Protein AF-0000000078806113 (afdb_homodimer)

Radius of gyration: 28.48 Å; Cα contacts (8 Å, |Δi|>4): 1549; chains: 2; bounding box: 63×88×66 Å

Foldseek 3Di:
DVQLCVQLVHDPVLLLCLLVVPPVHDPVSNVSSVVSCVVVVPDCDCVSNCVVVVASLEEEEEEEDVPDPLVVLLVVLLQVVSVVVVGHYDYDYDHQVPDALVNLQVSVVVVVVSSHQEYEYEHQFPRSLLSVLQHPDPHQYEYEYAQAAPAHLVNSVVNHDPNRSLRYAYAYAPLLVLLLVVLVVCVVLPFQEEEEEAAARRGGSSVNNVVSNVVNSVVSNRHYDYHYDNHLAQQRLLVSLLVVVVVCVVVVPQDGLEYEYAAVRSQVSNVVNCVVVVHDFNQRHFYEHEQPDPCLCVPVNRHWYKHTPSSVRSNLRNQSSCVSSVHHDPRPQVDDDSRYRHDYIDTDDGRRDHRGHDD/DVQLCVQLVHDPVLLLCLLVVPPVHDPVSNVSSVVSCVVVVPDCDCVSNCVVVVASLEEEEEAEDVPDPLVVLLVVLLQVVSVVVVGHYDYDYDHQVPDALVNLQVSVVVVVVSSHQEYEYEHQFPRSLLSVLQHPDLHQYEYEYAQAAPAHLVNSVVNHDPNRSLRYAYAYAPLLVLLLVVLVVCVVLPFQEEEEEAAARRGGSSVNNVVSNVVNSVVSNRHYDYHYDNHLAQQRLLVSLLVVVVVCVVVVPQDGLEYEYAAVRSQVSNVVNCVVVVHDFNQRHFYEHEQPDPCCCVPVNRHWYKHTPSSVRSNQRNQSSCVSSVRHDDRDQVDDDSRYRHDYIDTDDGRRDHRGHDD

Secondary structure (DSSP, 8-state):
-HHHHHHHTS-HHHHHHHHTT-TTS-HHHHHHHHHHHHHHT----HHHHHHHHS---EEEEEEE-TT-HHHHHHHHHHHHHHHHTT-EEEEEEE-TTT--HHHHHHHHHHHHHTT-SEEEEE--BHHHHHHHHH----S-EEEE--S-SSS-HHHHHHTS-HHHHTTEEEEEE-HHHHHHHHHHHHHHTT--EEEEEE--TTBHHHHHHHHHHHHHHHHTT-EEEEEE-SSS-HHHHHHHHHHHHHHHHHH-PPPPSEEEESSHHHHHHHHHHHHHTT--TTTT-EEE-SS--TTGGGSSSPPBEEEE-HHHHHHHHHHHHHHHTT-SPPP--SEEETTEEEE-EEEE--SS--PPP--/-HHHHHHHTS-HHHHHHHHTT-TTS-HHHHHHHHHHHHHHT----HHHHHHHHS---EEEEEEE-TT-HHHHHHHHHHHHHHHHTT-EEEEEEE-TTT--HHHHHHHHHHHHHTT-SEEEEE--BHHHHHHHHH----S-EEEE--S-SSS-HHHHHHTS-HHHHTTEEEEEE-HHHHHHHHHHHHHHTT--EEEEEE--TTBHHHHHHHHHHHHHHHHTT-EEEEEE-SSS-HHHHHHHHHHHHHHHHHH-PPPPSEEEESSHHHHHHHHHHHHHTT--TTTT-EEE-SS--TTGGGSSSPPBEEEE-HHHHHHHHHHHHHHHTT-SPPP--SEEETTEEEE-EEEE--SS--PPP--

Organism: NCBI:txid518634

pLDDT: mean 89.87, std 12.22, range [41.59, 98.94]

So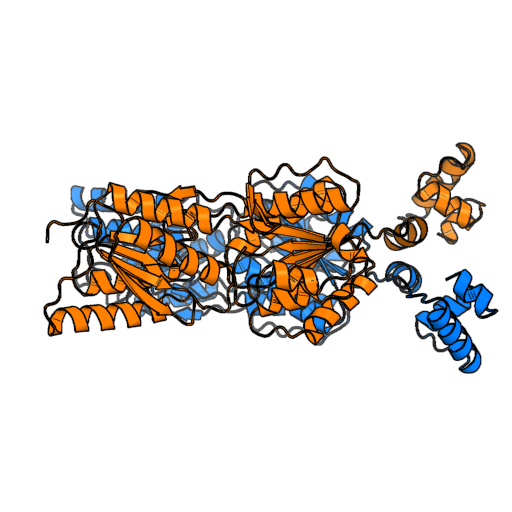lvent-accessible surface area (backbone atoms only — not comparable to full-atom values): 35427 Å² total; per-residue (Å²): 99,63,64,33,8,60,68,38,70,44,52,54,66,53,41,50,34,48,77,63,64,41,81,89,53,56,69,69,57,38,51,39,37,50,50,26,21,61,72,67,62,53,62,76,39,38,25,56,48,18,61,72,68,72,48,53,46,24,36,33,34,41,37,40,49,75,84,42,74,58,47,50,38,19,50,45,32,27,41,52,54,36,46,76,71,72,30,43,36,32,54,46,75,45,60,48,89,72,56,44,57,68,57,50,44,50,52,52,50,53,40,50,40,57,36,42,56,29,39,37,37,41,23,56,22,45,57,40,40,46,34,59,33,56,46,94,63,89,50,32,34,28,40,36,37,47,71,30,40,90,59,43,46,66,60,38,54,68,54,33,52,76,82,47,48,80,35,48,48,38,32,28,63,29,46,47,61,38,40,50,51,53,49,50,51,39,49,74,33,57,40,46,31,29,36,35,38,35,33,27,62,61,28,11,57,33,29,24,36,45,55,33,43,57,54,52,30,53,75,68,62,30,50,69,48,80,42,82,34,83,51,68,47,12,64,61,34,21,53,52,44,44,53,48,53,51,49,34,65,75,70,66,51,81,76,52,32,29,37,40,23,63,28,38,31,25,32,34,6,36,50,28,37,36,51,77,70,72,46,47,61,15,67,57,29,15,40,32,27,23,57,58,53,90,33,33,78,24,32,81,53,22,43,13,22,29,36,63,45,34,45,58,43,13,42,51,47,42,41,46,45,28,36,65,70,70,52,62,64,80,67,81,60,87,40,73,51,83,76,26,33,30,37,68,43,44,80,42,87,45,52,12,50,50,56,40,55,92,125,98,63,63,33,8,60,67,40,71,44,53,54,66,53,42,50,34,46,77,64,64,40,81,89,52,56,69,69,56,38,50,39,38,49,51,26,22,59,72,67,62,54,63,78,39,38,24,56,49,17,62,72,67,72,46,52,46,24,35,35,34,41,37,39,48,75,84,41,75,58,49,50,38,19,51,46,31,26,41,53,54,35,46,75,70,69,30,43,38,33,55,45,76,45,59,48,88,71,55,45,57,68,55,50,45,49,52,52,50,52,39,51,40,56,37,42,54,29,39,41,37,43,22,55,23,45,56,41,40,49,34,61,33,56,46,94,64,89,50,31,32,26,39,36,36,47,73,31,40,90,58,42,47,68,61,38,55,68,54,33,53,76,82,47,48,80,36,46,51,36,31,27,60,30,46,47,62,39,41,50,51,53,47,50,50,40,49,75,33,59,42,47,32,29,37,34,38,36,33,27,62,60,28,11,57,34,30,23,35,46,54,34,42,58,55,52,29,54,75,68,62,29,49,69,49,79,42,84,34,83,50,68,46,12,65,60,34,20,52,53,44,45,52,49,54,52,48,34,63,73,69,63,51,81,74,52,34,29,38,40,22,63,29,39,30,26,32,35,7,35,51,27,39,37,50,76,69,71,45,46,59,15,68,57,31,16,41,32,27,23,58,58,53,90,34,33,80,25,33,81,52,22,43,12,22,29,36,62,45,33,46,58,44,12,42,51,47,42,39,45,44,31,35,65,71,69,67,51,66,78,66,82,58,88,40,72,51,83,76,26,32,28,36,68,42,43,79,41,88,45,53,12,51,51,56,38,52,92,124

InterPro domains:
  IPR000843 LacI-type HTH domain [PF00356] (3-45)
  IPR000843 LacI-type HTH domain [PS50932] (1-53)
  IPR000843 LacI-type HTH domain [SM00354] (1-68)
  IPR000843 LacI-type HTH domain [cd01392] (3-53)
  IPR010982 Lambda repressor-like, DNA-binding domain superfamily [G3DSA:1.10.260.40] (1-57)
  IPR010982 Lambda repressor-like, DNA-binding domain superfamily [SSF47413] (2-56)
  IPR028082 Periplasmic binding protein-like I [SSF53822] (54-331)
  IPR046335 Transcriptional regulator LacI/GalR-like, sensor domain [PF13377] (187-330)

Nearest PDB structures (foldseek):
  3kke-assembly1_A  TM=7.850E-01  e=5.660E-17  Mycolicibacterium smegmatis MC2 155
  4kmr-assembly1_A  TM=7.925E-01  e=2.721E-16  Sanguibacter keddieii DSM 10542
  4rk5-assembly1_A-2  TM=7.946E-01  e=3.394E-15  Lacticaseibacillus paracasei ATCC 334
  4kmr-assembly1_B  TM=7.552E-01  e=3.198E-14  Sanguibacter keddieii DSM 10542
  3tb6-assembly1_B  TM=7.829E-01  e=1.374E-13  Bacillus subtilis

Structure (mmCIF, N/CA/C/O backbone):
data_AF-0000000078806113-model_v1
#
loop_
_entity.id
_entity.type
_entity.pdbx_description
1 polymer 'Transcriptional regulator, LacI family'
#
loop_
_atom_site.group_PDB
_atom_site.id
_atom_site.type_symbol
_atom_site.label_atom_id
_atom_site.label_alt_id
_atom_site.label_comp_id
_atom_site.label_asym_id
_atom_site.label_entity_id
_atom_site.label_seq_id
_atom_site.pdbx_PDB_ins_code
_atom_site.Cartn_x
_atom_site.Cartn_y
_atom_site.Cartn_z
_atom_site.occupancy
_atom_site.B_iso_or_equiv
_atom_site.auth_seq_id
_atom_site.auth_comp_id
_atom_site.auth_asym_id
_atom_site.auth_atom_id
_atom_site.pdbx_PDB_model_num
ATOM 1 N N . MET A 1 1 ? -2.012 -36.938 -21.125 1 66.56 1 MET A N 1
ATOM 2 C CA . MET A 1 1 ? -1.16 -37.125 -22.297 1 66.56 1 MET A CA 1
ATOM 3 C C . MET A 1 1 ? -1.233 -38.562 -22.812 1 66.56 1 MET A C 1
ATOM 5 O O . MET A 1 1 ? -1.365 -38.781 -24.016 1 66.56 1 MET A O 1
ATOM 9 N N . PHE A 1 2 ? -1.218 -39.531 -21.875 1 67.62 2 PHE A N 1
ATOM 10 C CA . PHE A 1 2 ? -1.252 -40.906 -22.312 1 67.62 2 PHE A CA 1
ATOM 11 C C . PHE A 1 2 ? -2.602 -41.25 -22.922 1 67.62 2 PHE A C 1
ATOM 13 O O . PHE A 1 2 ? -2.662 -41.938 -23.953 1 67.62 2 PHE A O 1
ATOM 20 N N . GLU A 1 3 ? -3.562 -40.719 -22.297 1 74.06 3 GLU A N 1
ATOM 21 C CA . GLU A 1 3 ? -4.891 -40.969 -22.844 1 74.06 3 GLU A CA 1
ATOM 22 C C . GLU A 1 3 ? -5.074 -40.312 -24.203 1 74.06 3 GLU A C 1
ATOM 24 O O . GLU A 1 3 ? -5.695 -40.906 -25.109 1 74.06 3 GLU A O 1
ATOM 29 N N . VAL A 1 4 ? -4.523 -39.156 -24.234 1 79.44 4 VAL A N 1
ATOM 30 C CA . VAL A 1 4 ? -4.574 -38.469 -25.516 1 79.44 4 VAL A CA 1
ATOM 31 C C . VAL A 1 4 ? -3.826 -39.281 -26.578 1 79.44 4 VAL A C 1
ATOM 33 O O . VAL A 1 4 ? -4.312 -39.438 -27.688 1 79.44 4 VAL A O 1
ATOM 36 N N . ALA A 1 5 ? -2.713 -39.75 -26.172 1 80.38 5 ALA A N 1
ATOM 37 C CA . ALA A 1 5 ? -1.885 -40.531 -27.078 1 80.38 5 ALA A CA 1
ATOM 38 C C . ALA A 1 5 ? -2.615 -41.812 -27.531 1 80.38 5 ALA A C 1
ATOM 40 O O . ALA A 1 5 ? -2.613 -42.156 -28.719 1 80.38 5 ALA A O 1
ATOM 41 N N . LYS A 1 6 ? -3.189 -42.406 -26.625 1 80.94 6 LYS A N 1
ATOM 42 C CA . LYS A 1 6 ? -3.941 -43.625 -26.906 1 80.94 6 LYS A CA 1
ATOM 43 C C . LYS A 1 6 ? -5.105 -43.375 -27.844 1 80.94 6 LYS A C 1
ATOM 45 O O . LYS A 1 6 ? -5.309 -44.094 -28.812 1 80.94 6 LYS A O 1
ATOM 50 N N . LEU A 1 7 ? -5.77 -42.312 -27.484 1 82 7 LEU A N 1
ATOM 51 C CA . LEU A 1 7 ? -6.941 -41.969 -28.297 1 82 7 LEU A CA 1
ATOM 52 C C . LEU A 1 7 ? -6.535 -41.531 -29.688 1 82 7 LEU A C 1
ATOM 54 O O . LEU A 1 7 ? -7.207 -41.875 -30.672 1 82 7 LEU A O 1
ATOM 58 N N . ALA A 1 8 ? -5.516 -40.844 -29.766 1 84.12 8 ALA A N 1
ATOM 59 C CA . ALA A 1 8 ? -5.035 -40.312 -31.047 1 84.12 8 ALA A CA 1
ATOM 60 C C . ALA A 1 8 ? -4.227 -41.375 -31.797 1 84.12 8 ALA A C 1
ATOM 62 O O . ALA A 1 8 ? -3.926 -41.188 -32.969 1 84.12 8 ALA A O 1
ATOM 63 N N . GLY A 1 9 ? -3.873 -42.469 -31.156 1 85.19 9 GLY A N 1
ATOM 64 C CA . GLY A 1 9 ? -3.105 -43.531 -31.766 1 85.19 9 GLY A CA 1
ATOM 65 C C . GLY A 1 9 ? -1.665 -43.156 -32.062 1 85.19 9 GLY A C 1
ATOM 66 O O . GLY A 1 9 ? -1.103 -43.531 -33.062 1 85.19 9 GLY A O 1
ATOM 67 N N . VAL A 1 10 ? -1.186 -42.281 -31.297 1 84.62 10 VAL A N 1
ATOM 68 C CA . VAL A 1 10 ? 0.195 -41.844 -31.453 1 84.62 10 VAL A CA 1
ATOM 69 C C . VAL A 1 10 ? 0.967 -42.062 -30.156 1 84.62 10 VAL A C 1
ATOM 71 O O . VAL A 1 10 ? 0.384 -42.438 -29.141 1 84.62 10 VAL A O 1
ATOM 74 N N . SER A 1 11 ? 2.26 -42.031 -30.281 1 78.56 11 SER A N 1
ATOM 75 C CA . SER A 1 11 ? 3.08 -42.125 -29.078 1 78.56 11 SER A CA 1
ATOM 76 C C . SER A 1 11 ? 2.891 -40.906 -28.188 1 78.56 11 SER A C 1
ATOM 78 O O . SER A 1 11 ? 2.439 -39.844 -28.656 1 78.56 11 SER A O 1
ATOM 80 N N . HIS A 1 12 ? 3.189 -41.031 -26.906 1 76.69 12 HIS A N 1
ATOM 81 C CA . HIS A 1 12 ? 3.117 -39.875 -26 1 76.69 12 HIS A CA 1
ATOM 82 C C . HIS A 1 12 ? 4.07 -38.781 -26.406 1 76.69 12 HIS A C 1
ATOM 84 O O . HIS A 1 12 ? 3.791 -37.594 -26.188 1 76.69 12 HIS A O 1
ATOM 90 N N . GLN A 1 13 ? 5.141 -39.188 -27.141 1 74.31 13 GLN A N 1
ATOM 91 C CA . GLN A 1 13 ? 6.098 -38.219 -27.656 1 74.31 13 GLN A CA 1
ATOM 92 C C . GLN A 1 13 ? 5.473 -37.344 -28.75 1 74.31 13 GLN A C 1
ATOM 94 O O . GLN A 1 13 ? 5.707 -36.156 -28.812 1 74.31 13 GLN A O 1
ATOM 99 N N . THR A 1 14 ? 4.762 -38 -29.5 1 79.25 14 THR A N 1
ATOM 100 C CA . THR A 1 14 ? 4.102 -37.312 -30.594 1 79.25 14 THR A CA 1
ATOM 101 C C . THR A 1 14 ? 3.064 -36.344 -30.047 1 79.25 14 THR A C 1
ATOM 103 O O . THR A 1 14 ? 2.938 -35.219 -30.562 1 79.25 14 THR A O 1
ATOM 106 N N . VAL A 1 15 ? 2.346 -36.719 -28.969 1 77.12 15 VAL A N 1
ATOM 107 C CA . VAL A 1 15 ? 1.379 -35.812 -28.344 1 77.12 15 VAL A CA 1
ATOM 108 C C . VAL A 1 15 ? 2.094 -34.594 -27.797 1 77.12 15 VAL A C 1
ATOM 110 O O . VAL A 1 15 ? 1.636 -33.469 -28 1 77.12 15 VAL A O 1
ATOM 113 N N . SER A 1 16 ? 3.158 -34.844 -27.266 1 71.06 16 SER A N 1
ATOM 114 C CA . SER A 1 16 ? 3.973 -33.75 -26.734 1 71.06 16 SER A CA 1
ATOM 115 C C . SER A 1 16 ? 4.414 -32.812 -27.844 1 71.06 16 SER A C 1
ATOM 117 O O . SER A 1 16 ? 4.359 -31.578 -27.688 1 71.06 16 SER A O 1
ATOM 119 N N . ARG A 1 17 ? 4.809 -33.406 -28.906 1 74.06 17 ARG A N 1
ATOM 120 C CA . ARG A 1 17 ? 5.258 -32.625 -30.047 1 74.06 17 ARG A CA 1
ATOM 121 C C . ARG A 1 17 ? 4.117 -31.781 -30.625 1 74.06 17 ARG A C 1
ATOM 123 O O . ARG A 1 17 ? 4.324 -30.625 -31.031 1 74.06 17 ARG A O 1
ATOM 130 N N . VAL A 1 18 ? 3 -32.312 -30.594 1 75.44 18 VAL A N 1
ATOM 131 C CA . VAL A 1 18 ? 1.836 -31.609 -31.125 1 75.44 18 VAL A CA 1
ATOM 132 C C . VAL A 1 18 ? 1.453 -30.469 -30.172 1 75.44 18 VAL A C 1
ATOM 134 O O . VAL A 1 18 ? 1.203 -29.344 -30.609 1 75.44 18 VAL A O 1
ATOM 137 N N . ILE A 1 19 ? 1.482 -30.75 -28.891 1 70.12 19 ILE A N 1
ATOM 138 C CA . ILE A 1 19 ? 1.094 -29.797 -27.859 1 70.12 19 ILE A CA 1
ATOM 139 C C . ILE A 1 19 ? 2.08 -28.625 -27.859 1 70.12 19 ILE A C 1
ATOM 141 O O . ILE A 1 19 ? 1.689 -27.469 -27.625 1 70.12 19 ILE A O 1
ATOM 145 N N . ASN A 1 20 ? 3.281 -28.906 -28.312 1 64.5 20 ASN A N 1
ATOM 146 C CA . ASN A 1 20 ? 4.336 -27.891 -28.328 1 64.5 20 ASN A CA 1
ATOM 147 C C . ASN A 1 20 ? 4.543 -27.312 -29.719 1 64.5 20 ASN A C 1
ATOM 149 O O . ASN A 1 20 ? 5.586 -26.719 -30 1 64.5 20 ASN A O 1
ATOM 153 N N . ASP A 1 21 ? 3.701 -27.562 -30.469 1 71.12 21 ASP A N 1
ATOM 154 C CA . ASP A 1 21 ? 3.674 -27.078 -31.828 1 71.12 21 ASP A CA 1
ATOM 155 C C . ASP A 1 21 ? 4.973 -27.406 -32.562 1 71.12 21 ASP A C 1
ATOM 157 O O . ASP A 1 21 ? 5.527 -26.562 -33.281 1 71.12 21 ASP A O 1
ATOM 161 N N . SER A 1 22 ? 5.469 -28.5 -32.375 1 70.62 22 SER A N 1
ATOM 162 C CA . SER A 1 22 ? 6.664 -28.953 -33.062 1 70.62 22 SER A CA 1
ATOM 163 C C . SER A 1 22 ? 6.422 -29.062 -34.562 1 70.62 22 SER A C 1
ATOM 165 O O . SER A 1 22 ? 5.391 -29.594 -35 1 70.62 22 SER A O 1
ATOM 167 N N . PRO A 1 23 ? 7.301 -28.531 -35.25 1 75.31 23 PRO A N 1
ATOM 168 C CA . PRO A 1 23 ? 7.148 -28.625 -36.688 1 75.31 23 PRO A CA 1
ATOM 169 C C . PRO A 1 23 ? 7.312 -30.062 -37.219 1 75.31 23 PRO A C 1
ATOM 171 O O . PRO A 1 23 ? 6.926 -30.359 -38.344 1 75.31 23 PRO A O 1
ATOM 174 N N . ASP A 1 24 ? 7.738 -30.938 -36.531 1 76.88 24 ASP A N 1
ATOM 175 C CA . ASP A 1 24 ? 8.102 -32.281 -37 1 76.88 24 ASP A CA 1
ATOM 176 C C . ASP A 1 24 ? 6.898 -33.219 -36.969 1 76.88 24 ASP A C 1
ATOM 178 O O . ASP A 1 24 ? 7.051 -34.438 -37.031 1 76.88 24 ASP A O 1
ATOM 182 N N . VAL A 1 25 ? 5.742 -32.625 -36.812 1 80.94 25 VAL A N 1
ATOM 183 C CA . VAL A 1 25 ? 4.535 -33.469 -36.781 1 80.94 25 VAL A CA 1
ATOM 184 C C . VAL A 1 25 ? 3.65 -33.125 -37.969 1 80.94 25 VAL A C 1
ATOM 186 O O . VAL A 1 25 ? 3.455 -31.953 -38.312 1 80.94 25 VAL A O 1
ATOM 189 N N . SER A 1 26 ? 3.287 -34.188 -38.75 1 83.38 26 SER A N 1
ATOM 190 C CA . SER A 1 26 ? 2.451 -34 -39.906 1 83.38 26 SER A CA 1
ATOM 191 C C . SER A 1 26 ? 1.113 -33.375 -39.531 1 83.38 26 SER A C 1
ATOM 193 O O . SER A 1 26 ? 0.645 -33.5 -38.406 1 83.38 26 SER A O 1
ATOM 195 N N . ASP A 1 27 ? 0.542 -32.625 -40.438 1 81.62 27 ASP A N 1
ATOM 196 C CA . ASP A 1 27 ? -0.738 -31.953 -40.219 1 81.62 27 ASP A CA 1
ATOM 197 C C . ASP A 1 27 ? -1.826 -32.969 -39.844 1 81.62 27 ASP A C 1
ATOM 199 O O . ASP A 1 27 ? -2.684 -32.656 -39 1 81.62 27 ASP A O 1
ATOM 203 N N . ALA A 1 28 ? -1.764 -34.062 -40.469 1 83.5 28 ALA A N 1
ATOM 204 C CA . ALA A 1 28 ? -2.766 -35.094 -40.188 1 83.5 28 ALA A CA 1
ATOM 205 C C . ALA A 1 28 ? -2.66 -35.594 -38.75 1 83.5 28 ALA A C 1
ATOM 207 O O . ALA A 1 28 ? -3.672 -35.75 -38.062 1 83.5 28 ALA A O 1
ATOM 208 N N . THR A 1 29 ? -1.473 -35.812 -38.312 1 85.06 29 THR A N 1
ATOM 209 C CA . THR A 1 29 ? -1.235 -36.281 -36.969 1 85.06 29 THR A CA 1
ATOM 210 C C . THR A 1 29 ? -1.604 -35.188 -35.938 1 85.06 29 THR A C 1
ATOM 212 O O . THR A 1 29 ? -2.205 -35.5 -34.906 1 85.06 29 THR A O 1
ATOM 215 N N . ARG A 1 30 ? -1.296 -34 -36.219 1 83.88 30 ARG A N 1
ATOM 216 C CA . ARG A 1 30 ? -1.629 -32.875 -35.375 1 83.88 30 ARG A CA 1
ATOM 217 C C . ARG A 1 30 ? -3.137 -32.75 -35.156 1 83.88 30 ARG A C 1
ATOM 219 O O . ARG A 1 30 ? -3.607 -32.531 -34.031 1 83.88 30 ARG A O 1
ATOM 226 N N . ALA A 1 31 ? -3.756 -32.875 -36.281 1 83.75 31 ALA A N 1
ATOM 227 C CA . ALA A 1 31 ? -5.211 -32.781 -36.219 1 83.75 31 ALA A CA 1
ATOM 228 C C . ALA A 1 31 ? -5.805 -33.906 -35.375 1 83.75 31 ALA A C 1
ATOM 230 O O . ALA A 1 31 ? -6.734 -33.656 -34.594 1 83.75 31 ALA A O 1
ATOM 231 N N . ARG A 1 32 ? -5.309 -35.094 -35.469 1 84.62 32 ARG A N 1
ATOM 232 C CA . ARG A 1 32 ? -5.793 -36.219 -34.688 1 84.62 32 ARG A CA 1
ATOM 233 C C . ARG A 1 32 ? -5.535 -36.031 -33.188 1 84.62 32 ARG A C 1
ATOM 235 O O . ARG A 1 32 ? -6.402 -36.312 -32.375 1 84.62 32 ARG A O 1
ATOM 242 N N . VAL A 1 33 ? -4.387 -35.562 -32.906 1 83.44 33 VAL A N 1
ATOM 243 C CA . VAL A 1 33 ? -4.012 -35.312 -31.531 1 83.44 33 VAL A CA 1
ATOM 244 C C . VAL A 1 33 ? -4.863 -34.219 -30.938 1 83.44 33 VAL A C 1
ATOM 246 O O . VAL A 1 33 ? -5.359 -34.312 -29.812 1 83.44 33 VAL A O 1
ATOM 249 N N . GLN A 1 34 ? -5.043 -33.188 -31.75 1 80.44 34 GLN A N 1
ATOM 250 C CA . GLN A 1 34 ? -5.863 -32.062 -31.297 1 80.44 34 GLN A CA 1
ATOM 251 C C . GLN A 1 34 ? -7.305 -32.531 -31.047 1 80.44 34 GLN A C 1
ATOM 253 O O . GLN A 1 34 ? -7.93 -32.094 -30.078 1 80.44 34 GLN A O 1
ATOM 258 N N . ALA A 1 35 ? -7.812 -33.312 -31.922 1 80.56 35 ALA A N 1
ATOM 259 C CA . ALA A 1 35 ? -9.156 -33.844 -31.766 1 80.56 35 ALA A CA 1
ATOM 260 C C . ALA A 1 35 ? -9.273 -34.656 -30.484 1 80.56 35 ALA A C 1
ATOM 262 O O . ALA A 1 35 ? -10.273 -34.594 -29.781 1 80.56 35 ALA A O 1
ATOM 263 N N . ALA A 1 36 ? -8.312 -35.469 -30.203 1 80.62 36 ALA A N 1
ATOM 264 C CA . ALA A 1 36 ? -8.281 -36.281 -28.984 1 80.62 36 ALA A CA 1
ATOM 265 C C . ALA A 1 36 ? -8.195 -35.406 -27.734 1 80.62 36 ALA A C 1
ATOM 267 O O . ALA A 1 36 ? -8.844 -35.688 -26.734 1 80.62 36 ALA A O 1
ATOM 268 N N . ILE A 1 37 ? -7.379 -34.375 -27.844 1 73.81 37 ILE A N 1
ATOM 269 C CA . ILE A 1 37 ? -7.246 -33.406 -26.75 1 73.81 37 ILE A CA 1
ATOM 270 C C . ILE A 1 37 ? -8.602 -32.781 -26.453 1 73.81 37 ILE A C 1
ATOM 272 O O . ILE A 1 37 ? -9.008 -32.688 -25.281 1 73.81 37 ILE A O 1
ATOM 276 N N . ASP A 1 38 ? -9.266 -32.406 -27.469 1 71.06 38 ASP A N 1
ATOM 277 C CA . ASP A 1 38 ? -10.578 -31.781 -27.344 1 71.06 38 ASP A CA 1
ATOM 278 C C . ASP A 1 38 ? -11.609 -32.75 -26.781 1 71.06 38 ASP A C 1
ATOM 280 O O . ASP A 1 38 ? -12.422 -32.375 -25.938 1 71.06 38 ASP A O 1
ATOM 284 N N . GLU A 1 39 ? -11.562 -33.906 -27.297 1 71.56 39 GLU A N 1
ATOM 285 C CA . GLU A 1 39 ? -12.523 -34.906 -26.875 1 71.56 39 GLU A CA 1
ATOM 286 C C . GLU A 1 39 ? -12.32 -35.281 -25.422 1 71.56 39 GLU A C 1
ATOM 288 O O . GLU A 1 39 ? -13.289 -35.469 -24.672 1 71.56 39 GLU A O 1
ATOM 293 N N . LEU A 1 40 ? -11.102 -35.375 -25.094 1 67.81 40 LEU A N 1
ATOM 294 C CA . LEU A 1 40 ? -10.797 -35.812 -23.734 1 67.81 40 LEU A CA 1
ATOM 295 C C . LEU A 1 40 ? -10.75 -34.625 -22.781 1 67.81 40 LEU A C 1
ATOM 297 O O . LEU A 1 40 ? -10.703 -34.781 -21.562 1 67.81 40 LEU A O 1
ATOM 301 N N . GLY A 1 41 ? -10.875 -33.469 -23.438 1 60.62 41 GLY A N 1
ATOM 302 C CA . GLY A 1 41 ? -10.766 -32.25 -22.641 1 60.62 41 GLY A CA 1
ATOM 303 C C . GLY A 1 41 ? -9.398 -32.094 -22 1 60.62 41 GLY A C 1
ATOM 304 O O . GLY A 1 41 ? -9.289 -31.578 -20.891 1 60.62 41 GLY A O 1
ATOM 305 N N . TYR A 1 42 ? -8.523 -32.75 -22.75 1 53.97 42 TYR A N 1
ATOM 306 C CA . TYR A 1 42 ? -7.152 -32.719 -22.25 1 53.97 42 TYR A CA 1
ATOM 307 C C . TYR A 1 42 ? -6.566 -31.297 -22.375 1 53.97 42 TYR A C 1
ATOM 309 O O . TYR A 1 42 ? -6.598 -30.703 -23.453 1 53.97 42 TYR A O 1
ATOM 317 N N . ARG A 1 43 ? -6.395 -30.656 -21.391 1 52.09 43 ARG A N 1
ATOM 318 C CA . ARG A 1 43 ? -5.672 -29.391 -21.391 1 52.09 43 ARG A CA 1
ATOM 319 C C . ARG A 1 43 ? -4.215 -29.594 -20.969 1 52.09 43 ARG A C 1
ATOM 321 O O . ARG A 1 43 ? -3.936 -30.109 -19.891 1 52.09 43 ARG A O 1
ATOM 328 N N . PRO A 1 44 ? -3.377 -29.625 -21.969 1 46.41 44 PRO A N 1
ATOM 329 C CA . PRO A 1 44 ? -1.975 -29.781 -21.578 1 46.41 44 PRO A CA 1
ATOM 330 C C . PRO A 1 44 ? -1.603 -28.953 -20.344 1 46.41 44 PRO A C 1
ATOM 332 O O . PRO A 1 44 ? -1.981 -27.797 -20.25 1 46.41 44 PRO A O 1
ATOM 335 N N . SER A 1 45 ? -1.527 -29.625 -19.312 1 44.5 45 SER A N 1
ATOM 336 C CA . SER A 1 45 ? -1.204 -28.922 -18.078 1 44.5 45 SER A CA 1
ATOM 337 C C . SER A 1 45 ? 0.13 -28.188 -18.188 1 44.5 45 SER A C 1
ATOM 339 O O . SER A 1 45 ? 0.969 -28.547 -19.016 1 44.5 45 SER A O 1
ATOM 341 N N . ASN A 1 46 ? 0.25 -26.969 -17.812 1 46.88 46 ASN A N 1
ATOM 342 C CA . ASN A 1 46 ? 1.53 -26.266 -17.734 1 46.88 46 ASN A CA 1
ATOM 343 C C . ASN A 1 46 ? 2.656 -27.203 -17.312 1 46.88 46 ASN A C 1
ATOM 345 O O . ASN A 1 46 ? 3.791 -27.062 -17.766 1 46.88 46 ASN A O 1
ATOM 349 N N . SER A 1 47 ? 2.332 -28.172 -16.5 1 43.19 47 SER A N 1
ATOM 350 C CA . SER A 1 47 ? 3.33 -29.141 -16.047 1 43.19 47 SER A CA 1
ATOM 351 C C . SER A 1 47 ? 3.848 -29.984 -17.203 1 43.19 47 SER A C 1
ATOM 353 O O . SER A 1 47 ? 5.047 -30.266 -17.281 1 43.19 47 SER A O 1
ATOM 355 N N . ALA A 1 48 ? 2.992 -30.438 -18.031 1 44.66 48 ALA A N 1
ATOM 356 C CA . ALA A 1 48 ? 3.422 -31.25 -19.156 1 44.66 48 ALA A CA 1
ATOM 357 C C . ALA A 1 48 ? 4.23 -30.422 -20.156 1 44.66 48 ALA A C 1
ATOM 359 O O . ALA A 1 48 ? 5.242 -30.891 -20.688 1 44.66 48 ALA A O 1
ATOM 360 N N . ARG A 1 49 ? 3.727 -29.266 -20.422 1 45.09 49 ARG A N 1
ATOM 361 C CA . ARG A 1 49 ? 4.48 -28.375 -21.312 1 45.09 49 ARG A CA 1
ATOM 362 C C . ARG A 1 49 ? 5.82 -28 -20.688 1 45.09 49 ARG A C 1
ATOM 364 O O . ARG A 1 49 ? 6.824 -27.875 -21.406 1 45.09 49 ARG A O 1
ATOM 371 N N . ALA A 1 50 ? 5.723 -27.688 -19.359 1 46.91 50 ALA A N 1
ATOM 372 C CA . ALA A 1 50 ? 6.953 -27.391 -18.625 1 46.91 50 ALA A CA 1
ATOM 373 C C . ALA A 1 50 ? 7.926 -28.562 -18.703 1 46.91 50 ALA A C 1
ATOM 375 O O . ALA A 1 50 ? 9.141 -28.375 -18.812 1 46.91 50 ALA A O 1
ATOM 376 N N . LEU A 1 51 ? 7.492 -29.75 -18.75 1 41.59 51 LEU A N 1
ATOM 377 C CA . LEU A 1 51 ? 8.336 -30.922 -18.922 1 41.59 51 LEU A CA 1
ATOM 378 C C . LEU A 1 51 ? 8.984 -30.922 -20.297 1 41.59 51 LEU A C 1
ATOM 380 O O . LEU A 1 51 ? 10.148 -31.312 -20.453 1 41.59 51 LEU A O 1
ATOM 384 N N . ALA A 1 52 ? 8.141 -30.656 -21.297 1 43.12 52 ALA A N 1
ATOM 385 C CA . ALA A 1 52 ? 8.727 -30.703 -22.625 1 43.12 52 ALA A CA 1
ATOM 386 C C . ALA A 1 52 ? 9.633 -29.5 -22.859 1 43.12 52 ALA A C 1
ATOM 388 O O . ALA A 1 52 ? 10.711 -29.625 -23.453 1 43.12 52 ALA A O 1
ATOM 389 N N . SER A 1 53 ? 9.242 -28.25 -22.578 1 47.41 53 SER A N 1
ATOM 390 C CA . SER A 1 53 ? 9.992 -27.047 -22.922 1 47.41 53 SER A CA 1
ATOM 391 C C . SER A 1 53 ? 10.891 -26.625 -21.766 1 47.41 53 SER A C 1
ATOM 393 O O . SER A 1 53 ? 11.773 -25.766 -21.938 1 47.41 53 SER A O 1
ATOM 395 N N . ARG A 1 54 ? 11.125 -27.375 -20.75 1 55.5 54 ARG A N 1
ATOM 396 C CA . ARG A 1 54 ? 11.953 -27.078 -19.594 1 55.5 54 ARG A CA 1
ATOM 397 C C . ARG A 1 54 ? 11.594 -25.734 -18.984 1 55.5 54 ARG A C 1
ATOM 399 O O . ARG A 1 54 ? 12.32 -25.219 -18.125 1 55.5 54 ARG A O 1
ATOM 406 N N . ARG A 1 55 ? 10.43 -24.953 -19.531 1 68.56 55 ARG A N 1
ATOM 407 C CA . ARG A 1 55 ? 10.172 -23.609 -19.016 1 68.56 55 ARG A CA 1
ATOM 408 C C . ARG A 1 55 ? 8.82 -23.547 -18.297 1 68.56 55 ARG A C 1
ATOM 410 O O . ARG A 1 55 ? 7.816 -24.047 -18.828 1 68.56 55 ARG A O 1
ATOM 417 N N . SER A 1 56 ? 8.734 -23.172 -17.031 1 80.12 56 SER A N 1
ATOM 418 C CA . SER A 1 56 ? 7.527 -23.016 -16.219 1 80.12 56 SER A CA 1
ATOM 419 C C . SER A 1 56 ? 6.762 -21.75 -16.609 1 80.12 56 SER A C 1
ATOM 421 O O . SER A 1 56 ? 5.602 -21.594 -16.219 1 80.12 56 SER A O 1
ATOM 423 N N . ARG A 1 57 ? 7.391 -20.766 -17.344 1 89.06 57 ARG A N 1
ATOM 424 C CA . ARG A 1 57 ? 6.859 -19.453 -17.688 1 89.06 57 ARG A CA 1
ATOM 425 C C . ARG A 1 57 ? 6.508 -18.672 -16.422 1 89.06 57 ARG A C 1
ATOM 427 O O . ARG A 1 57 ? 5.527 -17.922 -16.406 1 89.06 57 ARG A O 1
ATOM 434 N N . THR A 1 58 ? 7.234 -18.938 -15.367 1 93.56 58 THR A N 1
ATOM 435 C CA . THR A 1 58 ? 6.93 -18.297 -14.094 1 93.56 58 THR A CA 1
ATOM 436 C C . THR A 1 58 ? 8.109 -17.453 -13.617 1 93.56 58 THR A C 1
ATOM 438 O O . THR A 1 58 ? 9.258 -17.891 -13.648 1 93.56 58 THR A O 1
ATOM 441 N N . ILE A 1 59 ? 7.809 -16.203 -13.312 1 96.75 59 ILE A N 1
ATOM 442 C CA . ILE A 1 59 ? 8.766 -15.312 -12.656 1 96.75 59 ILE A CA 1
ATOM 443 C C . ILE A 1 59 ? 8.602 -15.406 -11.141 1 96.75 59 ILE A C 1
ATOM 445 O O . ILE A 1 59 ? 7.488 -15.297 -10.625 1 96.75 59 ILE A O 1
ATOM 449 N N . GLY A 1 60 ? 9.703 -15.695 -10.422 1 97 60 GLY A N 1
ATOM 450 C CA . GLY A 1 60 ? 9.68 -15.688 -8.969 1 97 60 GLY A CA 1
ATOM 451 C C . GLY A 1 60 ? 10.047 -14.344 -8.375 1 97 60 GLY A C 1
ATOM 452 O O . GLY A 1 60 ? 11.172 -13.867 -8.555 1 97 60 GLY A O 1
ATOM 453 N N . LEU A 1 61 ? 9.109 -13.773 -7.688 1 96.94 61 LEU A N 1
ATOM 454 C CA . LEU A 1 61 ? 9.328 -12.492 -7.023 1 96.94 61 LEU A CA 1
ATOM 455 C C . LEU A 1 61 ? 9.492 -12.68 -5.52 1 96.94 61 LEU A C 1
ATOM 457 O O . LEU A 1 61 ? 8.617 -13.258 -4.863 1 96.94 61 LEU A O 1
ATOM 461 N N . ILE A 1 62 ? 10.602 -12.258 -4.965 1 95.44 62 ILE A N 1
ATOM 462 C CA . ILE A 1 62 ? 10.805 -12.18 -3.52 1 95.44 62 ILE A CA 1
ATOM 463 C C . ILE A 1 62 ? 10.852 -10.711 -3.088 1 95.44 62 ILE A C 1
ATOM 465 O O . ILE A 1 62 ? 11.734 -9.961 -3.516 1 95.44 62 ILE A O 1
ATOM 469 N N . ALA A 1 63 ? 9.898 -10.359 -2.285 1 92 63 ALA A N 1
ATOM 470 C CA . ALA A 1 63 ? 9.781 -8.938 -1.969 1 92 63 ALA A CA 1
ATOM 471 C C . ALA A 1 63 ? 9.836 -8.703 -0.462 1 92 63 ALA A C 1
ATOM 473 O O . ALA A 1 63 ? 9.234 -9.461 0.309 1 92 63 ALA A O 1
ATOM 474 N N . GLY A 1 64 ? 10.586 -7.668 -0.081 1 85.38 64 GLY A N 1
ATOM 475 C CA . GLY A 1 64 ? 10.562 -7.125 1.268 1 85.38 64 GLY A CA 1
ATOM 476 C C . GLY A 1 64 ? 9.945 -5.742 1.344 1 85.38 64 GLY A C 1
ATOM 477 O O . GLY A 1 64 ? 9.648 -5.129 0.314 1 85.38 64 GLY A O 1
ATOM 478 N N . GLY A 1 65 ? 9.648 -5.309 2.537 1 73.19 65 GLY A N 1
ATOM 479 C CA . GLY A 1 65 ? 9.07 -3.984 2.715 1 73.19 65 GLY A CA 1
ATOM 480 C C . GLY A 1 65 ? 7.559 -3.977 2.662 1 73.19 65 GLY A C 1
ATOM 481 O O . GLY A 1 65 ? 6.961 -3.178 1.936 1 73.19 65 GLY A O 1
ATOM 482 N N . LEU A 1 66 ? 6.887 -4.734 3.404 1 67.44 66 LEU A N 1
ATOM 483 C CA . LEU A 1 66 ? 5.484 -5.125 3.311 1 67.44 66 LEU A CA 1
ATOM 484 C C . LEU A 1 66 ? 4.57 -3.963 3.695 1 67.44 66 LEU A C 1
ATOM 486 O O . LEU A 1 66 ? 3.377 -3.977 3.383 1 67.44 66 LEU A O 1
ATOM 490 N N . LYS A 1 67 ? 5.195 -2.922 4.172 1 65.19 67 LYS A N 1
ATOM 491 C CA . LYS A 1 67 ? 4.328 -1.855 4.668 1 65.19 67 LYS A CA 1
ATOM 492 C C . LYS A 1 67 ? 4.48 -0.591 3.826 1 65.19 67 LYS A C 1
ATOM 494 O O . LYS A 1 67 ? 3.953 0.464 4.184 1 65.19 67 LYS A O 1
ATOM 499 N N . PHE A 1 68 ? 5.023 -0.859 2.666 1 69.31 68 PHE A N 1
ATOM 500 C CA . PHE A 1 68 ? 5.293 0.387 1.958 1 69.31 68 PHE A CA 1
ATOM 501 C C . PHE A 1 68 ? 4.535 0.432 0.636 1 69.31 68 PHE A C 1
ATOM 503 O O . PHE A 1 68 ? 4.402 -0.587 -0.044 1 69.31 68 PHE A O 1
ATOM 510 N N . PHE A 1 69 ? 3.992 1.589 0.433 1 65 69 PHE A N 1
ATOM 511 C CA . PHE A 1 69 ? 3.133 1.866 -0.711 1 65 69 PHE A CA 1
ATOM 512 C C . PHE A 1 69 ? 3.859 1.577 -2.018 1 65 69 PHE A C 1
ATOM 514 O O . PHE A 1 69 ? 3.268 1.048 -2.961 1 65 69 PHE A O 1
ATOM 521 N N . GLY A 1 70 ? 5.043 1.811 -2.135 1 75.5 70 GLY A N 1
ATOM 522 C CA . GLY A 1 70 ? 5.77 1.656 -3.387 1 75.5 70 GLY A CA 1
ATOM 523 C C . GLY A 1 70 ? 5.84 0.217 -3.859 1 75.5 70 GLY A C 1
ATOM 524 O O . GLY A 1 70 ? 5.938 -0.042 -5.062 1 75.5 70 GLY A O 1
ATOM 525 N N . LEU A 1 71 ? 5.629 -0.65 -2.977 1 78.81 71 LEU A N 1
ATOM 526 C CA . LEU A 1 71 ? 5.793 -2.066 -3.281 1 78.81 71 LEU A CA 1
ATOM 527 C C . LEU A 1 71 ? 4.668 -2.559 -4.188 1 78.81 71 LEU A C 1
ATOM 529 O O . LEU A 1 71 ? 4.926 -3.201 -5.211 1 78.81 71 LEU A O 1
ATOM 533 N N . ILE A 1 72 ? 3.469 -2.156 -3.887 1 83.31 72 ILE A N 1
ATOM 534 C CA . ILE A 1 72 ? 2.328 -2.668 -4.641 1 83.31 72 ILE A CA 1
ATOM 535 C C . ILE A 1 72 ? 2.365 -2.123 -6.066 1 83.31 72 ILE A C 1
ATOM 537 O O . ILE A 1 72 ? 2.016 -2.828 -7.016 1 83.31 72 ILE A O 1
ATOM 541 N N . SER A 1 73 ? 2.752 -0.897 -6.207 1 87.12 73 SER A N 1
ATOM 542 C CA . SER A 1 73 ? 2.855 -0.303 -7.535 1 87.12 73 SER A CA 1
ATOM 543 C C . SER A 1 73 ? 3.885 -1.035 -8.391 1 87.12 73 SER A C 1
ATOM 545 O O . SER A 1 73 ? 3.633 -1.324 -9.562 1 87.12 73 SER A O 1
ATOM 547 N N . ALA A 1 74 ? 5.008 -1.325 -7.789 1 90.38 74 ALA A N 1
ATOM 548 C CA . ALA A 1 74 ? 6.051 -2.053 -8.508 1 90.38 74 ALA A CA 1
ATOM 549 C C . ALA A 1 74 ? 5.578 -3.453 -8.891 1 90.38 74 ALA A C 1
ATOM 551 O O . ALA A 1 74 ? 5.758 -3.891 -10.031 1 90.38 74 ALA A O 1
ATOM 552 N N . ILE A 1 75 ? 4.938 -4.129 -7.988 1 91 75 ILE A N 1
ATOM 553 C CA . ILE A 1 75 ? 4.461 -5.488 -8.211 1 91 75 ILE A CA 1
ATOM 554 C C . ILE A 1 75 ? 3.436 -5.496 -9.344 1 91 75 ILE A C 1
ATOM 556 O O . ILE A 1 75 ? 3.479 -6.359 -10.227 1 91 75 ILE A O 1
ATOM 560 N N . THR A 1 76 ? 2.586 -4.527 -9.32 1 90.19 76 THR A N 1
ATOM 561 C CA . THR A 1 76 ? 1.54 -4.434 -10.328 1 90.19 76 THR A CA 1
ATOM 562 C C . THR A 1 76 ? 2.146 -4.27 -11.719 1 90.19 76 THR A C 1
ATOM 564 O O . THR A 1 76 ? 1.723 -4.93 -12.672 1 90.19 76 THR A O 1
ATOM 567 N N . SER A 1 77 ? 3.074 -3.387 -11.836 1 92.62 77 SER A N 1
ATOM 568 C CA . SER A 1 77 ? 3.695 -3.143 -13.133 1 92.62 77 SER A CA 1
ATOM 569 C C . SER A 1 77 ? 4.492 -4.355 -13.602 1 92.62 77 SER A C 1
ATOM 571 O O . SER A 1 77 ? 4.477 -4.695 -14.789 1 92.62 77 SER A O 1
ATOM 573 N N . ILE A 1 78 ? 5.227 -4.988 -12.664 1 95 78 ILE A N 1
ATOM 574 C CA . ILE A 1 78 ? 5.953 -6.207 -13.008 1 95 78 ILE A CA 1
ATOM 575 C C . ILE A 1 78 ? 4.98 -7.254 -13.547 1 95 78 ILE A C 1
ATOM 577 O O . ILE A 1 78 ? 5.203 -7.82 -14.617 1 95 78 ILE A O 1
ATOM 581 N N . GLU A 1 79 ? 3.926 -7.441 -12.805 1 94.44 79 GLU A N 1
ATOM 582 C CA . GLU A 1 79 ? 2.947 -8.461 -13.164 1 94.44 79 GLU A CA 1
ATOM 583 C C . GLU A 1 79 ? 2.305 -8.156 -14.516 1 94.44 79 GLU A C 1
ATOM 585 O O . GLU A 1 79 ? 2.141 -9.055 -15.352 1 94.44 79 GLU A O 1
ATOM 590 N N . SER A 1 80 ? 1.957 -6.926 -14.727 1 92.62 80 SER A N 1
ATOM 591 C CA . SER A 1 80 ? 1.295 -6.531 -15.961 1 92.62 80 SER A CA 1
ATOM 592 C C . SER A 1 80 ? 2.168 -6.832 -17.172 1 92.62 80 SER A C 1
ATOM 594 O O . SER A 1 80 ? 1.696 -7.414 -18.156 1 92.62 80 SER A O 1
ATOM 596 N N . ILE A 1 81 ? 3.395 -6.531 -17.094 1 93.31 81 ILE A N 1
ATOM 597 C CA . ILE A 1 81 ? 4.312 -6.773 -18.203 1 93.31 81 ILE A CA 1
ATOM 598 C C . ILE A 1 81 ? 4.547 -8.273 -18.359 1 93.31 81 ILE A C 1
ATOM 600 O O . ILE A 1 81 ? 4.594 -8.781 -19.484 1 93.31 81 ILE A O 1
ATOM 604 N N . ALA A 1 82 ? 4.762 -8.953 -17.234 1 94 82 ALA A N 1
ATOM 605 C CA . ALA A 1 82 ? 4.918 -10.406 -17.297 1 94 82 ALA A CA 1
ATOM 606 C C . ALA A 1 82 ? 3.738 -11.055 -18.016 1 94 82 ALA A C 1
ATOM 608 O O . ALA A 1 82 ? 3.928 -11.852 -18.938 1 94 82 ALA A O 1
ATOM 609 N N . ARG A 1 83 ? 2.572 -10.641 -17.656 1 91.75 83 ARG A N 1
ATOM 610 C CA . ARG A 1 83 ? 1.356 -11.203 -18.234 1 91.75 83 ARG A CA 1
ATOM 611 C C . ARG A 1 83 ? 1.26 -10.891 -19.734 1 91.75 83 ARG A C 1
ATOM 613 O O . ARG A 1 83 ? 0.865 -11.742 -20.531 1 91.75 83 ARG A O 1
ATOM 620 N N . GLU A 1 84 ? 1.617 -9.734 -20.109 1 90.81 84 GLU A N 1
ATOM 621 C CA . GLU A 1 84 ? 1.612 -9.328 -21.5 1 90.81 84 GLU A CA 1
ATOM 622 C C . GLU A 1 84 ? 2.527 -10.227 -22.344 1 90.81 84 GLU A C 1
ATOM 624 O O . GLU A 1 84 ? 2.338 -10.359 -23.547 1 90.81 84 GLU A O 1
ATOM 629 N N . HIS A 1 85 ? 3.49 -10.852 -21.688 1 91.69 85 HIS A N 1
ATOM 630 C CA . HIS A 1 85 ? 4.445 -11.703 -22.391 1 91.69 85 HIS A CA 1
ATOM 631 C C . HIS A 1 85 ? 4.176 -13.18 -22.125 1 91.69 85 HIS A C 1
ATOM 633 O O . HIS A 1 85 ? 5.055 -14.023 -22.328 1 91.69 85 HIS A O 1
ATOM 639 N N . GLY A 1 86 ? 2.992 -13.398 -21.547 1 88.69 86 GLY A N 1
ATOM 640 C CA . GLY A 1 86 ? 2.561 -14.773 -21.359 1 88.69 86 GLY A CA 1
ATOM 641 C C . GLY A 1 86 ? 3.248 -15.453 -20.188 1 88.69 86 GLY A C 1
ATOM 642 O O . GLY A 1 86 ? 3.338 -16.688 -20.141 1 88.69 86 GLY A O 1
ATOM 643 N N . LEU A 1 87 ? 3.781 -14.672 -19.25 1 92.12 87 LEU A N 1
ATOM 644 C CA . LEU A 1 87 ? 4.465 -15.211 -18.078 1 92.12 87 LEU A CA 1
ATOM 645 C C . LEU A 1 87 ? 3.605 -15.07 -16.828 1 92.12 87 LEU A C 1
ATOM 647 O O . LEU A 1 87 ? 2.771 -14.164 -16.75 1 92.12 87 LEU A O 1
ATOM 651 N N . PHE A 1 88 ? 3.859 -15.977 -15.914 1 92.06 88 PHE A N 1
ATOM 652 C CA . PHE A 1 88 ? 3.213 -15.906 -14.609 1 92.06 88 PHE A CA 1
ATOM 653 C C . PHE A 1 88 ? 4.152 -15.305 -13.57 1 92.06 88 PHE A C 1
ATOM 655 O O . PHE A 1 88 ? 5.363 -15.234 -13.789 1 92.06 88 PHE A O 1
ATOM 662 N N . MET A 1 89 ? 3.521 -14.828 -12.523 1 95 89 MET A N 1
ATOM 663 C CA . MET A 1 89 ? 4.332 -14.305 -11.43 1 95 89 MET A CA 1
ATOM 664 C C . MET A 1 89 ? 3.947 -14.961 -10.109 1 95 89 MET A C 1
ATOM 666 O O . MET A 1 89 ? 2.791 -14.891 -9.688 1 95 89 MET A O 1
ATOM 670 N N . SER A 1 90 ? 4.914 -15.633 -9.547 1 95.12 90 SER A N 1
ATOM 671 C CA . SER A 1 90 ? 4.781 -16.172 -8.203 1 95.12 90 SER A CA 1
ATOM 672 C C . SER A 1 90 ? 5.477 -15.289 -7.176 1 95.12 90 SER A C 1
ATOM 674 O O . SER A 1 90 ? 6.562 -14.766 -7.434 1 95.12 90 SER A O 1
ATOM 676 N N . VAL A 1 91 ? 4.797 -15.109 -6.027 1 94.56 91 VAL A N 1
ATOM 677 C CA . VAL A 1 91 ? 5.305 -14.102 -5.098 1 94.56 91 VAL A CA 1
ATOM 678 C C . VAL A 1 91 ? 5.57 -14.75 -3.738 1 94.56 91 VAL A C 1
ATOM 680 O O . VAL A 1 91 ? 4.785 -15.578 -3.271 1 94.56 91 VAL A O 1
ATOM 683 N N . MET A 1 92 ? 6.66 -14.375 -3.16 1 92.88 92 MET A N 1
ATOM 684 C CA . MET A 1 92 ? 6.961 -14.656 -1.761 1 92.88 92 MET A CA 1
ATOM 685 C C . MET A 1 92 ? 7.387 -13.391 -1.026 1 92.88 92 MET A C 1
ATOM 687 O O . MET A 1 92 ? 8.172 -12.602 -1.549 1 92.88 92 MET A O 1
ATOM 691 N N . MET A 1 93 ? 6.789 -13.258 0.128 1 88.06 93 MET A N 1
ATOM 692 C CA . MET A 1 93 ? 7.012 -12.047 0.918 1 88.06 93 MET A CA 1
ATOM 693 C C . MET A 1 93 ? 7.887 -12.344 2.131 1 88.06 93 MET A C 1
ATOM 695 O O . MET A 1 93 ? 7.742 -13.391 2.766 1 88.06 93 MET A O 1
ATOM 699 N N . VAL A 1 94 ? 8.828 -11.383 2.436 1 85.5 94 VAL A N 1
ATOM 700 C CA . VAL A 1 94 ? 9.703 -11.57 3.588 1 85.5 94 VAL A CA 1
ATOM 701 C C . VAL A 1 94 ? 9.789 -10.273 4.387 1 85.5 94 VAL A C 1
ATOM 703 O O . VAL A 1 94 ? 9.695 -9.18 3.826 1 85.5 94 VAL A O 1
ATOM 706 N N . HIS A 1 95 ? 9.844 -10.484 5.68 1 80.25 95 HIS A N 1
ATOM 707 C CA . HIS A 1 95 ? 10.086 -9.32 6.527 1 80.25 95 HIS A CA 1
ATOM 708 C C . HIS A 1 95 ? 11.477 -8.742 6.285 1 80.25 95 HIS A C 1
ATOM 710 O O . HIS A 1 95 ? 12.484 -9.422 6.508 1 80.25 95 HIS A O 1
ATOM 716 N N . GLU A 1 96 ? 11.578 -7.578 5.953 1 76.25 96 GLU A N 1
ATOM 717 C CA . GLU A 1 96 ? 12.797 -6.961 5.441 1 76.25 96 GLU A CA 1
ATOM 718 C C . GLU A 1 96 ? 13.875 -6.895 6.516 1 76.25 96 GLU A C 1
ATOM 720 O O . GLU A 1 96 ? 15.07 -6.938 6.211 1 76.25 96 GLU A O 1
ATOM 725 N N . ALA A 1 97 ? 13.484 -6.773 7.723 1 74.44 97 ALA A N 1
ATOM 726 C CA . ALA A 1 97 ? 14.453 -6.578 8.797 1 74.44 97 ALA A CA 1
ATOM 727 C C . ALA A 1 97 ? 14.891 -7.91 9.391 1 74.44 97 ALA A C 1
ATOM 729 O O . ALA A 1 97 ? 15.938 -8 10.039 1 74.44 97 ALA A O 1
ATOM 730 N N . LEU A 1 98 ? 14.172 -8.945 9.102 1 76 98 LEU A N 1
ATOM 731 C CA . LEU A 1 98 ? 14.422 -10.188 9.836 1 76 98 LEU A CA 1
ATOM 732 C C . LEU A 1 98 ? 14.93 -11.281 8.898 1 76 98 LEU A C 1
ATOM 734 O O . LEU A 1 98 ? 15.305 -12.367 9.352 1 76 98 LEU A O 1
ATOM 738 N N . CYS A 1 99 ? 15.109 -10.867 7.754 1 84.31 99 CYS A N 1
ATOM 739 C CA . CYS A 1 99 ? 15.477 -11.875 6.762 1 84.31 99 CYS A CA 1
ATOM 740 C C . CYS A 1 99 ? 16.906 -12.336 6.965 1 84.31 99 CYS A C 1
ATOM 742 O O . CYS A 1 99 ? 17.828 -11.516 7.07 1 84.31 99 CYS A O 1
ATOM 744 N N . THR A 1 100 ? 17.141 -13.641 7.102 1 88.88 100 THR A N 1
ATOM 745 C CA . THR A 1 100 ? 18.469 -14.234 7.141 1 88.88 100 THR A CA 1
ATOM 746 C C . THR A 1 100 ? 18.828 -14.836 5.785 1 88.88 100 THR A C 1
ATOM 748 O O . THR A 1 100 ? 17.969 -14.992 4.918 1 88.88 100 THR A O 1
ATOM 751 N N . GLN A 1 101 ? 20.125 -15.117 5.672 1 92.56 101 GLN A N 1
ATOM 752 C CA . GLN A 1 101 ? 20.562 -15.773 4.445 1 92.56 101 GLN A CA 1
ATOM 753 C C . GLN A 1 101 ? 19.859 -17.109 4.258 1 92.56 101 GLN A C 1
ATOM 755 O O . GLN A 1 101 ? 19.422 -17.438 3.152 1 92.56 101 GLN A O 1
ATOM 760 N N . SER A 1 102 ? 19.766 -17.812 5.34 1 91.44 102 SER A N 1
ATOM 761 C CA . SER A 1 102 ? 19.109 -19.125 5.277 1 91.44 102 SER A CA 1
ATOM 762 C C . SER A 1 102 ? 17.656 -19 4.848 1 91.44 102 SER A C 1
ATOM 764 O O . SER A 1 102 ? 17.172 -19.797 4.035 1 91.44 102 SER A O 1
ATOM 766 N N . ASP A 1 103 ? 16.984 -18.016 5.355 1 88.5 103 ASP A N 1
ATOM 767 C CA . ASP A 1 103 ? 15.594 -17.766 4.961 1 88.5 103 ASP A CA 1
ATOM 768 C C . ASP A 1 103 ? 15.492 -17.469 3.469 1 88.5 103 ASP A C 1
ATOM 770 O O . ASP A 1 103 ? 14.641 -18.016 2.775 1 88.5 103 ASP A O 1
ATOM 774 N N . PHE A 1 104 ? 16.328 -16.656 3.051 1 92.25 104 PHE A N 1
ATOM 775 C CA . PHE A 1 104 ? 16.344 -16.234 1.657 1 92.25 104 PHE A CA 1
ATOM 776 C C . PHE A 1 104 ? 16.656 -17.406 0.733 1 92.25 104 PHE A C 1
ATOM 778 O O . PHE A 1 104 ? 16 -17.578 -0.301 1 92.25 104 PHE A O 1
ATOM 785 N N . ASP A 1 105 ? 17.609 -18.203 1.125 1 92.38 105 ASP A N 1
ATOM 786 C CA . ASP A 1 105 ? 17.953 -19.391 0.347 1 92.38 105 ASP A CA 1
ATOM 787 C C . ASP A 1 105 ? 16.781 -20.375 0.281 1 92.38 105 ASP A C 1
ATOM 789 O O . ASP A 1 105 ? 16.547 -20.984 -0.759 1 92.38 105 ASP A O 1
ATOM 793 N N . ASN A 1 106 ? 16.156 -20.469 1.36 1 89.94 106 ASN A N 1
ATOM 794 C CA . ASN A 1 106 ? 15 -21.359 1.391 1 89.94 106 ASN A CA 1
ATOM 795 C C . ASN A 1 106 ? 13.922 -20.891 0.425 1 89.94 106 ASN A C 1
ATOM 797 O O . ASN A 1 106 ? 13.258 -21.719 -0.22 1 89.94 106 ASN A O 1
ATOM 801 N N . LEU A 1 107 ? 13.703 -19.625 0.365 1 91.88 107 LEU A N 1
ATOM 802 C CA . LEU A 1 107 ? 12.742 -19.078 -0.581 1 91.88 107 LEU A CA 1
ATOM 803 C C . LEU A 1 107 ? 13.156 -19.375 -2.018 1 91.88 107 LEU A C 1
ATOM 805 O O . LEU A 1 107 ? 12.328 -19.797 -2.832 1 91.88 107 LEU A O 1
ATOM 809 N N . CYS A 1 108 ? 14.406 -19.188 -2.312 1 93.38 108 CYS A N 1
ATOM 810 C CA . CYS A 1 108 ? 14.922 -19.484 -3.645 1 93.38 108 CYS A CA 1
ATOM 811 C C . CYS A 1 108 ? 14.758 -20.953 -3.986 1 93.38 108 CYS A C 1
ATOM 813 O O . CYS A 1 108 ? 14.359 -21.297 -5.102 1 93.38 108 CYS A O 1
ATOM 815 N N . ASP A 1 109 ? 15.039 -21.781 -2.984 1 90.38 109 ASP A N 1
ATOM 816 C CA . ASP A 1 109 ? 14.898 -23.219 -3.186 1 90.38 109 ASP A CA 1
ATOM 817 C C . ASP A 1 109 ? 13.445 -23.578 -3.486 1 90.38 109 ASP A C 1
ATOM 819 O O . ASP A 1 109 ? 13.18 -24.438 -4.34 1 90.38 109 ASP A O 1
ATOM 823 N N . THR A 1 110 ? 12.625 -22.969 -2.773 1 86.94 110 THR A N 1
ATOM 824 C CA . THR A 1 110 ? 11.203 -23.219 -2.986 1 86.94 110 THR A CA 1
ATOM 825 C C . THR A 1 110 ? 10.797 -22.828 -4.406 1 86.94 110 THR A C 1
ATOM 827 O O . THR A 1 110 ? 10.07 -23.562 -5.07 1 86.94 110 THR A O 1
ATOM 830 N N . PHE A 1 111 ? 11.227 -21.719 -4.902 1 90.62 111 PHE A N 1
ATOM 831 C CA . PHE A 1 111 ? 10.93 -21.281 -6.262 1 90.62 111 PHE A CA 1
ATOM 832 C C . PHE A 1 111 ? 11.586 -22.203 -7.281 1 90.62 111 PHE A C 1
ATOM 834 O O . PHE A 1 111 ? 11.031 -22.422 -8.367 1 90.62 111 PHE A O 1
ATOM 841 N N . ASN A 1 112 ? 12.719 -22.703 -6.918 1 87.44 112 ASN A N 1
ATOM 842 C CA . ASN A 1 112 ? 13.367 -23.672 -7.793 1 87.44 112 ASN A CA 1
ATOM 843 C C . ASN A 1 112 ? 12.516 -24.938 -7.953 1 87.44 112 ASN A C 1
ATOM 845 O O . ASN A 1 112 ? 12.492 -25.547 -9.023 1 87.44 112 ASN A O 1
ATOM 849 N N . GLU A 1 113 ? 11.852 -25.281 -6.859 1 80.88 113 GLU A N 1
ATOM 850 C CA . GLU A 1 113 ? 10.938 -26.422 -6.938 1 80.88 113 GLU A CA 1
ATOM 851 C C . GLU A 1 113 ? 9.812 -26.156 -7.938 1 80.88 113 GLU A C 1
ATOM 853 O O . GLU A 1 113 ? 9.281 -27.094 -8.539 1 80.88 113 GLU A O 1
ATOM 858 N N . GLN A 1 114 ? 9.523 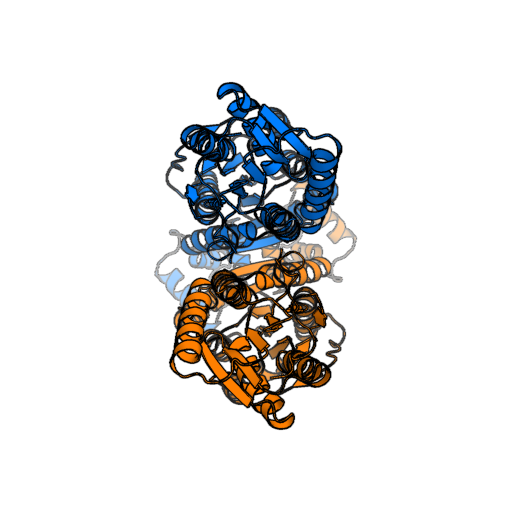-24.938 -8.125 1 82.69 114 GLN A N 1
ATOM 859 C CA . GLN A 1 114 ? 8.492 -24.547 -9.078 1 82.69 114 GLN A CA 1
ATOM 860 C C . GLN A 1 114 ? 9.078 -24.359 -10.477 1 82.69 114 GLN A C 1
ATOM 862 O O . GLN A 1 114 ? 8.352 -24.094 -11.43 1 82.69 114 GLN A O 1
ATOM 867 N N . ASN A 1 115 ? 10.391 -24.438 -10.578 1 86 115 ASN A N 1
ATOM 868 C CA . ASN A 1 115 ? 11.125 -24.266 -11.828 1 86 115 ASN A CA 1
ATOM 869 C C . ASN A 1 115 ? 10.906 -22.891 -12.43 1 86 115 ASN A C 1
ATOM 871 O O . ASN A 1 115 ? 10.602 -22.766 -13.617 1 86 115 ASN A O 1
ATOM 875 N N . VAL A 1 116 ? 11.055 -21.859 -11.633 1 92.56 116 VAL A N 1
ATOM 876 C CA . VAL A 1 116 ? 10.859 -20.5 -12.141 1 92.56 116 VAL A CA 1
ATOM 877 C C . VAL A 1 116 ? 11.922 -20.188 -13.195 1 92.56 116 VAL A C 1
ATOM 879 O O . VAL A 1 116 ? 13.047 -20.703 -13.125 1 92.56 116 VAL A O 1
ATOM 882 N N . ASP A 1 117 ? 11.539 -19.344 -14.109 1 93.88 117 ASP A N 1
ATOM 883 C CA . ASP A 1 117 ? 12.422 -19.016 -15.227 1 93.88 117 ASP A CA 1
ATOM 884 C C . ASP A 1 117 ? 13.391 -17.891 -14.852 1 93.88 117 ASP A C 1
ATOM 886 O O . ASP A 1 117 ? 14.477 -17.781 -15.43 1 93.88 117 ASP A O 1
ATOM 890 N N . ALA A 1 118 ? 13.016 -17.078 -13.992 1 96.88 118 ALA A N 1
ATOM 891 C CA . ALA A 1 118 ? 13.82 -15.93 -13.555 1 96.88 118 ALA A CA 1
ATOM 892 C C . ALA A 1 118 ? 13.359 -15.422 -12.195 1 96.88 118 ALA A C 1
ATOM 894 O O . ALA A 1 118 ? 12.273 -15.773 -11.727 1 96.88 118 ALA A O 1
ATOM 895 N N . PHE A 1 119 ? 14.266 -14.656 -11.578 1 97.75 119 PHE A N 1
ATOM 896 C CA . PHE A 1 119 ? 13.969 -14.07 -10.273 1 97.75 119 PHE A CA 1
ATOM 897 C C . PHE A 1 119 ? 13.961 -12.547 -10.352 1 97.75 119 PHE A C 1
ATOM 899 O O . PHE A 1 119 ? 14.75 -11.953 -11.086 1 97.75 119 PHE A O 1
ATOM 906 N N . ILE A 1 120 ? 13.078 -11.945 -9.625 1 97.81 120 ILE A N 1
ATOM 907 C CA . ILE A 1 120 ? 13.148 -10.539 -9.273 1 97.81 120 ILE A CA 1
ATOM 908 C C . ILE A 1 120 ? 13.18 -10.391 -7.75 1 97.81 120 ILE A C 1
ATOM 910 O O . ILE A 1 120 ? 12.289 -10.883 -7.055 1 97.81 120 ILE A O 1
ATOM 914 N N . PHE A 1 121 ? 14.219 -9.773 -7.25 1 96.94 121 PHE A N 1
ATOM 915 C CA . PHE A 1 121 ? 14.383 -9.547 -5.82 1 96.94 121 PHE A CA 1
ATOM 916 C C . PHE A 1 121 ? 14.195 -8.07 -5.48 1 96.94 121 PHE A C 1
ATOM 918 O O . PHE A 1 121 ? 14.961 -7.223 -5.934 1 96.94 121 PHE A O 1
ATOM 925 N N . LEU A 1 122 ? 13.172 -7.723 -4.77 1 95.44 122 LEU A N 1
ATOM 926 C CA . LEU A 1 122 ? 13.039 -6.387 -4.199 1 95.44 122 LEU A CA 1
ATOM 927 C C . LEU A 1 122 ? 13.75 -6.293 -2.854 1 95.44 122 LEU A C 1
ATOM 929 O O . LEU A 1 122 ? 13.258 -6.812 -1.849 1 95.44 122 LEU A O 1
ATOM 933 N N . THR A 1 123 ? 14.859 -5.578 -2.787 1 95 123 THR A N 1
ATOM 934 C CA . THR A 1 123 ? 15.758 -5.621 -1.635 1 95 123 THR A CA 1
ATOM 935 C C . THR A 1 123 ? 15.961 -4.223 -1.058 1 95 123 THR A C 1
ATOM 937 O O . THR A 1 123 ? 17.016 -3.609 -1.264 1 95 123 THR A O 1
ATOM 940 N N . PRO A 1 124 ? 15.047 -3.766 -0.232 1 93.44 124 PRO A N 1
ATOM 941 C CA . PRO A 1 124 ? 15.148 -2.398 0.285 1 93.44 124 PRO A CA 1
ATOM 942 C C . PRO A 1 124 ? 16.219 -2.252 1.361 1 93.44 124 PRO A C 1
ATOM 944 O O . PRO A 1 124 ? 16.688 -1.142 1.626 1 93.44 124 PRO A O 1
ATOM 947 N N . THR A 1 125 ? 16.625 -3.367 1.978 1 94.56 125 THR A N 1
ATOM 948 C CA . THR A 1 125 ? 17.594 -3.287 3.074 1 94.56 125 THR A CA 1
ATOM 949 C C . THR A 1 125 ? 18.906 -3.959 2.689 1 94.56 125 THR A C 1
ATOM 951 O O . THR A 1 125 ? 18.953 -4.75 1.746 1 94.56 125 THR A O 1
ATOM 954 N N . ASP A 1 126 ? 19.938 -3.648 3.428 1 94.94 126 ASP A N 1
ATOM 955 C CA . ASP A 1 126 ? 21.25 -4.227 3.184 1 94.94 126 ASP A CA 1
ATOM 956 C C . ASP A 1 126 ? 21.234 -5.738 3.393 1 94.94 126 ASP A C 1
ATOM 958 O O . ASP A 1 126 ? 21.891 -6.48 2.658 1 94.94 126 ASP A O 1
ATOM 962 N N . VAL A 1 127 ? 20.484 -6.148 4.352 1 93.81 127 VAL A N 1
ATOM 963 C CA . VAL A 1 127 ? 20.438 -7.574 4.652 1 93.81 127 VAL A CA 1
ATOM 964 C C . VAL A 1 127 ? 19.828 -8.336 3.477 1 93.81 127 VAL A C 1
ATOM 966 O O . VAL A 1 127 ? 20.344 -9.375 3.062 1 93.81 127 VAL A O 1
ATOM 969 N N . MET A 1 128 ? 18.812 -7.84 2.918 1 94.44 128 MET A N 1
ATOM 970 C CA . MET A 1 128 ? 18.172 -8.5 1.782 1 94.44 128 MET A CA 1
ATOM 971 C C . MET A 1 128 ? 19.047 -8.406 0.535 1 94.44 128 MET A C 1
ATOM 973 O O . MET A 1 128 ? 19.125 -9.352 -0.248 1 94.44 128 MET A O 1
ATOM 977 N N . PHE A 1 129 ? 19.672 -7.23 0.381 1 96.38 129 PHE A N 1
ATOM 978 C CA . PHE A 1 129 ? 20.562 -7.039 -0.755 1 96.38 129 PHE A CA 1
ATOM 979 C C . PHE A 1 129 ? 21.703 -8.055 -0.726 1 96.38 129 PHE A C 1
ATOM 981 O O . PHE A 1 129 ? 21.984 -8.711 -1.731 1 96.38 129 PHE A O 1
ATOM 988 N N . ALA A 1 130 ? 22.312 -8.172 0.397 1 95.88 130 ALA A N 1
ATOM 989 C CA . ALA A 1 130 ? 23.391 -9.133 0.57 1 95.88 130 ALA A CA 1
ATOM 990 C C . ALA A 1 130 ? 22.922 -10.562 0.307 1 95.88 130 ALA A C 1
ATOM 992 O O . ALA A 1 130 ? 23.609 -11.336 -0.359 1 95.88 130 ALA A O 1
ATOM 993 N N . ALA A 1 131 ? 21.766 -10.875 0.84 1 95.19 131 ALA A N 1
ATOM 994 C CA . ALA A 1 131 ? 21.203 -12.211 0.652 1 95.19 131 ALA A CA 1
ATOM 995 C C . ALA A 1 131 ? 20.938 -12.492 -0.824 1 95.19 131 ALA A C 1
ATOM 997 O O . ALA A 1 131 ? 21.188 -13.594 -1.309 1 95.19 131 ALA A O 1
ATOM 998 N N . ALA A 1 132 ? 20.422 -11.516 -1.513 1 96.19 132 ALA A N 1
ATOM 999 C CA . ALA A 1 132 ? 20.125 -11.656 -2.938 1 96.19 132 ALA A CA 1
ATOM 1000 C C . ALA A 1 132 ? 21.406 -11.867 -3.74 1 96.19 132 ALA A C 1
ATOM 1002 O O . ALA A 1 132 ? 21.422 -12.664 -4.684 1 96.19 132 ALA A O 1
ATOM 1003 N N . CYS A 1 133 ? 22.453 -11.141 -3.391 1 96.19 133 CYS A N 1
ATOM 1004 C CA . CYS A 1 133 ? 23.734 -11.266 -4.07 1 96.19 133 CYS A CA 1
ATOM 1005 C C . CYS A 1 133 ? 24.344 -12.641 -3.824 1 96.19 133 CYS A C 1
ATOM 1007 O O . CYS A 1 133 ? 24.922 -13.25 -4.734 1 96.19 133 CYS A O 1
ATOM 1009 N N . ARG A 1 134 ? 24.141 -13.141 -2.641 1 94.81 134 ARG A N 1
ATOM 1010 C CA . ARG A 1 134 ? 24.766 -14.406 -2.244 1 94.81 134 ARG A CA 1
ATOM 1011 C C . ARG A 1 134 ? 23.922 -15.594 -2.721 1 94.81 134 ARG A C 1
ATOM 1013 O O . ARG A 1 134 ? 24.375 -16.734 -2.668 1 94.81 134 ARG A O 1
ATOM 1020 N N . ALA A 1 135 ? 22.688 -15.32 -3.107 1 93.69 135 ALA A N 1
ATOM 1021 C CA . ALA A 1 135 ? 21.781 -16.406 -3.457 1 93.69 135 ALA A CA 1
ATOM 1022 C C . ALA A 1 135 ? 22.391 -17.297 -4.535 1 93.69 135 ALA A C 1
ATOM 1024 O O . ALA A 1 135 ? 22.922 -16.812 -5.527 1 93.69 135 ALA A O 1
ATOM 1025 N N . ARG A 1 136 ? 22.266 -18.625 -4.367 1 89.44 136 ARG A N 1
ATOM 1026 C CA . ARG A 1 136 ? 22.797 -19.594 -5.316 1 89.44 136 ARG A CA 1
ATOM 1027 C C . ARG A 1 136 ? 21.734 -20.031 -6.312 1 89.44 136 ARG A C 1
ATOM 1029 O O . ARG A 1 136 ? 21.203 -21.141 -6.211 1 89.44 136 ARG A O 1
ATOM 1036 N N . VAL A 1 137 ? 21.406 -19.141 -7.199 1 91.62 137 VAL A N 1
ATOM 1037 C CA . VAL A 1 137 ? 20.438 -19.453 -8.242 1 91.62 137 VAL A CA 1
ATOM 1038 C C . VAL A 1 137 ? 21.109 -19.359 -9.609 1 91.62 137 VAL A C 1
ATOM 1040 O O . VAL A 1 137 ? 22 -18.531 -9.828 1 91.62 137 VAL A O 1
ATOM 1043 N N . ASN A 1 138 ? 20.703 -20.203 -10.5 1 90.5 138 ASN A N 1
ATOM 1044 C CA . ASN A 1 138 ? 21.281 -20.25 -11.836 1 90.5 138 ASN A CA 1
ATOM 1045 C C . ASN A 1 138 ? 20.438 -19.469 -12.844 1 90.5 138 ASN A C 1
ATOM 1047 O O . ASN A 1 138 ? 20.891 -19.172 -13.953 1 90.5 138 ASN A O 1
ATOM 1051 N N . GLN A 1 139 ? 19.203 -19.172 -12.508 1 94.19 139 GLN A N 1
ATOM 1052 C CA . GLN A 1 139 ? 18.312 -18.391 -13.367 1 94.19 139 GLN A CA 1
ATOM 1053 C C . GLN A 1 139 ? 18.734 -16.938 -13.43 1 94.19 139 GLN A C 1
ATOM 1055 O O . GLN A 1 139 ? 19.406 -16.438 -12.516 1 94.19 139 GLN A O 1
ATOM 1060 N N . PRO A 1 140 ? 18.375 -16.25 -14.492 1 95.88 140 PRO A N 1
ATOM 1061 C CA . PRO A 1 140 ? 18.516 -14.789 -14.5 1 95.88 140 PRO A CA 1
ATOM 1062 C C . PRO A 1 140 ? 17.859 -14.125 -13.289 1 95.88 140 PRO A C 1
ATOM 1064 O O . PRO A 1 140 ? 16.797 -14.57 -12.844 1 95.88 140 PRO A O 1
ATOM 1067 N N . ARG A 1 141 ? 18.5 -13.117 -12.75 1 97.12 141 ARG A N 1
ATOM 1068 C CA . ARG A 1 141 ? 17.906 -12.406 -11.617 1 97.12 141 ARG A CA 1
ATOM 1069 C C . ARG A 1 141 ? 18.062 -10.898 -11.781 1 97.12 141 ARG A C 1
ATOM 1071 O O . ARG A 1 141 ? 19.062 -10.414 -12.305 1 97.12 141 ARG A O 1
ATOM 1078 N N . VAL A 1 142 ? 17.078 -10.18 -11.461 1 97.25 142 VAL A N 1
ATOM 1079 C CA . VAL A 1 142 ? 17.078 -8.727 -11.359 1 97.25 142 VAL A CA 1
ATOM 1080 C C . VAL A 1 142 ? 16.922 -8.312 -9.898 1 97.25 142 VAL A C 1
ATOM 1082 O O . VAL A 1 142 ? 16 -8.758 -9.211 1 97.25 142 VAL A O 1
ATOM 1085 N N . ILE A 1 143 ? 17.875 -7.535 -9.398 1 97.31 143 ILE A N 1
ATOM 1086 C CA . ILE A 1 143 ? 17.844 -7.047 -8.023 1 97.31 143 ILE A CA 1
ATOM 1087 C C . ILE A 1 143 ? 17.438 -5.578 -8.008 1 97.31 143 ILE A C 1
ATOM 1089 O O . ILE A 1 143 ? 18.141 -4.727 -8.57 1 97.31 143 ILE A O 1
ATOM 1093 N N . VAL A 1 144 ? 16.312 -5.316 -7.438 1 96.19 144 VAL A N 1
ATOM 1094 C CA . VAL A 1 144 ? 15.867 -3.941 -7.23 1 96.19 144 VAL A CA 1
ATOM 1095 C C . VAL A 1 144 ? 16.453 -3.402 -5.926 1 96.19 144 VAL A C 1
ATOM 1097 O O . VAL A 1 144 ? 16.188 -3.951 -4.848 1 96.19 144 VAL A O 1
ATOM 1100 N N . THR A 1 145 ? 17.203 -2.324 -5.992 1 95.81 145 THR A N 1
ATOM 1101 C CA . THR A 1 145 ? 17.922 -1.809 -4.836 1 95.81 145 THR A CA 1
ATOM 1102 C C . THR A 1 145 ? 18.281 -0.339 -5.035 1 95.81 145 THR A C 1
ATOM 1104 O O . THR A 1 145 ? 17.906 0.269 -6.035 1 95.81 145 THR A O 1
ATOM 1107 N N . SER A 1 146 ? 18.859 0.255 -4.016 1 95.75 146 SER A N 1
ATOM 1108 C CA . SER A 1 146 ? 19.422 1.601 -4.113 1 95.75 146 SER A CA 1
ATOM 1109 C C . SER A 1 146 ? 20.938 1.562 -4.215 1 95.75 146 SER A C 1
ATOM 1111 O O . SER A 1 146 ? 21.562 0.544 -3.902 1 95.75 146 SER A O 1
ATOM 1113 N N . THR A 1 147 ? 21.562 2.66 -4.598 1 95.56 147 THR A N 1
ATOM 1114 C CA . THR A 1 147 ? 22.953 2.689 -5.035 1 95.56 147 THR A CA 1
ATOM 1115 C C . THR A 1 147 ? 23.891 2.668 -3.832 1 95.56 147 THR A C 1
ATOM 1117 O O . THR A 1 147 ? 25.062 2.309 -3.963 1 95.56 147 THR A O 1
ATOM 1120 N N . HIS A 1 148 ? 23.406 3.148 -2.686 1 96.56 148 HIS A N 1
ATOM 1121 C CA . HIS A 1 148 ? 24.266 3.207 -1.509 1 96.56 148 HIS A CA 1
ATOM 1122 C C . HIS A 1 148 ? 23.672 2.428 -0.345 1 96.56 148 HIS A C 1
ATOM 1124 O O . HIS A 1 148 ? 22.469 2.145 -0.338 1 96.56 148 HIS A O 1
ATOM 1130 N N . GLY A 1 149 ? 24.531 2.012 0.596 1 95.56 149 GLY A N 1
ATOM 1131 C CA . GLY A 1 149 ? 24.203 1.268 1.805 1 95.56 149 GLY A CA 1
ATOM 1132 C C . GLY A 1 149 ? 25.438 0.901 2.619 1 95.56 149 GLY A C 1
ATOM 1133 O O . GLY A 1 149 ? 26.531 1.389 2.35 1 95.56 149 GLY A O 1
ATOM 1134 N N . GLN A 1 150 ? 25.156 0.17 3.643 1 94 150 GLN A N 1
ATOM 1135 C CA . GLN A 1 150 ? 26.297 -0.317 4.406 1 94 150 GLN A CA 1
ATOM 1136 C C . GLN A 1 150 ? 27.203 -1.191 3.545 1 94 150 GLN A C 1
ATOM 1138 O O . GLN A 1 150 ? 28.422 -1.172 3.703 1 94 150 GLN A O 1
ATOM 1143 N N . MET A 1 151 ? 26.594 -1.899 2.688 1 94.5 151 MET A N 1
ATOM 1144 C CA . MET A 1 151 ? 27.312 -2.637 1.643 1 94.5 151 MET A CA 1
ATOM 1145 C C . MET A 1 151 ? 27.203 -1.912 0.304 1 94.5 151 MET A C 1
ATOM 1147 O O . MET A 1 151 ? 26.109 -1.591 -0.152 1 94.5 151 MET A O 1
ATOM 1151 N N . THR A 1 152 ? 28.359 -1.688 -0.289 1 95.62 152 THR A N 1
ATOM 1152 C CA . THR A 1 152 ? 28.344 -1.03 -1.591 1 95.62 152 THR A CA 1
ATOM 1153 C C . THR A 1 152 ? 27.859 -1.992 -2.678 1 95.62 152 THR A C 1
ATOM 1155 O O . THR A 1 152 ? 27.906 -3.211 -2.494 1 95.62 152 THR A O 1
ATOM 1158 N N . VAL A 1 153 ? 27.438 -1.438 -3.771 1 95.81 153 VAL A N 1
ATOM 1159 C CA . VAL A 1 153 ? 27.031 -2.27 -4.895 1 95.81 153 VAL A CA 1
ATOM 1160 C C . VAL A 1 153 ? 28.203 -3.102 -5.391 1 95.81 153 VAL A C 1
ATOM 1162 O O . VAL A 1 153 ? 28.047 -4.277 -5.723 1 95.81 153 VAL A O 1
ATOM 1165 N N . ARG A 1 154 ? 29.375 -2.52 -5.398 1 94.81 154 ARG A N 1
ATOM 1166 C CA . ARG A 1 154 ? 30.594 -3.229 -5.812 1 94.81 154 ARG A CA 1
ATOM 1167 C C . ARG A 1 154 ? 30.844 -4.445 -4.926 1 94.81 154 ARG A C 1
ATOM 1169 O O . ARG A 1 154 ? 31.156 -5.527 -5.422 1 94.81 154 ARG A O 1
ATOM 1176 N N . GLU A 1 155 ? 30.703 -4.227 -3.652 1 95.94 155 GLU A N 1
ATOM 1177 C CA . GLU A 1 155 ? 30.875 -5.328 -2.709 1 95.94 155 GLU A CA 1
ATOM 1178 C C . GLU A 1 155 ? 29.828 -6.418 -2.945 1 95.94 155 GLU A C 1
ATOM 1180 O O . GLU A 1 155 ? 30.141 -7.605 -2.908 1 95.94 155 GLU A O 1
ATOM 1185 N N . GLY A 1 156 ? 28.625 -5.996 -3.168 1 95.5 156 GLY A N 1
ATOM 1186 C CA . GLY A 1 156 ? 27.578 -6.957 -3.471 1 95.5 156 GLY A CA 1
ATOM 1187 C C . GLY A 1 156 ? 27.859 -7.77 -4.723 1 95.5 156 GLY A C 1
ATOM 1188 O O . GLY A 1 156 ? 27.719 -8.992 -4.715 1 95.5 156 GLY A O 1
ATOM 1189 N N . MET A 1 157 ? 28.281 -7.094 -5.762 1 93.25 157 MET A N 1
ATOM 1190 C CA . MET A 1 157 ? 28.578 -7.75 -7.031 1 93.25 157 MET A CA 1
ATOM 1191 C C . MET A 1 157 ? 29.719 -8.758 -6.871 1 93.25 157 MET A C 1
ATOM 1193 O O . MET A 1 157 ? 29.734 -9.781 -7.555 1 93.25 157 MET A O 1
ATOM 1197 N N . SER A 1 158 ? 30.609 -8.477 -5.965 1 95.06 158 SER A N 1
ATOM 1198 C CA . SER A 1 158 ? 31.734 -9.367 -5.738 1 95.06 158 SER A CA 1
ATOM 1199 C C . SER A 1 158 ? 31.281 -10.695 -5.129 1 95.06 158 SER A C 1
ATOM 1201 O O . SER A 1 158 ? 32 -11.688 -5.184 1 95.06 158 SER A O 1
ATOM 1203 N N . LEU A 1 159 ? 30.125 -10.688 -4.508 1 94.12 159 LEU A N 1
ATOM 1204 C CA . LEU A 1 159 ? 29.594 -11.891 -3.889 1 94.12 159 LEU A CA 1
ATOM 1205 C C . LEU A 1 159 ? 28.938 -12.789 -4.93 1 94.12 159 LEU A C 1
ATOM 1207 O O . LEU A 1 159 ? 28.641 -13.953 -4.645 1 94.12 159 LEU A O 1
ATOM 1211 N N . ILE A 1 160 ? 28.672 -12.312 -6.105 1 94.25 160 ILE A N 1
ATOM 1212 C CA . ILE A 1 160 ? 28.031 -13.055 -7.184 1 94.25 160 ILE A CA 1
ATOM 1213 C C . ILE A 1 160 ? 29.094 -13.742 -8.031 1 94.25 160 ILE A C 1
ATOM 1215 O O . ILE A 1 160 ? 30.094 -13.125 -8.414 1 94.25 160 ILE A O 1
ATOM 1219 N N . SER A 1 161 ? 28.938 -15 -8.312 1 90.69 161 SER A N 1
ATOM 1220 C CA . SER A 1 161 ? 29.891 -15.727 -9.141 1 90.69 161 SER A CA 1
ATOM 1221 C C . SER A 1 161 ? 30 -15.102 -10.531 1 90.69 161 SER A C 1
ATOM 1223 O O . SER A 1 161 ? 29.047 -14.484 -11.016 1 90.69 161 SER A O 1
ATOM 1225 N N . THR A 1 162 ? 31.125 -15.273 -11.148 1 88.94 162 THR A N 1
ATOM 1226 C CA . THR A 1 162 ? 31.391 -14.695 -12.469 1 88.94 162 THR A CA 1
ATOM 1227 C C . THR A 1 162 ? 30.344 -15.164 -13.477 1 88.94 162 THR A C 1
ATOM 1229 O O . THR A 1 162 ? 29.844 -14.375 -14.273 1 88.94 162 THR A O 1
ATOM 1232 N N . ALA A 1 163 ? 30.047 -16.391 -13.406 1 87.31 163 ALA A N 1
ATOM 1233 C CA . ALA A 1 163 ? 29.062 -16.969 -14.328 1 87.31 163 ALA A CA 1
ATOM 1234 C C . ALA A 1 163 ? 27.688 -16.328 -14.141 1 87.31 163 ALA A C 1
ATOM 1236 O O . ALA A 1 163 ? 26.969 -16.109 -15.109 1 87.31 163 ALA A O 1
ATOM 1237 N N . ASN A 1 164 ? 27.344 -15.93 -12.922 1 91.56 164 ASN A N 1
ATOM 1238 C CA . ASN A 1 164 ? 26.031 -15.398 -12.602 1 91.56 164 ASN A CA 1
ATOM 1239 C C . ASN A 1 164 ? 25.969 -13.891 -12.812 1 91.56 164 ASN A C 1
ATOM 1241 O O . ASN A 1 164 ? 24.891 -13.312 -12.93 1 91.56 164 ASN A O 1
ATOM 1245 N N . LYS A 1 165 ? 27.109 -13.234 -12.859 1 91.62 165 LYS A N 1
ATOM 1246 C CA . LYS A 1 165 ? 27.141 -11.781 -13.031 1 91.62 165 LYS A CA 1
ATOM 1247 C C . LYS A 1 165 ? 26.531 -11.375 -14.367 1 91.62 165 LYS A C 1
ATOM 1249 O O . LYS A 1 165 ? 25.812 -10.383 -14.445 1 91.62 165 LYS A O 1
ATOM 1254 N N . ARG A 1 166 ? 26.75 -12.203 -15.359 1 89.44 166 ARG A N 1
ATOM 1255 C CA . ARG A 1 166 ? 26.219 -11.914 -16.688 1 89.44 166 ARG A CA 1
ATOM 1256 C C . ARG A 1 166 ? 24.703 -12.062 -16.734 1 89.44 166 ARG A C 1
ATOM 1258 O O . ARG A 1 166 ? 24.047 -11.508 -17.609 1 89.44 166 ARG A O 1
ATOM 1265 N N . ARG A 1 167 ? 24.172 -12.758 -15.781 1 93.94 167 ARG A N 1
ATOM 1266 C CA . ARG A 1 167 ? 22.734 -13.016 -15.727 1 93.94 167 ARG A CA 1
ATOM 1267 C C . ARG A 1 167 ? 22.078 -12.211 -14.609 1 93.94 167 ARG A C 1
ATOM 1269 O O . ARG A 1 167 ? 20.969 -12.547 -14.172 1 93.94 167 ARG A O 1
ATOM 1276 N N . THR A 1 168 ? 22.781 -11.227 -14.117 1 95.56 168 THR A N 1
ATOM 1277 C CA . THR A 1 168 ? 22.266 -10.398 -13.039 1 95.56 168 THR A CA 1
ATOM 1278 C C . THR A 1 168 ? 22.188 -8.93 -13.469 1 95.56 168 THR A C 1
ATOM 1280 O O . THR A 1 168 ? 23.109 -8.414 -14.094 1 95.56 168 THR A O 1
ATOM 1283 N N . ALA A 1 169 ? 21.109 -8.289 -13.281 1 94.88 169 ALA A N 1
ATOM 1284 C CA . ALA A 1 169 ? 20.938 -6.855 -13.469 1 94.88 169 ALA A CA 1
ATOM 1285 C C . ALA A 1 169 ? 20.438 -6.191 -12.188 1 94.88 169 ALA A C 1
ATOM 1287 O O . ALA A 1 169 ? 19.828 -6.848 -11.344 1 94.88 169 ALA A O 1
ATOM 1288 N N . MET A 1 170 ? 20.766 -4.938 -12.031 1 96.31 170 MET A N 1
ATOM 1289 C CA . MET A 1 170 ? 20.297 -4.16 -10.891 1 96.31 170 MET A CA 1
ATOM 1290 C C . MET A 1 170 ? 19.594 -2.891 -11.352 1 96.31 170 MET A C 1
ATOM 1292 O O . MET A 1 170 ? 20.031 -2.242 -12.305 1 96.31 170 MET A O 1
ATOM 1296 N N . VAL A 1 171 ? 18.422 -2.588 -10.781 1 96.5 171 VAL A N 1
ATOM 1297 C CA . VAL A 1 171 ? 17.656 -1.389 -11.086 1 96.5 171 VAL A CA 1
ATOM 1298 C C . VAL A 1 171 ? 17.188 -0.731 -9.789 1 96.5 171 VAL A C 1
ATOM 1300 O O . VAL A 1 171 ? 17.078 -1.394 -8.758 1 96.5 171 VAL A O 1
ATOM 1303 N N . GLY A 1 172 ? 16.969 0.545 -9.789 1 96.19 172 GLY A N 1
ATOM 1304 C CA . GLY A 1 172 ? 16.484 1.274 -8.625 1 96.19 172 GLY A CA 1
ATOM 1305 C C . GLY A 1 172 ? 16 2.672 -8.953 1 96.19 172 GLY A C 1
ATOM 1306 O O . GLY A 1 172 ? 16.094 3.117 -10.102 1 96.19 172 GLY A O 1
ATOM 1307 N N . ILE A 1 173 ? 15.438 3.324 -8 1 96.12 173 ILE A N 1
ATOM 1308 C CA . ILE A 1 173 ? 15.055 4.73 -8.117 1 96.12 173 ILE A CA 1
ATOM 1309 C C . ILE A 1 173 ? 16.297 5.613 -7.961 1 96.12 173 ILE A C 1
ATOM 1311 O O . ILE A 1 173 ? 17.141 5.359 -7.109 1 96.12 173 ILE A O 1
ATOM 1315 N N . ASP A 1 174 ? 16.391 6.668 -8.727 1 96.88 174 ASP A N 1
ATOM 1316 C CA . ASP A 1 174 ? 17.484 7.629 -8.602 1 96.88 174 ASP A CA 1
ATOM 1317 C C . ASP A 1 174 ? 17.297 8.523 -7.375 1 96.88 174 ASP A C 1
ATOM 1319 O O . ASP A 1 174 ? 16.953 9.695 -7.508 1 96.88 174 ASP A O 1
ATOM 1323 N N . GLN A 1 175 ? 17.656 7.949 -6.246 1 96.88 175 GLN A N 1
ATOM 1324 C CA . GLN A 1 175 ? 17.531 8.648 -4.973 1 96.88 175 GLN A CA 1
ATOM 1325 C C . GLN A 1 175 ? 18.422 9.875 -4.922 1 96.88 175 GLN A C 1
ATOM 1327 O O . GLN A 1 175 ? 18.031 10.93 -4.426 1 96.88 175 GLN A O 1
ATOM 1332 N N . TRP A 1 176 ? 19.594 9.695 -5.391 1 97.31 176 TRP A N 1
ATOM 1333 C CA . TRP A 1 176 ? 20.562 10.781 -5.363 1 97.31 176 TRP A CA 1
ATOM 1334 C C . TRP A 1 176 ? 20.109 11.953 -6.223 1 97.31 176 TRP A C 1
ATOM 1336 O O . TRP A 1 176 ? 20.172 13.102 -5.793 1 97.31 176 TRP A O 1
ATOM 1346 N N . GLY A 1 177 ? 19.656 11.633 -7.438 1 97.38 177 GLY A N 1
ATOM 1347 C CA . GLY A 1 177 ? 19.125 12.672 -8.305 1 97.38 177 GLY A CA 1
ATOM 1348 C C . GLY A 1 177 ? 17.938 13.391 -7.711 1 97.38 177 GLY A C 1
ATOM 1349 O O . GLY A 1 177 ? 17.781 14.602 -7.879 1 97.38 177 GLY A O 1
ATOM 1350 N N . ALA A 1 178 ? 17.109 12.656 -7.031 1 98.19 178 ALA A N 1
ATOM 1351 C CA . ALA A 1 178 ? 15.953 13.258 -6.363 1 98.19 178 ALA A CA 1
ATOM 1352 C C . ALA A 1 178 ? 16.391 14.227 -5.273 1 98.19 178 ALA A C 1
ATOM 1354 O O . ALA A 1 178 ? 15.859 15.336 -5.168 1 98.19 178 ALA A O 1
ATOM 1355 N N . MET A 1 179 ? 17.375 13.836 -4.508 1 98.56 179 MET A N 1
ATOM 1356 C CA . MET A 1 179 ? 17.875 14.695 -3.438 1 98.56 179 MET A CA 1
ATOM 1357 C C . MET A 1 179 ? 18.562 15.93 -4.012 1 98.56 179 MET A C 1
ATOM 1359 O O . MET A 1 179 ? 18.5 17.016 -3.42 1 98.56 179 MET A O 1
ATOM 1363 N N . ALA A 1 180 ? 19.203 15.742 -5.156 1 98.5 180 ALA A N 1
ATOM 1364 C CA . ALA A 1 180 ? 19.797 16.891 -5.828 1 98.5 180 ALA A CA 1
ATOM 1365 C C . ALA A 1 180 ? 18.734 17.938 -6.164 1 98.5 180 ALA A C 1
ATOM 1367 O O . ALA A 1 180 ? 18.969 19.141 -6.008 1 98.5 180 ALA A O 1
ATOM 1368 N N . LYS A 1 181 ? 17.609 17.5 -6.605 1 98.38 181 LYS A N 1
ATOM 1369 C CA . LYS A 1 181 ? 16.5 18.406 -6.914 1 98.38 181 LYS A CA 1
ATOM 1370 C C . LYS A 1 181 ? 15.992 19.094 -5.652 1 98.38 181 LYS A C 1
ATOM 1372 O O . LYS A 1 181 ? 15.688 20.281 -5.672 1 98.38 181 LYS A O 1
ATOM 1377 N N . VAL A 1 182 ? 15.875 18.328 -4.551 1 98.75 182 VAL A N 1
ATOM 1378 C CA . VAL A 1 182 ? 15.422 18.875 -3.277 1 98.75 182 VAL A CA 1
ATOM 1379 C C . VAL A 1 182 ? 16.359 20 -2.838 1 98.75 182 VAL A C 1
ATOM 1381 O O . VAL A 1 182 ? 15.914 21.109 -2.525 1 98.75 182 VAL A O 1
ATOM 1384 N N . VAL A 1 183 ? 17.641 19.781 -2.873 1 98.62 183 VAL A N 1
ATOM 1385 C CA . VAL A 1 183 ? 18.641 20.734 -2.412 1 98.62 183 VAL A CA 1
ATOM 1386 C C . VAL A 1 183 ? 18.656 21.953 -3.332 1 98.62 183 VAL A C 1
ATOM 1388 O O . VAL A 1 183 ? 18.75 23.094 -2.865 1 98.62 183 VAL A O 1
ATOM 1391 N N . SER A 1 184 ? 18.562 21.672 -4.602 1 97.94 184 SER A N 1
ATOM 1392 C CA . SER A 1 184 ? 18.516 22.766 -5.57 1 97.94 184 SER A CA 1
ATOM 1393 C C . SER A 1 184 ? 17.344 23.703 -5.293 1 97.94 184 SER A C 1
ATOM 1395 O O . SER A 1 184 ? 17.5 24.922 -5.297 1 97.94 184 SER A O 1
ATOM 1397 N N . LEU A 1 185 ? 16.203 23.156 -5.035 1 97.75 185 LEU A N 1
ATOM 1398 C CA . LEU A 1 185 ? 15 23.938 -4.77 1 97.75 185 LEU A CA 1
ATOM 1399 C C . LEU A 1 185 ? 15.141 24.734 -3.479 1 97.75 185 LEU A C 1
ATOM 1401 O O . LEU A 1 185 ? 14.711 25.891 -3.408 1 97.75 185 LEU A O 1
ATOM 1405 N N . LEU A 1 186 ? 15.68 24.125 -2.465 1 98.19 186 LEU A N 1
ATOM 1406 C CA . LEU A 1 186 ? 15.945 24.844 -1.224 1 98.19 186 LEU A CA 1
ATOM 1407 C C . LEU A 1 186 ? 16.844 26.047 -1.478 1 98.19 186 LEU A C 1
ATOM 1409 O O . LEU A 1 186 ? 16.578 27.141 -0.969 1 98.19 186 LEU A O 1
ATOM 1413 N N . GLY A 1 187 ? 17.875 25.828 -2.258 1 96.75 187 GLY A N 1
ATOM 1414 C CA . GLY A 1 187 ? 18.766 26.922 -2.607 1 96.75 187 GLY A CA 1
ATOM 1415 C C . GLY A 1 187 ? 18.078 28.047 -3.35 1 96.75 187 GLY A C 1
ATOM 1416 O O . GLY A 1 187 ? 18.312 29.234 -3.061 1 96.75 187 GLY A O 1
ATOM 1417 N N . GLU A 1 188 ? 17.266 27.672 -4.281 1 96.88 188 GLU A N 1
ATOM 1418 C CA . GLU A 1 188 ? 16.516 28.641 -5.066 1 96.88 188 GLU A CA 1
ATOM 1419 C C . GLU A 1 188 ? 15.609 29.5 -4.18 1 96.88 188 GLU A C 1
ATOM 1421 O O . GLU A 1 188 ? 15.398 30.672 -4.453 1 96.88 188 GLU A O 1
ATOM 1426 N N . TYR A 1 189 ? 15.094 28.906 -3.121 1 97.62 189 TYR A N 1
ATOM 1427 C CA . TYR A 1 189 ? 14.195 29.609 -2.209 1 97.62 189 TYR A CA 1
ATOM 1428 C C . TYR A 1 189 ? 14.969 30.344 -1.126 1 97.62 189 TYR A C 1
ATOM 1430 O O . TYR A 1 189 ? 14.383 30.984 -0.255 1 97.62 189 TYR A O 1
ATOM 1438 N N . GLY A 1 190 ? 16.312 30.172 -1.087 1 97.75 190 GLY A N 1
ATOM 1439 C CA . GLY A 1 190 ? 17.172 30.969 -0.229 1 97.75 190 GLY A CA 1
ATOM 1440 C C . GLY A 1 190 ? 17.422 30.328 1.124 1 97.75 190 GLY A C 1
ATOM 1441 O O . GLY A 1 190 ? 17.875 31 2.057 1 97.75 190 GLY A O 1
ATOM 1442 N N . HIS A 1 191 ? 17.141 29.062 1.311 1 98.38 191 HIS A N 1
ATOM 1443 C CA . HIS A 1 191 ? 17.375 28.391 2.582 1 98.38 191 HIS A CA 1
ATOM 1444 C C . HIS A 1 191 ? 18.859 28.125 2.793 1 98.38 191 HIS A C 1
ATOM 1446 O O . HIS A 1 191 ? 19.531 27.578 1.912 1 98.38 191 HIS A O 1
ATOM 1452 N N . LYS A 1 192 ? 19.359 28.484 3.947 1 97.31 192 LYS A N 1
ATOM 1453 C CA . LYS A 1 192 ? 20.766 28.281 4.27 1 97.31 192 LYS A CA 1
ATOM 1454 C C . LYS A 1 192 ? 20.938 27.391 5.5 1 97.31 192 LYS A C 1
ATOM 1456 O O . LYS A 1 192 ? 22.047 27.016 5.848 1 97.31 192 LYS A O 1
ATOM 1461 N N . SER A 1 193 ? 19.859 27.062 6.145 1 97.69 193 SER A N 1
ATOM 1462 C CA . SER A 1 193 ? 19.844 26.188 7.305 1 97.69 193 SER A CA 1
ATOM 1463 C C . SER A 1 193 ? 18.656 25.234 7.254 1 97.69 193 SER A C 1
ATOM 1465 O O . SER A 1 193 ? 17.531 25.641 6.973 1 97.69 193 SER A O 1
ATOM 1467 N N . ALA A 1 194 ? 18.984 23.953 7.535 1 98.56 194 ALA A N 1
ATOM 1468 C CA . ALA A 1 194 ? 17.922 22.969 7.43 1 98.56 194 ALA A CA 1
ATOM 1469 C C . ALA A 1 194 ? 18.156 21.797 8.391 1 98.56 194 ALA A C 1
ATOM 1471 O O . ALA A 1 194 ? 19.281 21.531 8.789 1 98.56 194 ALA A O 1
ATOM 1472 N N . LEU A 1 195 ? 17.031 21.234 8.828 1 98.81 195 LEU A N 1
ATOM 1473 C CA . LEU A 1 195 ? 17.047 19.938 9.477 1 98.81 195 LEU A CA 1
ATOM 1474 C C . LEU A 1 195 ? 16.828 18.812 8.461 1 98.81 195 LEU A C 1
ATOM 1476 O O . LEU A 1 195 ? 16.016 18.969 7.543 1 98.81 195 LEU A O 1
ATOM 1480 N N . TYR A 1 196 ? 17.578 17.766 8.586 1 98.88 196 TYR A N 1
ATOM 1481 C CA . TYR A 1 196 ? 17.312 16.594 7.773 1 98.88 196 TYR A CA 1
ATOM 1482 C C . TYR A 1 196 ? 16.953 15.398 8.656 1 98.88 196 TYR A C 1
ATOM 1484 O O . TYR A 1 196 ? 17.781 14.922 9.43 1 98.88 196 TYR A O 1
ATOM 1492 N N . PHE A 1 197 ? 15.727 14.961 8.523 1 98.94 197 PHE A N 1
ATOM 1493 C CA . PHE A 1 197 ? 15.273 13.758 9.219 1 98.94 197 PHE A CA 1
ATOM 1494 C C . PHE A 1 197 ? 15.602 12.508 8.414 1 98.94 197 PHE A C 1
ATOM 1496 O O . PHE A 1 197 ? 14.898 12.18 7.453 1 98.94 197 PHE A O 1
ATOM 1503 N N . ALA A 1 198 ? 16.609 11.812 8.844 1 98.75 198 ALA A N 1
ATOM 1504 C CA . ALA A 1 198 ? 17.078 10.625 8.141 1 98.75 198 ALA A CA 1
ATOM 1505 C C . ALA A 1 198 ? 16.266 9.398 8.523 1 98.75 198 ALA A C 1
ATOM 1507 O O . ALA A 1 198 ? 15.859 9.25 9.672 1 98.75 198 ALA A O 1
ATOM 1508 N N . GLY A 1 199 ? 16 8.539 7.562 1 97.12 199 GLY A N 1
ATOM 1509 C CA . GLY A 1 199 ? 15.336 7.273 7.848 1 97.12 199 GLY A CA 1
ATOM 1510 C C . GLY A 1 199 ? 16.266 6.227 8.414 1 97.12 199 GLY A C 1
ATOM 1511 O O . GLY A 1 199 ? 17.453 6.504 8.664 1 97.12 199 GLY A O 1
ATOM 1512 N N . PRO A 1 200 ? 15.734 5.047 8.695 1 95.44 200 PRO A N 1
ATOM 1513 C CA . PRO A 1 200 ? 16.562 3.98 9.266 1 95.44 200 PRO A CA 1
ATOM 1514 C C . PRO A 1 200 ? 17.734 3.59 8.352 1 95.44 200 PRO A C 1
ATOM 1516 O O . PRO A 1 200 ? 17.516 3.246 7.184 1 95.44 200 PRO A O 1
ATOM 1519 N N . ASN A 1 201 ? 18.844 3.514 8.898 1 93.19 201 ASN A N 1
ATOM 1520 C CA . ASN A 1 201 ? 20.094 3.404 8.141 1 93.19 201 ASN A CA 1
ATOM 1521 C C . ASN A 1 201 ? 20.203 2.057 7.438 1 93.19 201 ASN A C 1
ATOM 1523 O O . ASN A 1 201 ? 20.969 1.917 6.477 1 93.19 201 ASN A O 1
ATOM 1527 N N . GLU A 1 202 ? 19.516 1.044 7.898 1 93.62 202 GLU A N 1
ATOM 1528 C CA . GLU A 1 202 ? 19.594 -0.278 7.281 1 93.62 202 GLU A CA 1
ATOM 1529 C C . GLU A 1 202 ? 18.875 -0.301 5.938 1 93.62 202 GLU A C 1
ATOM 1531 O O . GLU A 1 202 ? 19.031 -1.237 5.152 1 93.62 202 GLU A O 1
ATOM 1536 N N . TRP A 1 203 ? 18.031 0.662 5.723 1 94.69 203 TRP A N 1
ATOM 1537 C CA . TRP A 1 203 ? 17.375 0.797 4.43 1 94.69 203 TRP A CA 1
ATOM 1538 C C . TRP A 1 203 ? 18.281 1.497 3.424 1 94.69 203 TRP A C 1
ATOM 1540 O O . TRP A 1 203 ? 18.797 2.592 3.691 1 94.69 203 TRP A O 1
ATOM 1550 N N . ARG A 1 204 ? 18.422 0.941 2.303 1 95.88 204 ARG A N 1
ATOM 1551 C CA . ARG A 1 204 ? 19.406 1.433 1.349 1 95.88 204 ARG A CA 1
ATOM 1552 C C . ARG A 1 204 ? 18.953 2.746 0.719 1 95.88 204 ARG A C 1
ATOM 1554 O O . ARG A 1 204 ? 19.781 3.607 0.409 1 95.88 204 ARG A O 1
ATOM 1561 N N . ASP A 1 205 ? 17.641 2.939 0.535 1 95.25 205 ASP A N 1
ATOM 1562 C CA . ASP A 1 205 ? 17.141 4.223 0.048 1 95.25 205 ASP A CA 1
ATOM 1563 C C . ASP A 1 205 ? 17.422 5.336 1.055 1 95.25 205 ASP A C 1
ATOM 1565 O O . ASP A 1 205 ? 17.828 6.434 0.677 1 95.25 205 ASP A O 1
ATOM 1569 N N . ALA A 1 206 ? 17.219 5.035 2.33 1 96.75 206 ALA A N 1
ATOM 1570 C CA . ALA A 1 206 ? 17.516 6.012 3.375 1 96.75 206 ALA A CA 1
ATOM 1571 C C . ALA A 1 206 ? 19 6.367 3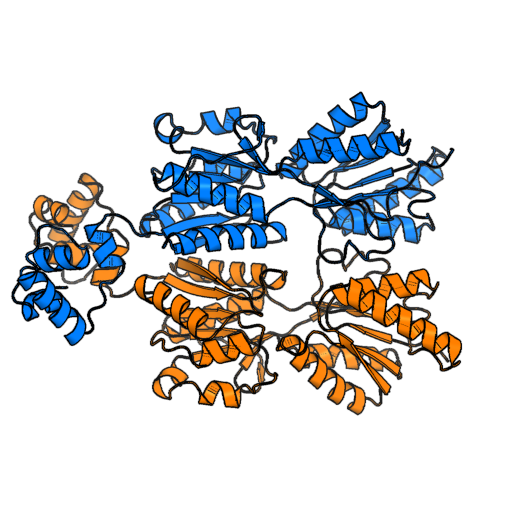.4 1 96.75 206 ALA A C 1
ATOM 1573 O O . ALA A 1 206 ? 19.359 7.539 3.545 1 96.75 206 ALA A O 1
ATOM 1574 N N . HIS A 1 207 ? 19.812 5.371 3.277 1 97.88 207 HIS A N 1
ATOM 1575 C CA . HIS A 1 207 ? 21.25 5.574 3.256 1 97.88 207 HIS A CA 1
ATOM 1576 C C . HIS A 1 207 ? 21.672 6.441 2.07 1 97.88 207 HIS A C 1
ATOM 1578 O O . HIS A 1 207 ? 22.469 7.367 2.225 1 97.88 207 HIS A O 1
ATOM 1584 N N . THR A 1 208 ? 21.156 6.145 0.935 1 98.19 208 THR A N 1
ATOM 1585 C CA . THR A 1 208 ? 21.469 6.891 -0.277 1 98.19 208 THR A CA 1
ATOM 1586 C C . THR A 1 208 ? 21.031 8.344 -0.148 1 98.19 208 THR A C 1
ATOM 1588 O O . THR A 1 208 ? 21.781 9.258 -0.502 1 98.19 208 THR A O 1
ATOM 1591 N N . ARG A 1 209 ? 19.844 8.57 0.357 1 98.56 209 ARG A N 1
ATOM 1592 C CA . ARG A 1 209 ? 19.328 9.922 0.54 1 98.56 209 ARG A CA 1
ATOM 1593 C C . ARG A 1 209 ? 20.188 10.711 1.522 1 98.56 209 ARG A C 1
ATOM 1595 O O . ARG A 1 209 ? 20.469 11.891 1.295 1 98.56 209 ARG A O 1
ATOM 1602 N N . LEU A 1 210 ? 20.562 10.016 2.598 1 98.69 210 LEU A N 1
ATOM 1603 C CA . LEU A 1 210 ? 21.375 10.68 3.605 1 98.69 210 LEU A CA 1
ATOM 1604 C C . LEU A 1 210 ? 22.719 11.078 3.029 1 98.69 210 LEU A C 1
ATOM 1606 O O . LEU A 1 210 ? 23.172 12.211 3.227 1 98.69 210 LEU A O 1
ATOM 1610 N N . ASP A 1 211 ? 23.391 10.133 2.35 1 98.31 211 ASP A N 1
ATOM 1611 C CA . ASP A 1 211 ? 24.672 10.43 1.727 1 98.31 211 ASP A CA 1
ATOM 1612 C C . ASP A 1 211 ? 24.547 11.57 0.724 1 98.31 211 ASP A C 1
ATOM 1614 O O . ASP A 1 211 ? 25.391 12.477 0.691 1 98.31 211 ASP A O 1
ATOM 1618 N N . ALA A 1 212 ? 23.531 11.523 -0.057 1 98.56 212 ALA A N 1
ATOM 1619 C CA . ALA A 1 212 ? 23.266 12.578 -1.032 1 98.56 212 ALA A CA 1
ATOM 1620 C C . ALA A 1 212 ? 23.062 13.93 -0.342 1 98.56 212 ALA A C 1
ATOM 1622 O O . ALA A 1 212 ? 23.656 14.93 -0.736 1 98.56 212 ALA A O 1
ATOM 1623 N N . TRP A 1 213 ? 22.234 13.93 0.682 1 98.69 213 TRP A N 1
ATOM 1624 C CA . TRP A 1 213 ? 21.938 15.164 1.412 1 98.69 213 TRP A CA 1
ATOM 1625 C C . TRP A 1 213 ? 23.219 15.789 1.964 1 98.69 213 TRP A C 1
ATOM 1627 O O . TRP A 1 213 ? 23.453 16.984 1.77 1 98.69 213 TRP A O 1
ATOM 1637 N N . ARG A 1 214 ? 23.984 14.984 2.633 1 98.31 214 ARG A N 1
ATOM 1638 C CA . ARG A 1 214 ? 25.219 15.477 3.242 1 98.31 214 ARG A CA 1
ATOM 1639 C C . ARG A 1 214 ? 26.109 16.156 2.205 1 98.31 214 ARG A C 1
ATOM 1641 O O . ARG A 1 214 ? 26.562 17.281 2.412 1 98.31 214 ARG A O 1
ATOM 1648 N N . LYS A 1 215 ? 26.312 15.523 1.12 1 98.38 215 LYS A N 1
ATOM 1649 C CA . LYS A 1 215 ? 27.219 16.016 0.091 1 98.38 215 LYS A CA 1
ATOM 1650 C C . LYS A 1 215 ? 26.625 17.234 -0.624 1 98.38 215 LYS A C 1
ATOM 1652 O O . LYS A 1 215 ? 27.312 18.234 -0.827 1 98.38 215 LYS A O 1
ATOM 1657 N N . LEU A 1 216 ? 25.391 17.172 -1.013 1 98.62 216 LEU A N 1
ATOM 1658 C CA . LEU A 1 216 ? 24.766 18.188 -1.842 1 98.62 216 LEU A CA 1
ATOM 1659 C C . LEU A 1 216 ? 24.484 19.453 -1.033 1 98.62 216 LEU A C 1
ATOM 1661 O O . LEU A 1 216 ? 24.656 20.562 -1.536 1 98.62 216 LEU A O 1
ATOM 1665 N N . ALA A 1 217 ? 24.016 19.266 0.228 1 98.44 217 ALA A N 1
ATOM 1666 C CA . ALA A 1 217 ? 23.781 20.422 1.087 1 98.44 217 ALA A CA 1
ATOM 1667 C C . ALA A 1 217 ? 25.078 21.188 1.353 1 98.44 217 ALA A C 1
ATOM 1669 O O . ALA A 1 217 ? 25.094 22.422 1.321 1 98.44 217 ALA A O 1
ATOM 1670 N N . ALA A 1 218 ? 26.109 20.453 1.633 1 97.88 218 ALA A N 1
ATOM 1671 C CA . ALA A 1 218 ? 27.406 21.062 1.847 1 97.88 218 ALA A CA 1
ATOM 1672 C C . ALA A 1 218 ? 27.859 21.844 0.613 1 97.88 218 ALA A C 1
ATOM 1674 O O . ALA A 1 218 ? 28.375 22.969 0.729 1 97.88 218 ALA A O 1
ATOM 1675 N N . ALA A 1 219 ? 27.656 21.297 -0.534 1 97.5 219 ALA A N 1
ATOM 1676 C CA . ALA A 1 219 ? 28.062 21.922 -1.79 1 97.5 219 ALA A CA 1
ATOM 1677 C C . ALA A 1 219 ? 27.328 23.234 -2.02 1 97.5 219 ALA A C 1
ATOM 1679 O O . ALA A 1 219 ? 27.844 24.125 -2.691 1 97.5 219 ALA A O 1
ATOM 1680 N N . ARG A 1 220 ? 26.156 23.391 -1.426 1 96.62 220 ARG A N 1
ATOM 1681 C CA . ARG A 1 220 ? 25.359 24.594 -1.596 1 96.62 220 ARG A CA 1
ATOM 1682 C C . ARG A 1 220 ? 25.438 25.484 -0.358 1 96.62 220 ARG A C 1
ATOM 1684 O O . ARG A 1 220 ? 24.672 26.438 -0.231 1 96.62 220 ARG A O 1
ATOM 1691 N N . SER A 1 221 ? 26.266 25.125 0.604 1 97.06 221 SER A N 1
ATOM 1692 C CA . SER A 1 221 ? 26.516 25.859 1.837 1 97.06 221 SER A CA 1
ATOM 1693 C C . SER A 1 221 ? 25.234 25.969 2.67 1 97.06 221 SER A C 1
ATOM 1695 O O . SER A 1 221 ? 24.922 27.031 3.193 1 97.06 221 SER A O 1
ATOM 1697 N N . ILE A 1 222 ? 24.484 24.922 2.682 1 97.75 222 ILE A N 1
ATOM 1698 C CA . ILE A 1 222 ? 23.344 24.812 3.582 1 97.75 222 ILE A CA 1
ATOM 1699 C C . ILE A 1 222 ? 23.766 24.125 4.883 1 97.75 222 ILE A C 1
ATOM 1701 O O . ILE A 1 222 ? 24.172 22.969 4.879 1 97.75 222 ILE A O 1
ATOM 1705 N N . ASP A 1 223 ? 23.75 24.891 5.945 1 97.06 223 ASP A N 1
ATOM 1706 C CA . ASP A 1 223 ? 24.047 24.328 7.258 1 97.06 223 ASP A CA 1
ATOM 1707 C C . ASP A 1 223 ? 22.953 23.328 7.676 1 97.06 223 ASP A C 1
ATOM 1709 O O . ASP A 1 223 ? 21.781 23.688 7.723 1 97.06 223 ASP A O 1
ATOM 1713 N N . SER A 1 224 ? 23.375 22.109 7.953 1 96.44 224 SER A N 1
ATOM 1714 C CA . SER A 1 224 ? 22.391 21.062 8.164 1 96.44 224 SER A CA 1
ATOM 1715 C C . SER A 1 224 ? 22.641 20.312 9.477 1 96.44 224 SER A C 1
ATOM 1717 O O . SER A 1 224 ? 23.766 19.969 9.789 1 96.44 224 SER A O 1
ATOM 1719 N N . GLN A 1 225 ? 21.594 20.188 10.234 1 97.69 225 GLN A N 1
ATOM 1720 C CA . GLN A 1 225 ? 21.594 19.281 11.367 1 97.69 225 GLN A CA 1
ATOM 1721 C C . GLN A 1 225 ? 20.844 17.984 11.023 1 97.69 225 GLN A C 1
ATOM 1723 O O . GLN A 1 225 ? 19.688 18.016 10.586 1 97.69 225 GLN A O 1
ATOM 1728 N N . ILE A 1 226 ? 21.5 16.844 11.242 1 98.56 226 ILE A N 1
ATOM 1729 C CA . ILE A 1 226 ? 20.906 15.555 10.906 1 98.56 226 ILE A CA 1
ATOM 1730 C C . ILE A 1 226 ? 20.172 14.992 12.117 1 98.56 226 ILE A C 1
ATOM 1732 O O . ILE A 1 226 ? 20.734 14.891 13.203 1 98.56 226 ILE A O 1
ATOM 1736 N N . VAL A 1 227 ? 18.938 14.68 11.938 1 98.69 227 VAL A N 1
ATOM 1737 C CA . VAL A 1 227 ? 18.125 13.984 12.938 1 98.69 227 VAL A CA 1
ATOM 1738 C C . VAL A 1 227 ? 17.984 12.516 12.547 1 98.69 227 VAL A C 1
ATOM 1740 O O . VAL A 1 227 ? 17.281 12.195 11.578 1 98.69 227 VAL A O 1
ATOM 1743 N N . ARG A 1 228 ? 18.547 11.633 13.273 1 98 228 ARG A N 1
ATOM 1744 C CA . ARG A 1 228 ? 18.547 10.211 12.938 1 98 228 ARG A CA 1
ATOM 1745 C C . ARG A 1 228 ? 17.312 9.516 13.516 1 98 228 ARG A C 1
ATOM 1747 O O . ARG A 1 228 ? 17.141 9.484 14.734 1 98 228 ARG A O 1
ATOM 1754 N N . CYS A 1 229 ? 16.531 9.008 12.664 1 97.94 229 CYS A N 1
ATOM 1755 C CA . CYS A 1 229 ? 15.391 8.203 13.078 1 97.94 229 CYS A CA 1
ATOM 1756 C C . CYS A 1 229 ? 15.672 6.715 12.883 1 97.94 229 CYS A C 1
ATOM 1758 O O . CYS A 1 229 ? 16.375 6.332 11.953 1 97.94 229 CYS A O 1
ATOM 1760 N N . HIS A 1 230 ? 15.023 5.887 13.695 1 96.44 230 HIS A N 1
ATOM 1761 C CA . HIS A 1 230 ? 15.227 4.445 13.641 1 96.44 230 HIS A CA 1
ATOM 1762 C C . HIS A 1 230 ? 14.062 3.756 12.93 1 96.44 230 HIS A C 1
ATOM 1764 O O . HIS A 1 230 ? 14.133 2.561 12.633 1 96.44 230 HIS A O 1
ATOM 1770 N N . THR A 1 231 ? 13.031 4.508 12.695 1 94.75 231 THR A N 1
ATOM 1771 C CA . THR A 1 231 ? 11.867 4.008 11.969 1 94.75 231 THR A CA 1
ATOM 1772 C C . THR A 1 231 ? 11.406 5.016 10.922 1 94.75 231 THR A C 1
ATOM 1774 O O . THR A 1 231 ? 11.891 6.148 10.891 1 94.75 231 THR A O 1
ATOM 1777 N N . TRP A 1 232 ? 10.539 4.57 10.062 1 94.19 232 TRP A N 1
ATOM 1778 C CA . TRP A 1 232 ? 9.93 5.441 9.062 1 94.19 232 TRP A CA 1
ATOM 1779 C C . TRP A 1 232 ? 8.688 6.121 9.617 1 94.19 232 TRP A C 1
ATOM 1781 O O . TRP A 1 232 ? 8.031 6.895 8.922 1 94.19 232 TRP A O 1
ATOM 1791 N N . ASP A 1 233 ? 8.383 5.926 10.844 1 95.19 233 ASP A N 1
ATOM 1792 C CA . ASP A 1 233 ? 7.078 6.258 11.406 1 95.19 233 ASP A CA 1
ATOM 1793 C C . ASP A 1 233 ? 7.008 7.73 11.797 1 95.19 233 ASP A C 1
ATOM 1795 O O . ASP A 1 233 ? 8.008 8.312 12.219 1 95.19 233 ASP A O 1
ATOM 1799 N N . ALA A 1 234 ? 5.852 8.227 11.758 1 97.88 234 ALA A N 1
ATOM 1800 C CA . ALA A 1 234 ? 5.605 9.633 12.047 1 97.88 234 ALA A CA 1
ATOM 1801 C C . ALA A 1 234 ? 5.844 9.945 13.516 1 97.88 234 ALA A C 1
ATOM 1803 O O . ALA A 1 234 ? 6.328 11.031 13.859 1 97.88 234 ALA A O 1
ATOM 1804 N N . ASP A 1 235 ? 5.52 9.016 14.383 1 98 235 ASP A N 1
ATOM 1805 C CA . ASP A 1 235 ? 5.539 9.273 15.82 1 98 235 ASP A CA 1
ATOM 1806 C C . ASP A 1 235 ? 6.957 9.562 16.312 1 98 235 ASP A C 1
ATOM 1808 O O . ASP A 1 235 ? 7.16 10.445 17.141 1 98 235 ASP A O 1
ATOM 1812 N N . GLU A 1 236 ? 7.898 8.859 15.75 1 98.5 236 GLU A N 1
ATOM 1813 C CA . GLU A 1 236 ? 9.281 9.109 16.125 1 98.5 236 GLU A CA 1
ATOM 1814 C C . GLU A 1 236 ? 9.742 10.492 15.656 1 98.5 236 GLU A C 1
ATOM 1816 O O . GLU A 1 236 ? 10.391 11.227 16.406 1 98.5 236 GLU A O 1
ATOM 1821 N N . ALA A 1 237 ? 9.406 10.805 14.43 1 98.81 237 ALA A N 1
ATOM 1822 C CA . ALA A 1 237 ? 9.758 12.117 13.891 1 98.81 237 ALA A CA 1
ATOM 1823 C C . ALA A 1 237 ? 9.094 13.234 14.688 1 98.81 237 ALA A C 1
ATOM 1825 O O . ALA A 1 237 ? 9.703 14.273 14.938 1 98.81 237 ALA A O 1
ATOM 1826 N N . TYR A 1 238 ? 7.867 13.008 15.07 1 98.88 238 TYR A N 1
ATOM 1827 C CA . TYR A 1 238 ? 7.137 13.945 15.914 1 98.88 238 TYR A CA 1
ATOM 1828 C C . TYR A 1 238 ? 7.883 14.195 17.219 1 98.88 238 TYR A C 1
ATOM 1830 O O . TYR A 1 238 ? 8.078 15.344 17.625 1 98.88 238 TYR A O 1
ATOM 1838 N N . ALA A 1 239 ? 8.281 13.141 17.844 1 98.81 239 ALA A N 1
ATOM 1839 C CA . ALA A 1 239 ? 8.984 13.234 19.125 1 98.81 239 ALA A CA 1
ATOM 1840 C C . ALA A 1 239 ? 10.305 13.984 18.969 1 98.81 239 ALA A C 1
ATOM 1842 O O . ALA A 1 239 ? 10.625 14.852 19.797 1 98.81 239 ALA A O 1
ATOM 1843 N N . HIS A 1 240 ? 11.047 13.695 17.953 1 98.81 240 HIS A N 1
ATOM 1844 C CA . HIS A 1 240 ? 12.32 14.367 17.703 1 98.81 240 HIS A CA 1
ATOM 1845 C C . HIS A 1 240 ? 12.109 15.852 17.438 1 98.81 240 HIS A C 1
ATOM 1847 O O . HIS A 1 240 ? 12.844 16.688 17.969 1 98.81 240 HIS A O 1
ATOM 1853 N N . MET A 1 241 ? 11.133 16.188 16.609 1 98.81 241 MET A N 1
ATOM 1854 C CA . MET A 1 241 ? 10.891 17.578 16.266 1 98.81 241 MET A CA 1
ATOM 1855 C C . MET A 1 241 ? 10.477 18.375 17.5 1 98.81 241 MET A C 1
ATOM 1857 O O . MET A 1 241 ? 10.914 19.516 17.688 1 98.81 241 MET A O 1
ATOM 1861 N N . ASN A 1 242 ? 9.617 17.797 18.375 1 98.31 242 ASN A N 1
ATOM 1862 C CA . ASN A 1 242 ? 9.227 18.438 19.625 1 98.31 242 ASN A CA 1
ATOM 1863 C C . ASN A 1 242 ? 10.438 18.75 20.5 1 98.31 242 ASN A C 1
ATOM 1865 O O . ASN A 1 242 ? 10.562 19.859 21.016 1 98.31 242 ASN A O 1
ATOM 1869 N N . HIS A 1 243 ? 11.25 17.734 20.594 1 98.25 243 HIS A N 1
ATOM 1870 C CA . HIS A 1 243 ? 12.453 17.906 21.406 1 98.25 243 HIS A CA 1
ATOM 1871 C C . HIS A 1 243 ? 13.328 19.031 20.859 1 98.25 243 HIS A C 1
ATOM 1873 O O . HIS A 1 243 ? 13.836 19.844 21.625 1 98.25 243 HIS A O 1
ATOM 1879 N N . LEU A 1 244 ? 13.508 19.078 19.594 1 98.25 244 LEU A N 1
ATOM 1880 C CA . LEU A 1 244 ? 14.344 20.094 18.953 1 98.25 244 LEU A CA 1
ATOM 1881 C C . LEU A 1 244 ? 13.758 21.484 19.156 1 98.25 244 LEU A C 1
ATOM 1883 O O . LEU A 1 244 ? 14.484 22.438 19.453 1 98.25 244 LEU A O 1
ATOM 1887 N N . LEU A 1 245 ? 12.445 21.625 19 1 98 245 LEU A N 1
ATOM 1888 C CA . LEU A 1 245 ? 11.789 22.922 19.172 1 98 245 LEU A CA 1
ATOM 1889 C C . LEU A 1 245 ? 11.953 23.422 20.594 1 98 245 LEU A C 1
ATOM 1891 O O . LEU A 1 245 ? 12.18 24.609 20.828 1 98 245 LEU A O 1
ATOM 1895 N N . ASP A 1 246 ? 11.852 22.469 21.5 1 96.88 246 ASP A N 1
ATOM 1896 C CA . ASP A 1 246 ? 12.062 22.812 22.891 1 96.88 246 ASP A CA 1
ATOM 1897 C C . ASP A 1 246 ? 13.5 23.281 23.125 1 96.88 246 ASP A C 1
ATOM 1899 O O . ASP A 1 246 ? 13.734 24.266 23.844 1 96.88 246 ASP A O 1
ATOM 1903 N N . GLU A 1 247 ? 14.391 22.609 22.531 1 96.12 247 GLU A N 1
ATOM 1904 C CA . GLU A 1 247 ? 15.805 22.969 22.672 1 96.12 247 GLU A CA 1
ATOM 1905 C C . GLU A 1 247 ? 16.094 24.328 22.062 1 96.12 247 GLU A C 1
ATOM 1907 O O . GLU A 1 247 ? 16.797 25.141 22.672 1 96.12 247 GLU A O 1
ATOM 1912 N N . TYR A 1 248 ? 15.609 24.594 20.875 1 94.81 248 TYR A N 1
ATOM 1913 C CA . TYR A 1 248 ? 15.805 25.891 20.234 1 94.81 248 TYR A CA 1
ATOM 1914 C C . TYR A 1 248 ? 15.203 27.016 21.078 1 94.81 248 TYR A C 1
ATOM 1916 O O . TYR A 1 248 ? 15.781 28.094 21.188 1 94.81 248 TYR A O 1
ATOM 1924 N N . GLY A 1 249 ? 14.039 26.75 21.641 1 92.81 249 GLY A N 1
ATOM 1925 C CA . GLY A 1 249 ? 13.414 27.719 22.531 1 92.81 249 GLY A CA 1
ATOM 1926 C C . GLY A 1 249 ? 14.234 28.016 23.766 1 92.81 249 GLY A C 1
ATOM 1927 O O . GLY A 1 249 ? 14.375 29.172 24.172 1 92.81 249 GLY A O 1
ATOM 1928 N N . ARG A 1 250 ? 14.828 27.047 24.312 1 95.06 250 ARG A N 1
ATOM 1929 C CA . ARG A 1 250 ? 15.594 27.156 25.547 1 95.06 250 ARG A CA 1
ATOM 1930 C C . ARG A 1 250 ? 16.922 27.859 25.312 1 95.06 250 ARG A C 1
ATOM 1932 O O . ARG A 1 250 ? 17.359 28.703 26.109 1 95.06 250 ARG A O 1
ATOM 1939 N N . THR A 1 251 ? 17.547 27.547 24.219 1 95.19 251 THR A N 1
ATOM 1940 C CA . THR A 1 251 ? 18.906 28.031 23.953 1 95.19 251 THR A CA 1
ATOM 1941 C C . THR A 1 251 ? 18.875 29.391 23.25 1 95.19 251 THR A C 1
ATOM 1943 O O . THR A 1 251 ? 19.859 30.125 23.266 1 95.19 251 THR A O 1
ATOM 1946 N N . GLY A 1 252 ? 17.828 29.688 22.531 1 92.94 252 GLY A N 1
ATOM 1947 C CA . GLY A 1 252 ? 17.703 30.938 21.797 1 92.94 252 GLY A CA 1
ATOM 1948 C C . GLY A 1 252 ? 18.375 30.891 20.438 1 92.94 252 GLY A C 1
ATOM 1949 O O . GLY A 1 252 ? 18.438 31.906 19.75 1 92.94 252 GLY A O 1
ATOM 1950 N N . VAL A 1 253 ? 18.859 29.75 20.062 1 92.38 253 VAL A N 1
ATOM 1951 C CA . VAL A 1 253 ? 19.438 29.562 18.734 1 92.38 253 VAL A CA 1
ATOM 1952 C C . VAL A 1 253 ? 18.344 29.688 17.672 1 92.38 253 VAL A C 1
ATOM 1954 O O . VAL A 1 253 ? 17.25 29.172 17.859 1 92.38 253 VAL A O 1
ATOM 1957 N N . PRO A 1 254 ? 18.688 30.359 16.641 1 93.5 254 PRO A N 1
ATOM 1958 C CA . PRO A 1 254 ? 17.672 30.516 15.602 1 93.5 254 PRO A CA 1
ATOM 1959 C C . PRO A 1 254 ? 17.234 29.172 15.016 1 93.5 254 PRO A C 1
ATOM 1961 O O . PRO A 1 254 ? 18.062 28.297 14.781 1 93.5 254 PRO A O 1
ATOM 1964 N N . LEU A 1 255 ? 15.945 29.094 14.789 1 95.12 255 LEU A N 1
ATOM 1965 C CA . LEU A 1 255 ? 15.352 27.922 14.164 1 95.12 255 LEU A CA 1
ATOM 1966 C C . LEU A 1 255 ? 15.742 27.812 12.695 1 95.12 255 LEU A C 1
ATOM 1968 O O . LEU A 1 255 ? 15.734 28.828 11.984 1 95.12 255 LEU A O 1
ATOM 1972 N N . PRO A 1 256 ? 16.125 26.641 12.219 1 97.5 256 PRO A N 1
ATOM 1973 C CA . PRO A 1 256 ? 16.312 26.469 10.773 1 97.5 256 PRO A CA 1
ATOM 1974 C C . PRO A 1 256 ? 15.07 26.844 9.969 1 97.5 256 PRO A C 1
ATOM 1976 O O . PRO A 1 256 ? 13.961 26.859 10.508 1 97.5 256 PRO A O 1
ATOM 1979 N N . THR A 1 257 ? 15.289 27.125 8.719 1 98.31 257 THR A N 1
ATOM 1980 C CA . THR A 1 257 ? 14.188 27.656 7.926 1 98.31 257 THR A CA 1
ATOM 1981 C C . THR A 1 257 ? 13.508 26.547 7.129 1 98.31 257 THR A C 1
ATOM 1983 O O . THR A 1 257 ? 12.477 26.766 6.488 1 98.31 257 THR A O 1
ATOM 1986 N N . ALA A 1 258 ? 14.102 25.281 7.172 1 98.75 258 ALA A N 1
ATOM 1987 C CA . ALA A 1 258 ? 13.508 24.172 6.43 1 98.75 258 ALA A CA 1
ATOM 1988 C C . ALA A 1 258 ? 13.75 22.844 7.137 1 98.75 258 ALA A C 1
ATOM 1990 O O . ALA A 1 258 ? 14.75 22.672 7.84 1 98.75 258 ALA A O 1
ATOM 1991 N N . VAL A 1 259 ? 12.812 21.984 6.996 1 98.94 259 VAL A N 1
ATOM 1992 C CA . VAL A 1 259 ? 12.961 20.578 7.363 1 98.94 259 VAL A CA 1
ATOM 1993 C C . VAL A 1 259 ? 12.781 19.688 6.129 1 98.94 259 VAL A C 1
ATOM 1995 O O . VAL A 1 259 ? 11.805 19.844 5.387 1 98.94 259 VAL A O 1
ATOM 1998 N N . VAL A 1 260 ? 13.727 18.859 5.867 1 98.94 260 VAL A N 1
ATOM 1999 C CA . VAL A 1 260 ? 13.617 17.828 4.844 1 98.94 260 VAL A CA 1
ATOM 2000 C C . VAL A 1 260 ? 13.5 16.453 5.508 1 98.94 260 VAL A C 1
ATOM 2002 O O . VAL A 1 260 ? 14.375 16.047 6.281 1 98.94 260 VAL A O 1
ATOM 2005 N N . ALA A 1 261 ? 12.391 15.797 5.258 1 98.81 261 ALA A N 1
ATOM 2006 C CA . ALA A 1 261 ? 12.172 14.461 5.809 1 98.81 261 ALA A CA 1
ATOM 2007 C C . ALA A 1 261 ? 12.453 13.383 4.758 1 98.81 261 ALA A C 1
ATOM 2009 O O . ALA A 1 261 ? 12.109 13.547 3.586 1 98.81 261 ALA A O 1
ATOM 2010 N N . ALA A 1 262 ? 12.984 12.266 5.195 1 98.12 262 ALA A N 1
ATOM 2011 C CA . ALA A 1 262 ? 13.375 11.188 4.289 1 98.12 262 ALA A CA 1
ATOM 2012 C C . ALA A 1 262 ? 12.148 10.469 3.732 1 98.12 262 ALA A C 1
ATOM 2014 O O . ALA A 1 262 ? 12.242 9.75 2.734 1 98.12 262 ALA A O 1
ATOM 2015 N N . ASN A 1 263 ? 10.984 10.602 4.383 1 96.75 263 ASN A N 1
ATOM 2016 C CA . ASN A 1 263 ? 9.727 10.133 3.816 1 96.75 263 ASN A CA 1
ATOM 2017 C C . ASN A 1 263 ? 8.547 10.961 4.312 1 96.75 263 ASN A C 1
ATOM 2019 O O . ASN A 1 263 ? 8.688 11.773 5.23 1 96.75 263 ASN A O 1
ATOM 2023 N N . ASP A 1 264 ? 7.426 10.766 3.75 1 97.06 264 ASP A N 1
ATOM 2024 C CA . ASP A 1 264 ? 6.242 11.57 4.035 1 97.06 264 ASP A CA 1
ATOM 2025 C C . ASP A 1 264 ? 5.715 11.289 5.441 1 97.06 264 ASP A C 1
ATOM 2027 O O . ASP A 1 264 ? 5.188 12.188 6.102 1 97.06 264 ASP A O 1
ATOM 2031 N N . ASN A 1 265 ? 5.84 10.062 5.93 1 96.5 265 ASN A N 1
ATOM 2032 C CA . ASN A 1 265 ? 5.402 9.773 7.289 1 96.5 265 ASN A CA 1
ATOM 2033 C C . ASN A 1 265 ? 6.133 10.641 8.312 1 96.5 265 ASN A C 1
ATOM 2035 O O . ASN A 1 265 ? 5.508 11.219 9.203 1 96.5 265 ASN A O 1
ATOM 2039 N N . GLN A 1 266 ? 7.406 10.719 8.148 1 98.19 266 GLN A N 1
ATOM 2040 C CA . GLN A 1 266 ? 8.188 11.602 9.008 1 98.19 266 GLN A CA 1
ATOM 2041 C C . GLN A 1 266 ? 7.715 13.047 8.883 1 98.19 266 GLN A C 1
ATOM 2043 O O . GLN A 1 266 ? 7.59 13.758 9.883 1 98.19 266 GLN A O 1
ATOM 2048 N N . ALA A 1 267 ? 7.438 13.453 7.629 1 98.81 267 ALA A N 1
ATOM 2049 C CA . ALA A 1 267 ? 6.98 14.82 7.387 1 98.81 267 ALA A CA 1
ATOM 2050 C C . ALA A 1 267 ? 5.672 15.102 8.117 1 98.81 267 ALA A C 1
ATOM 2052 O O . ALA A 1 267 ? 5.469 16.188 8.648 1 98.81 267 ALA A O 1
ATOM 2053 N N . VAL A 1 268 ? 4.793 14.109 8.164 1 98.69 268 VAL A N 1
ATOM 2054 C CA . VAL A 1 268 ? 3.516 14.266 8.859 1 98.69 268 VAL A CA 1
ATOM 2055 C C . VAL A 1 268 ? 3.762 14.531 10.344 1 98.69 268 VAL A C 1
ATOM 2057 O O . VAL A 1 268 ? 3.154 15.43 10.922 1 98.69 268 VAL A O 1
ATOM 2060 N N . GLY A 1 269 ? 4.66 13.742 10.945 1 98.81 269 GLY A N 1
ATOM 2061 C CA . GLY A 1 269 ? 5.016 13.961 12.336 1 98.81 269 GLY A CA 1
ATOM 2062 C C . GLY A 1 269 ? 5.617 15.328 12.594 1 98.81 269 GLY A C 1
ATOM 2063 O O . GLY A 1 269 ? 5.281 15.984 13.57 1 98.81 269 GLY A O 1
ATOM 2064 N N . VAL A 1 270 ? 6.492 15.766 11.703 1 98.94 270 VAL A N 1
ATOM 2065 C CA . VAL A 1 270 ? 7.137 17.062 11.789 1 98.94 270 VAL A CA 1
ATOM 2066 C C . VAL A 1 270 ? 6.086 18.172 11.695 1 98.94 270 VAL A C 1
ATOM 2068 O O . VAL A 1 270 ? 6.082 19.109 12.508 1 98.94 270 VAL A O 1
ATOM 2071 N N . VAL A 1 271 ? 5.18 18.078 10.75 1 98.88 271 VAL A N 1
ATOM 2072 C CA . VAL A 1 271 ? 4.137 19.062 10.508 1 98.88 271 VAL A CA 1
ATOM 2073 C C . VAL A 1 271 ? 3.256 19.203 11.742 1 98.88 271 VAL A C 1
ATOM 2075 O O . VAL A 1 271 ? 2.93 20.312 12.156 1 98.88 271 VAL A O 1
ATOM 2078 N N . ARG A 1 272 ? 2.898 18.047 12.336 1 98.81 272 ARG A N 1
ATOM 2079 C CA . ARG A 1 272 ? 2.096 18.109 13.555 1 98.81 272 ARG A CA 1
ATOM 2080 C C . ARG A 1 272 ? 2.809 18.891 14.648 1 98.81 272 ARG A C 1
ATOM 2082 O O . ARG A 1 272 ? 2.219 19.781 15.258 1 98.81 272 ARG A O 1
ATOM 2089 N N . SER A 1 273 ? 4.066 18.562 14.898 1 98.81 273 SER A N 1
ATOM 2090 C CA . SER A 1 273 ? 4.855 19.234 15.93 1 98.81 273 SER A CA 1
ATOM 2091 C C . SER A 1 273 ? 4.914 20.734 15.688 1 98.81 273 SER A C 1
ATOM 2093 O O . SER A 1 273 ? 4.723 21.516 16.625 1 98.81 273 SER A O 1
ATOM 2095 N N . LEU A 1 274 ? 5.133 21.156 14.453 1 98.81 274 LEU A N 1
ATOM 2096 C CA . LEU A 1 274 ? 5.227 22.562 14.102 1 98.81 274 LEU A CA 1
ATOM 2097 C C . LEU A 1 274 ? 3.91 23.281 14.383 1 98.81 274 LEU A C 1
ATOM 2099 O O . LEU A 1 274 ? 3.898 24.344 15.008 1 98.81 274 LEU A O 1
ATOM 2103 N N . HIS A 1 275 ? 2.818 22.672 13.953 1 98.5 275 HIS A N 1
ATOM 2104 C CA . HIS A 1 275 ? 1.51 23.281 14.18 1 98.5 275 HIS A CA 1
ATOM 2105 C C . HIS A 1 275 ? 1.212 23.406 15.672 1 98.5 275 HIS A C 1
ATOM 2107 O O . HIS A 1 275 ? 0.702 24.438 16.125 1 98.5 275 HIS A O 1
ATOM 2113 N N . GLU A 1 276 ? 1.541 22.391 16.391 1 97.88 276 GLU A N 1
ATOM 2114 C CA . GLU A 1 276 ? 1.264 22.406 17.828 1 97.88 276 GLU A CA 1
ATOM 2115 C C . GLU A 1 276 ? 2.111 23.453 18.547 1 97.88 276 GLU A C 1
ATOM 2117 O O . GLU A 1 276 ? 1.789 23.859 19.672 1 97.88 276 GLU A O 1
ATOM 2122 N N . HIS A 1 277 ? 3.191 23.906 17.984 1 97.94 277 HIS A N 1
ATOM 2123 C CA . HIS A 1 277 ? 4.031 24.969 18.516 1 97.94 277 HIS A CA 1
ATOM 2124 C C . HIS A 1 277 ? 3.721 26.312 17.859 1 97.94 277 HIS A C 1
ATOM 2126 O O . HIS A 1 277 ? 4.496 27.25 17.984 1 97.94 277 HIS A O 1
ATOM 2132 N N . SER A 1 278 ? 2.672 26.328 17.031 1 97.31 278 SER A N 1
ATOM 2133 C CA . SER A 1 278 ? 2.131 27.531 16.406 1 97.31 278 SER A CA 1
ATOM 2134 C C . SER A 1 278 ? 3.102 28.109 15.383 1 97.31 278 SER A C 1
ATOM 2136 O O . SER A 1 278 ? 3.221 29.328 15.25 1 97.31 278 SER A O 1
ATOM 2138 N N . LEU A 1 279 ? 3.863 27.281 14.789 1 98.19 279 LEU A N 1
ATOM 2139 C CA . LEU A 1 279 ? 4.73 27.703 13.695 1 98.19 279 LEU A CA 1
ATOM 2140 C C . LEU A 1 279 ? 4.027 27.531 12.352 1 98.19 279 LEU A C 1
ATOM 2142 O O . LEU A 1 279 ? 3.385 26.516 12.102 1 98.19 279 LEU A O 1
ATOM 2146 N N . ARG A 1 280 ? 4.152 28.562 11.516 1 97.69 280 ARG A N 1
ATOM 2147 C CA . ARG A 1 280 ? 3.496 28.547 10.211 1 97.69 280 ARG A CA 1
ATOM 2148 C C . ARG A 1 280 ? 4.375 27.891 9.156 1 97.69 280 ARG A C 1
ATOM 2150 O O . ARG A 1 280 ? 5.594 28.078 9.141 1 97.69 280 ARG A O 1
ATOM 2157 N N . ILE A 1 281 ? 3.748 27.078 8.406 1 98.75 281 ILE A N 1
ATOM 2158 C CA . ILE A 1 281 ? 4.391 26.438 7.273 1 98.75 281 ILE A CA 1
ATOM 2159 C C . ILE A 1 281 ? 3.85 27.016 5.969 1 98.75 281 ILE A C 1
ATOM 2161 O O . ILE A 1 281 ? 2.641 26.984 5.727 1 98.75 281 ILE A O 1
ATOM 2165 N N . PRO A 1 282 ? 4.613 27.578 5.09 1 98.38 282 PRO A N 1
ATOM 2166 C CA . PRO A 1 282 ? 6.078 27.625 5.082 1 98.38 282 PRO A CA 1
ATOM 2167 C C . PRO A 1 282 ? 6.629 28.938 5.625 1 98.38 282 PRO A C 1
ATOM 2169 O O . PRO A 1 282 ? 7.84 29.172 5.574 1 98.38 282 PRO A O 1
ATOM 2172 N N . GLN A 1 283 ? 5.75 29.812 6.109 1 98.06 283 GLN A N 1
ATOM 2173 C CA . GLN A 1 283 ? 6.141 31.172 6.402 1 98.06 283 GLN A CA 1
ATOM 2174 C C . GLN A 1 283 ? 7.254 31.219 7.449 1 98.06 283 GLN A C 1
ATOM 2176 O O . GLN A 1 283 ? 8.148 32.062 7.379 1 98.06 283 GLN A O 1
ATOM 2181 N N . ASP A 1 284 ? 7.203 30.359 8.461 1 97.75 284 ASP A N 1
ATOM 2182 C CA . ASP A 1 284 ? 8.227 30.312 9.508 1 97.75 284 ASP A CA 1
ATOM 2183 C C . ASP A 1 284 ? 9.242 29.203 9.227 1 97.75 284 ASP A C 1
ATOM 2185 O O . ASP A 1 284 ? 10.43 29.359 9.531 1 97.75 284 ASP A O 1
ATOM 2189 N N . ILE A 1 285 ? 8.805 28.109 8.703 1 98.5 285 ILE A N 1
ATOM 2190 C CA . ILE A 1 285 ? 9.656 26.953 8.43 1 98.5 285 ILE A CA 1
ATOM 2191 C C . ILE A 1 285 ? 9.031 26.109 7.328 1 98.5 285 ILE A C 1
ATOM 2193 O O . ILE A 1 285 ? 7.852 25.766 7.395 1 98.5 285 ILE A O 1
ATOM 2197 N N . SER A 1 286 ? 9.805 25.828 6.254 1 98.88 286 SER A N 1
ATOM 2198 C CA . SER A 1 286 ? 9.352 25 5.152 1 98.88 286 SER A CA 1
ATOM 2199 C C . SER A 1 286 ? 9.523 23.516 5.477 1 98.88 286 SER A C 1
ATOM 2201 O O . SER A 1 286 ? 10.383 23.141 6.285 1 98.88 286 SER A O 1
ATOM 2203 N N . VAL A 1 287 ? 8.695 22.625 4.891 1 98.94 287 VAL A N 1
ATOM 2204 C CA . VAL A 1 287 ? 8.797 21.188 5.082 1 98.94 287 VAL A CA 1
ATOM 2205 C C . VAL A 1 287 ? 8.75 20.484 3.727 1 98.94 287 VAL A C 1
ATOM 2207 O O . VAL A 1 287 ? 7.895 20.781 2.891 1 98.94 287 VAL A O 1
ATOM 2210 N N . VAL A 1 288 ? 9.672 19.609 3.469 1 98.94 288 VAL A N 1
ATOM 2211 C CA . VAL A 1 288 ? 9.734 18.781 2.271 1 98.94 288 VAL A CA 1
ATOM 2212 C C . VAL A 1 288 ? 9.703 17.312 2.666 1 98.94 288 VAL A C 1
ATOM 2214 O O . VAL A 1 288 ? 10.367 16.906 3.627 1 98.94 288 VAL A O 1
ATOM 2217 N N . GLY A 1 289 ? 8.875 16.547 1.995 1 98.69 289 GLY A N 1
ATOM 2218 C CA . GLY A 1 289 ? 8.812 15.109 2.238 1 98.69 289 GLY A CA 1
ATOM 2219 C C . GLY A 1 289 ? 9.391 14.289 1.105 1 98.69 289 GLY A C 1
ATOM 2220 O O . GLY A 1 289 ? 10.195 14.789 0.314 1 98.69 289 GLY A O 1
ATOM 2221 N N . PHE A 1 290 ? 9.141 13.016 1.075 1 97.62 290 PHE A N 1
ATOM 2222 C CA . PHE A 1 290 ? 9.562 12.039 0.074 1 97.62 290 PHE A CA 1
ATOM 2223 C C . PHE A 1 290 ? 8.562 10.891 -0.02 1 97.62 290 PHE A C 1
ATOM 2225 O O . PHE A 1 290 ? 8.117 10.367 1.002 1 97.62 290 PHE A O 1
ATOM 2232 N N . ASP A 1 291 ? 8.188 10.477 -1.288 1 94.25 291 ASP A N 1
ATOM 2233 C CA . ASP A 1 291 ? 7.367 9.305 -1.596 1 94.25 291 ASP A CA 1
ATOM 2234 C C . ASP A 1 291 ? 6.043 9.719 -2.234 1 94.25 291 ASP A C 1
ATOM 2236 O O . ASP A 1 291 ? 5.477 8.977 -3.039 1 94.25 291 ASP A O 1
ATOM 2240 N N . ASP A 1 292 ? 5.504 10.883 -1.769 1 94.94 292 ASP A N 1
ATOM 2241 C CA . ASP A 1 292 ? 4.223 11.367 -2.277 1 94.94 292 ASP A CA 1
ATOM 2242 C C . ASP A 1 292 ? 3.096 10.391 -1.94 1 94.94 292 ASP A C 1
ATOM 2244 O O . ASP A 1 292 ? 2.361 9.953 -2.828 1 94.94 292 ASP A O 1
ATOM 2248 N N . MET A 1 293 ? 2.973 10.07 -0.677 1 91.88 293 MET A N 1
ATOM 2249 C CA . MET A 1 293 ? 1.921 9.18 -0.193 1 91.88 293 MET A CA 1
ATOM 2250 C C . MET A 1 293 ? 0.541 9.773 -0.454 1 91.88 293 MET A C 1
ATOM 2252 O O . MET A 1 293 ? 0.406 10.992 -0.627 1 91.88 293 MET A O 1
ATOM 2256 N N . ALA A 1 294 ? -0.445 8.906 -0.45 1 90.75 294 ALA A N 1
ATOM 2257 C CA . ALA A 1 294 ? -1.822 9.359 -0.634 1 90.75 294 ALA A CA 1
ATOM 2258 C C . ALA A 1 294 ? -2.209 10.391 0.425 1 90.75 294 ALA A C 1
ATOM 2260 O O . ALA A 1 294 ? -1.931 10.203 1.611 1 90.75 294 ALA A O 1
ATOM 2261 N N . GLY A 1 295 ? -2.828 11.461 0.009 1 93.94 295 GLY A N 1
ATOM 2262 C CA . GLY A 1 295 ? -3.322 12.477 0.931 1 93.94 295 GLY A CA 1
ATOM 2263 C C . GLY A 1 295 ? -2.354 13.625 1.131 1 93.94 295 GLY A C 1
ATOM 2264 O O . GLY A 1 295 ? -2.734 14.68 1.642 1 93.94 295 GLY A O 1
ATOM 2265 N N . MET A 1 296 ? -1.039 13.438 0.661 1 96.62 296 MET A N 1
ATOM 2266 C CA . MET A 1 296 ? -0.026 14.453 0.932 1 96.62 296 MET A CA 1
ATOM 2267 C C . MET A 1 296 ? -0.302 15.727 0.135 1 96.62 296 MET A C 1
ATOM 2269 O O . MET A 1 296 ? 0.104 16.812 0.539 1 96.62 296 MET A O 1
ATOM 2273 N N . ASP A 1 297 ? -1.024 15.586 -0.96 1 97.62 297 ASP A N 1
ATOM 2274 C CA . ASP A 1 297 ? -1.382 16.734 -1.787 1 97.62 297 ASP A CA 1
ATOM 2275 C C . ASP A 1 297 ? -2.475 17.578 -1.124 1 97.62 297 ASP A C 1
ATOM 2277 O O . ASP A 1 297 ? -2.756 18.688 -1.557 1 97.62 297 ASP A O 1
ATOM 2281 N N . ASN A 1 298 ? -3.031 17.078 0.014 1 98.06 298 ASN A N 1
ATOM 2282 C CA . ASN A 1 298 ? -4.039 17.812 0.76 1 98.06 298 ASN A CA 1
ATOM 2283 C C . ASN A 1 298 ? -3.713 17.875 2.25 1 98.06 298 ASN A C 1
ATOM 2285 O O . ASN A 1 298 ? -4.598 18.094 3.078 1 98.06 298 ASN A O 1
ATOM 2289 N N . LEU A 1 299 ? -2.516 17.531 2.576 1 98.31 299 LEU A N 1
ATOM 2290 C CA . LEU A 1 299 ? -2.074 17.844 3.932 1 98.31 299 LEU A CA 1
ATOM 2291 C C . LEU A 1 299 ? -2.244 19.328 4.23 1 98.31 299 LEU A C 1
ATOM 2293 O O . LEU A 1 299 ? -2.459 20.125 3.318 1 98.31 299 LEU A O 1
ATOM 2297 N N . TYR A 1 300 ? -2.301 19.734 5.512 1 98.19 300 TYR A N 1
ATOM 2298 C CA . TYR A 1 300 ? -2.344 21.141 5.852 1 98.19 300 TYR A CA 1
ATOM 2299 C C . TYR A 1 300 ? -0.992 21.625 6.363 1 98.19 300 TYR A C 1
ATOM 2301 O O . TYR A 1 300 ? -0.616 21.344 7.504 1 98.19 300 TYR A O 1
ATOM 2309 N N . PRO A 1 301 ? -0.241 22.375 5.523 1 98.38 301 PRO A N 1
ATOM 2310 C CA . PRO A 1 301 ? -0.514 22.656 4.113 1 98.38 301 PRO A CA 1
ATOM 2311 C C . PRO A 1 301 ? -0.139 21.5 3.195 1 98.38 301 PRO A C 1
ATOM 2313 O O . PRO A 1 301 ? 0.514 20.547 3.633 1 98.38 301 PRO A O 1
ATOM 2316 N N . PRO A 1 302 ? -0.605 21.578 1.836 1 98.81 302 PRO A N 1
ATOM 2317 C CA . PRO A 1 302 ? -0.174 20.547 0.88 1 98.81 302 PRO A CA 1
ATOM 2318 C C . PRO A 1 302 ? 1.342 20.375 0.854 1 98.81 302 PRO A C 1
ATOM 2320 O O . PRO A 1 302 ? 2.084 21.344 0.75 1 98.81 302 PRO A O 1
ATOM 2323 N N . LEU A 1 303 ? 1.791 19.125 0.913 1 98.81 303 LEU A N 1
ATOM 2324 C CA . LEU A 1 303 ? 3.188 18.812 1.198 1 98.81 303 LEU A CA 1
ATOM 2325 C C . LEU A 1 303 ? 4.012 18.797 -0.083 1 98.81 303 LEU A C 1
ATOM 2327 O O . LEU A 1 303 ? 3.703 18.047 -1.015 1 98.81 303 LEU A O 1
ATOM 2331 N N . THR A 1 304 ? 5.008 19.688 -0.171 1 98.88 304 THR A N 1
ATOM 2332 C CA . THR A 1 304 ? 6.059 19.5 -1.17 1 98.88 304 THR A CA 1
ATOM 2333 C C . THR A 1 304 ? 6.836 18.219 -0.917 1 98.88 304 THR A C 1
ATOM 2335 O O . THR A 1 304 ? 7.297 17.969 0.2 1 98.88 304 THR A O 1
ATOM 2338 N N . THR A 1 305 ? 6.941 17.375 -1.913 1 98.69 305 THR A N 1
ATOM 2339 C CA . THR A 1 305 ? 7.543 16.062 -1.705 1 98.69 305 THR A CA 1
ATOM 2340 C C . THR A 1 305 ? 8.109 15.508 -3.012 1 98.69 305 THR A C 1
ATOM 2342 O O . THR A 1 305 ? 8.016 16.156 -4.055 1 98.69 305 THR A O 1
ATOM 2345 N N . VAL A 1 306 ? 8.867 14.438 -2.934 1 98.44 306 VAL A N 1
ATOM 2346 C CA . VAL A 1 306 ? 9.398 13.719 -4.094 1 98.44 306 VAL A CA 1
ATOM 2347 C C . VAL A 1 306 ? 8.477 12.555 -4.445 1 98.44 306 VAL A C 1
ATOM 2349 O O . VAL A 1 306 ? 8 11.844 -3.561 1 98.44 306 VAL A O 1
ATOM 2352 N N . HIS A 1 307 ? 8.164 12.391 -5.688 1 97.12 307 HIS A N 1
ATOM 2353 C CA . HIS A 1 307 ? 7.367 11.273 -6.188 1 97.12 307 HIS A CA 1
ATOM 2354 C C . HIS A 1 307 ? 8.234 10.266 -6.93 1 97.12 307 HIS A C 1
ATOM 2356 O O . HIS A 1 307 ? 8.539 10.453 -8.109 1 97.12 307 HIS A O 1
ATOM 2362 N N . PRO A 1 308 ? 8.625 9.156 -6.262 1 95.75 308 PRO A N 1
ATOM 2363 C CA . PRO A 1 308 ? 9.336 8.102 -6.98 1 95.75 308 PRO A CA 1
ATOM 2364 C C . PRO A 1 308 ? 8.461 7.391 -8.008 1 95.75 308 PRO A C 1
ATOM 2366 O O . PRO A 1 308 ? 7.293 7.113 -7.738 1 95.75 308 PRO A O 1
ATOM 2369 N N . ASP A 1 309 ? 8.945 7.145 -9.172 1 94.94 309 ASP A N 1
ATOM 2370 C CA . ASP A 1 309 ? 8.227 6.434 -10.227 1 94.94 309 ASP A CA 1
ATOM 2371 C C . ASP A 1 309 ? 8.305 4.922 -10.016 1 94.94 309 ASP A C 1
ATOM 2373 O O . ASP A 1 309 ? 8.961 4.223 -10.789 1 94.94 309 ASP A O 1
ATOM 2377 N N . PHE A 1 310 ? 7.523 4.383 -9.109 1 92.25 310 PHE A N 1
ATOM 2378 C CA . PHE A 1 310 ? 7.551 2.963 -8.781 1 92.25 310 PHE A CA 1
ATOM 2379 C C . PHE A 1 310 ? 6.977 2.131 -9.922 1 92.25 310 PHE A C 1
ATOM 2381 O O . PHE A 1 310 ? 7.406 0.997 -10.148 1 92.25 310 PHE A O 1
ATOM 2388 N N . GLU A 1 311 ? 6 2.646 -10.594 1 91.75 311 GLU A N 1
ATOM 2389 C CA . GLU A 1 311 ? 5.496 1.966 -11.781 1 91.75 311 GLU A CA 1
ATOM 2390 C C . GLU A 1 311 ? 6.598 1.771 -12.82 1 91.75 311 GLU A C 1
ATOM 2392 O O . GLU A 1 311 ? 6.777 0.67 -13.344 1 91.75 311 GLU A O 1
ATOM 2397 N N . GLY A 1 312 ? 7.277 2.906 -13.055 1 94.19 312 GLY A N 1
ATOM 2398 C CA . GLY A 1 312 ? 8.406 2.814 -13.977 1 94.19 312 GLY A CA 1
ATOM 2399 C C . GLY A 1 312 ? 9.477 1.845 -13.516 1 94.19 312 GLY A C 1
ATOM 2400 O O . GLY A 1 312 ? 10.094 1.16 -14.328 1 94.19 312 GLY A O 1
ATOM 2401 N N . LEU A 1 313 ? 9.711 1.784 -12.25 1 94.75 313 LEU A N 1
ATOM 2402 C CA . LEU A 1 313 ? 10.664 0.85 -11.68 1 94.75 313 LEU A CA 1
ATOM 2403 C C . LEU A 1 313 ? 10.273 -0.591 -11.984 1 94.75 313 LEU A C 1
ATOM 2405 O O . LEU A 1 313 ? 11.125 -1.401 -12.367 1 94.75 313 LEU A O 1
ATOM 2409 N N . GLY A 1 314 ? 8.961 -0.921 -11.773 1 94.69 314 GLY A N 1
ATOM 2410 C CA . GLY A 1 314 ? 8.477 -2.256 -12.094 1 94.69 314 GLY A CA 1
ATOM 2411 C C . GLY A 1 314 ? 8.641 -2.611 -13.555 1 94.69 314 GLY A C 1
ATOM 2412 O O . GLY A 1 314 ? 9.055 -3.723 -13.891 1 94.69 314 GLY A O 1
ATOM 2413 N N . VAL A 1 315 ? 8.359 -1.659 -14.398 1 94.56 315 VAL A N 1
ATOM 2414 C CA . VAL A 1 315 ? 8.508 -1.855 -15.836 1 94.56 315 VAL A CA 1
ATOM 2415 C C . VAL A 1 315 ? 9.969 -2.143 -16.172 1 94.56 315 VAL A C 1
ATOM 2417 O O . VAL A 1 315 ? 10.273 -3.1 -16.891 1 94.56 315 VAL A O 1
ATOM 2420 N N . ALA A 1 316 ? 10.828 -1.345 -15.594 1 94.75 316 ALA A N 1
ATOM 2421 C CA . ALA A 1 316 ? 12.258 -1.508 -15.852 1 94.75 316 ALA A CA 1
ATOM 2422 C C . ALA A 1 316 ? 12.75 -2.867 -15.367 1 94.75 316 ALA A C 1
ATOM 2424 O O . ALA A 1 316 ? 13.523 -3.537 -16.062 1 94.75 316 ALA A O 1
ATOM 2425 N N . ALA A 1 317 ? 12.344 -3.258 -14.18 1 95.75 317 ALA A N 1
ATOM 2426 C CA . ALA A 1 317 ? 12.758 -4.539 -13.609 1 95.75 317 ALA A CA 1
ATOM 2427 C C . ALA A 1 317 ? 12.336 -5.699 -14.5 1 95.75 317 ALA A C 1
ATOM 2429 O O . ALA A 1 317 ? 13.133 -6.59 -14.789 1 95.75 317 ALA A O 1
ATOM 2430 N N . MET A 1 318 ? 11.078 -5.676 -14.992 1 95.5 318 MET A N 1
ATOM 2431 C CA . MET A 1 318 ? 10.57 -6.781 -15.805 1 95.5 318 MET A CA 1
ATOM 2432 C C . MET A 1 318 ? 11.195 -6.766 -17.188 1 95.5 318 MET A C 1
ATOM 2434 O O . MET A 1 318 ? 11.469 -7.816 -17.766 1 95.5 318 MET A O 1
ATOM 2438 N N . ARG A 1 319 ? 11.422 -5.582 -17.734 1 94.25 319 ARG A N 1
ATOM 2439 C CA . ARG A 1 319 ? 12.078 -5.496 -19.031 1 94.25 319 ARG A CA 1
ATOM 2440 C C . ARG A 1 319 ? 13.492 -6.055 -18.969 1 94.25 319 ARG A C 1
ATOM 2442 O O . ARG A 1 319 ? 13.938 -6.734 -19.891 1 94.25 319 ARG A O 1
ATOM 2449 N N . GLU A 1 320 ? 14.195 -5.715 -17.906 1 94.44 320 GLU A N 1
ATOM 2450 C CA . GLU A 1 320 ? 15.523 -6.301 -17.719 1 94.44 320 GLU A CA 1
ATOM 2451 C C . GLU A 1 320 ? 15.445 -7.82 -17.609 1 94.44 320 GLU A C 1
ATOM 2453 O O . GLU A 1 320 ? 16.328 -8.531 -18.078 1 94.44 320 GLU A O 1
ATOM 2458 N N . THR A 1 321 ? 14.453 -8.289 -16.891 1 95.38 321 THR A N 1
ATOM 2459 C CA . THR A 1 321 ? 14.242 -9.727 -16.766 1 95.38 321 THR A CA 1
ATOM 2460 C C . THR A 1 321 ? 14.055 -10.367 -18.141 1 95.38 321 THR A C 1
ATOM 2462 O O . THR A 1 321 ? 14.672 -11.383 -18.453 1 95.38 321 THR A O 1
ATOM 2465 N N . LEU A 1 322 ? 13.211 -9.75 -18.969 1 94.31 322 LEU A N 1
ATOM 2466 C CA . LEU A 1 322 ? 12.953 -10.258 -20.312 1 94.31 322 LEU A CA 1
ATOM 2467 C C . LEU A 1 322 ? 14.227 -10.258 -21.156 1 94.31 322 LEU A C 1
ATOM 2469 O O . LEU A 1 322 ? 14.492 -11.211 -21.891 1 94.31 322 LEU A O 1
ATOM 2473 N N . ARG A 1 323 ? 15.008 -9.195 -21.016 1 92.94 323 ARG A N 1
ATOM 2474 C CA . ARG A 1 323 ? 16.281 -9.125 -21.719 1 92.94 323 ARG A CA 1
ATOM 2475 C C . ARG A 1 323 ? 17.188 -10.289 -21.344 1 92.94 323 ARG A C 1
ATOM 2477 O O . ARG A 1 323 ? 17.75 -10.953 -22.219 1 92.94 323 ARG A O 1
ATOM 2484 N N . LEU A 1 324 ? 17.297 -10.594 -20.078 1 93 324 LEU A N 1
ATOM 2485 C CA . LEU A 1 324 ? 18.156 -11.664 -19.578 1 93 324 LEU A CA 1
ATOM 2486 C C . LEU A 1 324 ? 17.641 -13.031 -20.031 1 93 324 LEU A C 1
ATOM 2488 O O . LEU A 1 324 ? 18.422 -13.984 -20.125 1 93 324 LEU A O 1
ATOM 2492 N N . LEU A 1 325 ? 16.281 -13.078 -20.266 1 92 325 LEU A N 1
ATOM 2493 C CA . LEU A 1 325 ? 15.672 -14.312 -20.734 1 92 325 LEU A CA 1
ATOM 2494 C C . LEU A 1 325 ? 15.773 -14.43 -22.25 1 92 325 LEU A C 1
ATOM 2496 O O . LEU A 1 325 ? 15.344 -15.43 -22.844 1 92 325 LEU A O 1
ATOM 2500 N N . GLY A 1 326 ? 16.266 -13.391 -22.859 1 88.25 326 GLY A N 1
ATOM 2501 C CA . GLY A 1 326 ? 16.453 -13.398 -24.297 1 88.25 326 GLY A CA 1
ATOM 2502 C C . GLY A 1 326 ? 15.211 -12.945 -25.062 1 88.25 326 GLY A C 1
ATOM 2503 O O . GLY A 1 326 ? 15.07 -13.211 -26.25 1 88.25 326 GLY A O 1
ATOM 2504 N N . GLU A 1 327 ? 14.18 -12.445 -24.328 1 80.19 327 GLU A N 1
ATOM 2505 C CA . GLU A 1 327 ? 12.914 -12.008 -24.906 1 80.19 327 GLU A CA 1
ATOM 2506 C C . GLU A 1 327 ? 12.797 -10.484 -24.891 1 80.19 327 GLU A C 1
ATOM 2508 O O . GLU A 1 327 ? 12.789 -9.859 -23.828 1 80.19 327 GLU A O 1
ATOM 2513 N N . GLY A 1 328 ? 13.391 -9.711 -25.484 1 68.5 328 GLY A N 1
ATOM 2514 C CA . GLY A 1 328 ? 13.164 -8.273 -25.438 1 68.5 328 GLY A CA 1
ATOM 2515 C C . GLY A 1 328 ? 14.305 -7.473 -26.031 1 68.5 328 GLY A C 1
ATOM 2516 O O . GLY A 1 328 ? 15.344 -8.031 -26.391 1 68.5 328 GLY A O 1
ATOM 2517 N N . THR A 1 329 ? 13.891 -6.262 -26.281 1 65.25 329 THR A N 1
ATOM 2518 C CA . THR A 1 329 ? 14.867 -5.301 -26.766 1 65.25 329 THR A CA 1
ATOM 2519 C C . THR A 1 329 ? 15.695 -4.734 -25.625 1 65.25 329 THR A C 1
ATOM 2521 O O . THR A 1 329 ? 15.312 -4.859 -24.453 1 65.25 329 THR A O 1
ATOM 2524 N N . GLU A 1 330 ? 16.844 -4.336 -25.828 1 62.44 330 GLU A N 1
ATOM 2525 C CA . GLU A 1 330 ? 17.766 -3.783 -24.844 1 62.44 330 GLU A CA 1
ATOM 2526 C C . GLU A 1 330 ? 17.094 -2.725 -23.969 1 62.44 330 GLU A C 1
ATOM 2528 O O . GLU A 1 330 ? 16.328 -1.895 -24.484 1 62.44 330 GLU A O 1
ATOM 2533 N N . PRO A 1 331 ? 17.125 -3.059 -22.641 1 59.41 331 PRO A N 1
ATOM 2534 C CA . PRO A 1 331 ? 16.516 -2.088 -21.734 1 59.41 331 PRO A CA 1
ATOM 2535 C C . PRO A 1 331 ? 17.109 -0.688 -21.875 1 59.41 331 PRO A C 1
ATOM 2537 O O . PRO A 1 331 ? 18.328 -0.544 -22.047 1 59.41 331 PRO A O 1
ATOM 2540 N N . THR A 1 332 ? 16.406 0.302 -22.266 1 58.22 332 THR A N 1
ATOM 2541 C CA . THR A 1 332 ? 16.938 1.663 -22.297 1 58.22 332 THR A CA 1
ATOM 2542 C C . THR A 1 332 ? 16.859 2.309 -20.922 1 58.22 332 THR A C 1
ATOM 2544 O O . THR A 1 332 ? 15.766 2.559 -20.406 1 58.22 332 THR A O 1
ATOM 2547 N N . PHE A 1 333 ? 17.938 1.865 -20.016 1 65.88 333 PHE A N 1
ATOM 2548 C CA . PHE A 1 333 ? 17.969 2.717 -18.828 1 65.88 333 PHE A CA 1
ATOM 2549 C C . PHE A 1 333 ? 18.453 4.117 -19.172 1 65.88 333 PHE A C 1
ATOM 2551 O O . PHE A 1 333 ? 19.328 4.281 -20.016 1 65.88 333 PHE A O 1
ATOM 2558 N N . LEU A 1 334 ? 17.719 5.066 -18.703 1 60.16 334 LEU A N 1
ATOM 2559 C CA . LEU A 1 334 ? 18.141 6.441 -18.969 1 60.16 334 LEU A CA 1
ATOM 2560 C C . LEU A 1 334 ? 19.438 6.773 -18.234 1 60.16 334 LEU A C 1
ATOM 2562 O O . LEU A 1 334 ? 20.234 7.566 -18.719 1 60.16 334 LEU A O 1
ATOM 2566 N N . SER A 1 335 ? 19.688 6.219 -16.984 1 75.12 335 SER A N 1
ATOM 2567 C CA . SER A 1 335 ? 20.875 6.527 -16.188 1 75.12 335 SER A CA 1
ATOM 2568 C C . SER A 1 335 ? 21.328 5.312 -15.383 1 75.12 335 SER A C 1
ATOM 2570 O O . SER A 1 335 ? 20.531 4.41 -15.109 1 75.12 335 SER A O 1
ATOM 2572 N N . GLN A 1 336 ? 22.734 5.254 -15.266 1 87.5 336 GLN A N 1
ATOM 2573 C CA . GLN A 1 336 ? 23.312 4.184 -14.461 1 87.5 336 GLN A CA 1
ATOM 2574 C C . GLN A 1 336 ? 24.391 4.723 -13.531 1 87.5 336 GLN A C 1
ATOM 2576 O O . GLN A 1 336 ? 25.172 5.594 -13.914 1 87.5 336 GLN A O 1
ATOM 2581 N N . GLN A 1 337 ? 24.203 4.375 -12.266 1 84.94 337 GLN A N 1
ATOM 2582 C CA . GLN A 1 337 ? 25.234 4.668 -11.281 1 84.94 337 GLN A CA 1
ATOM 2583 C C . GLN A 1 337 ? 25.609 3.418 -10.484 1 84.94 337 GLN A C 1
ATOM 2585 O O . GLN A 1 337 ? 24.734 2.691 -10.016 1 84.94 337 GLN A O 1
ATOM 2590 N N . HIS A 1 338 ? 26.922 3.148 -10.344 1 86.19 338 HIS A N 1
ATOM 2591 C CA . HIS A 1 338 ? 27.438 2.014 -9.594 1 86.19 338 HIS A CA 1
ATOM 2592 C C . HIS A 1 338 ? 26.891 0.696 -10.125 1 86.19 338 HIS A C 1
ATOM 2594 O O . HIS A 1 338 ? 26.609 -0.223 -9.352 1 86.19 338 HIS A O 1
ATOM 2600 N N . GLY A 1 339 ? 26.547 0.657 -11.391 1 88 339 GLY A N 1
ATOM 2601 C CA . GLY A 1 339 ? 26.062 -0.572 -11.992 1 88 339 GLY A CA 1
ATOM 2602 C C . GLY A 1 339 ? 24.562 -0.768 -11.805 1 88 339 GLY A C 1
ATOM 2603 O O . GLY A 1 339 ? 24.031 -1.825 -12.141 1 88 339 GLY A O 1
ATOM 2604 N N . VAL A 1 340 ? 23.922 0.245 -11.266 1 93.38 340 VAL A N 1
ATOM 2605 C CA . VAL A 1 340 ? 22.484 0.173 -11.047 1 93.38 340 VAL A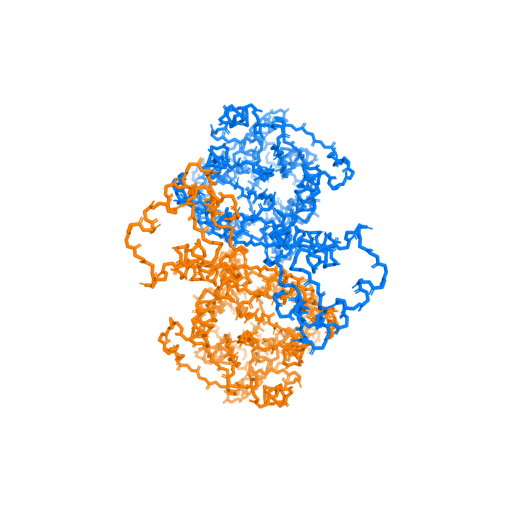 CA 1
ATOM 2606 C C . VAL A 1 340 ? 21.766 1.052 -12.07 1 93.38 340 VAL A C 1
ATOM 2608 O O . VAL A 1 340 ? 22.062 2.24 -12.203 1 93.38 340 VAL A O 1
ATOM 2611 N N . GLY A 1 341 ? 20.875 0.424 -12.93 1 94.56 341 GLY A N 1
ATOM 2612 C CA . GLY A 1 341 ? 19.984 1.229 -13.758 1 94.56 341 GLY A CA 1
ATOM 2613 C C . GLY A 1 341 ? 19 2.041 -12.945 1 94.56 341 GLY A C 1
ATOM 2614 O O . GLY A 1 341 ? 18.344 1.511 -12.055 1 94.56 341 GLY A O 1
ATOM 2615 N N . LEU A 1 342 ? 18.938 3.324 -13.25 1 96.19 342 LEU A N 1
ATOM 2616 C CA . LEU A 1 342 ? 18.188 4.203 -12.359 1 96.19 342 LEU A CA 1
ATOM 2617 C C . LEU A 1 342 ? 16.969 4.797 -13.062 1 96.19 342 LEU A C 1
ATOM 2619 O O . LEU A 1 342 ? 17.062 5.199 -14.227 1 96.19 342 LEU A O 1
ATOM 2623 N N . ILE A 1 343 ? 15.859 4.812 -12.359 1 95.31 343 ILE A N 1
ATOM 2624 C CA . ILE A 1 343 ? 14.617 5.453 -12.773 1 95.31 343 ILE A CA 1
ATOM 2625 C C . ILE A 1 343 ? 14.469 6.801 -12.078 1 95.31 343 ILE A C 1
ATOM 2627 O O . ILE A 1 343 ? 14.547 6.883 -10.852 1 95.31 343 ILE A O 1
ATOM 2631 N N . PRO A 1 344 ? 14.25 7.809 -12.805 1 95 344 PRO A N 1
ATOM 2632 C CA . PRO A 1 344 ? 14.164 9.133 -12.188 1 95 344 PRO A CA 1
ATOM 2633 C C . PRO A 1 344 ? 12.93 9.305 -11.305 1 95 344 PRO A C 1
ATOM 2635 O O . PRO A 1 344 ? 11.945 8.57 -11.469 1 95 344 PRO A O 1
ATOM 2638 N N . ALA A 1 345 ? 13.008 10.203 -10.344 1 96.06 345 ALA A N 1
ATOM 2639 C CA . ALA A 1 345 ? 11.891 10.641 -9.508 1 96.06 345 ALA A CA 1
ATOM 2640 C C . ALA A 1 345 ? 11.578 12.117 -9.727 1 96.06 345 ALA A C 1
ATOM 2642 O O . ALA A 1 345 ? 12.453 12.883 -10.141 1 96.06 345 ALA A O 1
ATOM 2643 N N . GLU A 1 346 ? 10.367 12.477 -9.477 1 96.94 346 GLU A N 1
ATOM 2644 C CA . GLU A 1 346 ? 9.93 13.844 -9.758 1 96.94 346 GLU A CA 1
ATOM 2645 C C . GLU A 1 346 ? 9.688 14.625 -8.469 1 96.94 346 GLU A C 1
ATOM 2647 O O . GLU A 1 346 ? 9.258 14.047 -7.461 1 96.94 346 GLU A O 1
ATOM 2652 N N . MET A 1 347 ? 9.945 15.914 -8.586 1 97.56 347 MET A N 1
ATOM 2653 C CA . MET A 1 347 ? 9.602 16.812 -7.492 1 97.56 347 MET A CA 1
ATOM 2654 C C . MET A 1 347 ? 8.164 17.312 -7.629 1 97.56 347 MET A C 1
ATOM 2656 O O . MET A 1 347 ? 7.75 17.734 -8.703 1 97.56 347 MET A O 1
ATOM 2660 N N . CYS A 1 348 ? 7.418 17.172 -6.562 1 98.25 348 CYS A N 1
ATOM 2661 C CA . CYS A 1 348 ? 6.086 17.766 -6.477 1 98.25 348 CYS A CA 1
ATOM 2662 C C . CYS A 1 348 ? 6.098 19.016 -5.605 1 98.25 348 CYS A C 1
ATOM 2664 O O . CYS A 1 348 ? 6 18.922 -4.379 1 98.25 348 CYS A O 1
ATOM 2666 N N . ALA A 1 349 ? 6.195 20.125 -6.25 1 97.38 349 ALA A N 1
ATOM 2667 C CA . ALA A 1 349 ? 6.191 21.391 -5.527 1 97.38 349 ALA A CA 1
ATOM 2668 C C . ALA A 1 349 ? 4.777 21.797 -5.121 1 97.38 349 ALA A C 1
ATOM 2670 O O . ALA A 1 349 ? 3.896 21.938 -5.977 1 97.38 349 ALA A O 1
ATOM 2671 N N . ARG A 1 350 ? 4.598 21.906 -3.795 1 98.25 350 ARG A N 1
ATOM 2672 C CA . ARG A 1 350 ? 3.291 22.297 -3.273 1 98.25 350 ARG A CA 1
ATOM 2673 C C . ARG A 1 350 ? 3.42 23.453 -2.281 1 98.25 350 ARG A C 1
ATOM 2675 O O . ARG A 1 350 ? 4.234 24.359 -2.479 1 98.25 350 ARG A O 1
ATOM 2682 N N . ARG A 1 351 ? 2.646 23.5 -1.207 1 98.5 351 ARG A N 1
ATOM 2683 C CA . ARG A 1 351 ? 2.518 24.75 -0.459 1 98.5 351 ARG A CA 1
ATOM 2684 C C . ARG A 1 351 ? 3.314 24.688 0.841 1 98.5 351 ARG A C 1
ATOM 2686 O O . ARG A 1 351 ? 3.393 25.672 1.57 1 98.5 351 ARG A O 1
ATOM 2693 N N . SER A 1 352 ? 4.004 23.547 1.131 1 98.88 352 SER A N 1
ATOM 2694 C CA . SER A 1 352 ? 4.746 23.438 2.383 1 98.88 352 SER A CA 1
ATOM 2695 C C . SER A 1 352 ? 6.168 23.969 2.234 1 98.88 352 SER A C 1
ATOM 2697 O O . SER A 1 352 ? 6.926 24.016 3.205 1 98.88 352 SER A O 1
ATOM 2699 N N . LEU A 1 353 ? 6.586 24.344 1.026 1 98.75 353 LEU A N 1
ATOM 2700 C CA . LEU A 1 353 ? 7.887 24.938 0.749 1 98.75 353 LEU A CA 1
ATOM 2701 C C . LEU A 1 353 ? 7.73 26.359 0.215 1 98.75 353 LEU A C 1
ATOM 2703 O O . LEU A 1 353 ? 6.957 26.594 -0.716 1 98.75 353 LEU A O 1
ATOM 2707 N N . GLY A 1 354 ? 8.375 27.297 0.836 1 98.31 354 GLY A N 1
ATOM 2708 C CA . GLY A 1 354 ? 8.367 28.688 0.429 1 98.31 354 GLY A CA 1
ATOM 2709 C C . GLY A 1 354 ? 9.703 29.375 0.648 1 98.31 354 GLY A C 1
ATOM 2710 O O . GLY A 1 354 ? 10.68 28.75 1.049 1 98.31 354 GLY A O 1
ATOM 2711 N N . PRO A 1 355 ? 9.773 30.656 0.31 1 98 355 PRO A N 1
ATOM 2712 C CA . PRO A 1 355 ? 11.016 31.406 0.518 1 98 355 PRO A CA 1
ATOM 2713 C C . PRO A 1 355 ? 11.484 31.375 1.971 1 98 355 PRO A C 1
ATOM 2715 O O . PRO A 1 355 ? 10.664 31.438 2.889 1 98 355 PRO A O 1
ATOM 2718 N N . ALA A 1 356 ? 12.781 31.312 2.166 1 97.69 356 ALA A N 1
ATOM 2719 C CA . ALA A 1 356 ? 13.336 31.344 3.516 1 97.69 356 ALA A CA 1
ATOM 2720 C C . ALA A 1 356 ? 12.953 32.625 4.234 1 97.69 356 ALA A C 1
ATOM 2722 O O . ALA A 1 356 ? 13.055 33.719 3.662 1 97.69 356 ALA A O 1
ATOM 2723 N N . PRO A 1 357 ? 12.484 32.438 5.434 1 94.75 357 PRO A N 1
ATOM 2724 C CA . PRO A 1 357 ? 12.227 33.688 6.191 1 94.75 357 PRO A CA 1
ATOM 2725 C C . PRO A 1 357 ? 13.5 34.438 6.539 1 94.75 357 PRO A C 1
ATOM 2727 O O . PRO A 1 357 ? 14.57 33.844 6.656 1 94.75 357 PRO A O 1
ATOM 2730 N N . ARG A 1 358 ? 13.445 35.812 6.543 1 83.38 358 ARG A N 1
ATOM 2731 C CA . ARG A 1 358 ? 14.586 36.656 6.906 1 83.38 358 ARG A CA 1
ATOM 2732 C C . ARG A 1 358 ? 14.844 36.625 8.406 1 83.38 358 ARG A C 1
ATOM 2734 O O . ARG A 1 358 ? 13.938 36.875 9.203 1 83.38 358 ARG A O 1
ATOM 2741 N N . ARG A 1 359 ? 15.82 35.812 8.867 1 70.94 359 ARG A N 1
ATOM 2742 C CA . ARG A 1 359 ? 16.141 35.844 10.289 1 70.94 359 ARG A CA 1
ATOM 2743 C C . ARG A 1 359 ? 17.469 36.562 10.539 1 70.94 359 ARG A C 1
ATOM 2745 O O . ARG A 1 359 ? 18.328 36.594 9.664 1 70.94 359 ARG A O 1
ATOM 2752 N N . MET B 1 1 ? 13.328 -37.25 -15.859 1 66.81 1 MET B N 1
ATOM 2753 C CA . MET B 1 1 ? 12.695 -38.469 -15.375 1 66.81 1 MET B CA 1
ATOM 2754 C C . MET B 1 1 ? 13.148 -39.688 -16.188 1 66.81 1 MET B C 1
ATOM 2756 O O . MET B 1 1 ? 13.477 -40.719 -15.625 1 66.81 1 MET B O 1
ATOM 2760 N N . PHE B 1 2 ? 13.227 -39.5 -17.516 1 67.44 2 PHE B N 1
ATOM 2761 C CA . PHE B 1 2 ? 13.625 -40.625 -18.359 1 67.44 2 PHE B CA 1
ATOM 2762 C C . PHE B 1 2 ? 15.086 -41 -18.109 1 67.44 2 PHE B C 1
ATOM 2764 O O . PHE B 1 2 ? 15.414 -42.188 -18 1 67.44 2 PHE B O 1
ATOM 2771 N N . GLU B 1 3 ? 15.812 -39.969 -17.938 1 73.75 3 GLU B N 1
ATOM 2772 C CA . GLU B 1 3 ? 17.219 -40.25 -17.688 1 73.75 3 GLU B CA 1
ATOM 2773 C C . GLU B 1 3 ? 17.422 -40.875 -16.328 1 73.75 3 GLU B C 1
ATOM 2775 O O . GLU B 1 3 ? 18.25 -41.781 -16.172 1 73.75 3 GLU B O 1
ATOM 2780 N N . VAL B 1 4 ? 16.609 -40.375 -15.453 1 79.44 4 VAL B N 1
ATOM 2781 C CA . VAL B 1 4 ? 16.656 -40.969 -14.125 1 79.44 4 VAL B CA 1
ATOM 2782 C C . VAL B 1 4 ? 16.25 -42.438 -14.203 1 79.44 4 VAL B C 1
ATOM 2784 O O . VAL B 1 4 ? 16.891 -43.312 -13.609 1 79.44 4 VAL B O 1
ATOM 2787 N N . ALA B 1 5 ? 15.234 -42.656 -14.938 1 80.31 5 ALA B N 1
ATOM 2788 C CA . ALA B 1 5 ? 14.719 -44.031 -15.102 1 80.31 5 ALA B CA 1
ATOM 2789 C C . ALA B 1 5 ? 15.766 -44.938 -15.75 1 80.31 5 ALA B C 1
ATOM 2791 O O . ALA B 1 5 ? 15.977 -46.062 -15.305 1 80.31 5 ALA B O 1
ATOM 2792 N N . LYS B 1 6 ? 16.359 -44.406 -16.703 1 81 6 LYS B N 1
ATOM 2793 C CA . LYS B 1 6 ? 17.391 -45.156 -17.422 1 81 6 LYS B CA 1
ATOM 2794 C C . LYS B 1 6 ? 18.562 -45.469 -16.5 1 81 6 LYS B C 1
ATOM 2796 O O . LYS B 1 6 ? 19.047 -46.625 -16.469 1 81 6 LYS B O 1
ATOM 2801 N N . LEU B 1 7 ? 18.922 -44.438 -15.812 1 81.94 7 LEU B N 1
ATOM 2802 C CA . LEU B 1 7 ? 20.078 -44.594 -14.945 1 81.94 7 LEU B CA 1
ATOM 2803 C C . LEU B 1 7 ? 19.75 -45.562 -13.789 1 81.94 7 LEU B C 1
ATOM 2805 O O . LEU B 1 7 ? 20.594 -46.344 -13.391 1 81.94 7 LEU B O 1
ATOM 2809 N N . ALA B 1 8 ? 18.625 -45.469 -13.32 1 84.12 8 ALA B N 1
ATOM 2810 C CA . ALA B 1 8 ? 18.188 -46.281 -12.18 1 84.12 8 ALA B CA 1
ATOM 2811 C C . ALA B 1 8 ? 17.734 -47.656 -12.633 1 84.12 8 ALA B C 1
ATOM 2813 O O . ALA B 1 8 ? 17.547 -48.562 -11.812 1 84.12 8 ALA B O 1
ATOM 2814 N N . GLY B 1 9 ? 17.578 -47.844 -13.953 1 85.25 9 GLY B N 1
ATOM 2815 C CA . GLY B 1 9 ? 17.141 -49.125 -14.5 1 85.25 9 GLY B CA 1
ATOM 2816 C C . GLY B 1 9 ? 15.703 -49.469 -14.188 1 85.25 9 GLY B C 1
ATOM 2817 O O . GLY B 1 9 ? 15.367 -50.625 -13.938 1 85.25 9 GLY B O 1
ATOM 2818 N N . VAL B 1 10 ? 14.953 -48.469 -14.008 1 84.69 10 VAL B N 1
ATOM 2819 C CA . VAL B 1 10 ? 13.531 -48.688 -13.703 1 84.69 10 VAL B CA 1
ATOM 2820 C C . VAL B 1 10 ? 12.68 -47.969 -14.75 1 84.69 10 VAL B C 1
ATOM 2822 O O . VAL B 1 10 ? 13.203 -47.25 -15.602 1 84.69 10 VAL B O 1
ATOM 2825 N N . SER B 1 11 ? 11.445 -48.375 -14.789 1 78.56 11 SER B N 1
ATOM 2826 C CA . SER B 1 11 ? 10.523 -47.656 -15.672 1 78.56 11 SER B CA 1
ATOM 2827 C C . SER B 1 11 ? 10.328 -46.219 -15.227 1 78.56 11 SER B C 1
ATOM 2829 O O . SER B 1 11 ? 10.586 -45.875 -14.07 1 78.56 11 SER B O 1
ATOM 2831 N N . HIS B 1 12 ? 9.898 -45.344 -16.125 1 76.5 12 HIS B N 1
ATOM 2832 C CA . HIS B 1 12 ? 9.602 -43.969 -15.781 1 76.5 12 HIS B CA 1
ATOM 2833 C C . HIS B 1 12 ? 8.484 -43.875 -14.75 1 76.5 12 HIS B C 1
ATOM 2835 O O . HIS B 1 12 ? 8.461 -42.938 -13.93 1 76.5 12 HIS B O 1
ATOM 2841 N N . GLN B 1 13 ? 7.625 -44.906 -14.75 1 74.44 13 GLN B N 1
ATOM 2842 C CA . GLN B 1 13 ? 6.543 -44.969 -13.766 1 74.44 13 GLN B CA 1
ATOM 2843 C C . GLN B 1 13 ? 7.09 -45.219 -12.359 1 74.44 13 GLN B C 1
ATOM 2845 O O . GLN B 1 13 ? 6.598 -44.625 -11.391 1 74.44 13 GLN B O 1
ATOM 2850 N N . THR B 1 14 ? 8.023 -46 -12.352 1 79.31 14 THR B N 1
ATOM 2851 C CA . THR B 1 14 ? 8.633 -46.312 -11.062 1 79.31 14 THR B CA 1
ATOM 2852 C C . THR B 1 14 ? 9.352 -45.094 -10.508 1 79.31 14 THR B C 1
ATOM 2854 O O . THR B 1 14 ? 9.289 -44.812 -9.305 1 79.31 14 THR B O 1
ATOM 2857 N N . VAL B 1 15 ? 10.008 -44.281 -11.391 1 77.19 15 VAL B N 1
ATOM 2858 C CA . VAL B 1 15 ? 10.664 -43.062 -10.969 1 77.19 15 VAL B CA 1
ATOM 2859 C C . VAL B 1 15 ? 9.633 -42.094 -10.398 1 77.19 15 VAL B C 1
ATOM 2861 O O . VAL B 1 15 ? 9.844 -41.5 -9.344 1 77.19 15 VAL B O 1
ATOM 2864 N N . SER B 1 16 ? 8.594 -42.062 -11.039 1 71 16 SER B N 1
ATOM 2865 C CA . SER B 1 16 ? 7.5 -41.219 -10.586 1 71 16 SER B CA 1
ATOM 2866 C C . SER B 1 16 ? 6.992 -41.656 -9.211 1 71 16 SER B C 1
ATOM 2868 O O . SER B 1 16 ? 6.754 -40.812 -8.344 1 71 16 SER B O 1
ATOM 2870 N N . ARG B 1 17 ? 6.871 -42.906 -9.086 1 74.06 17 ARG B N 1
ATOM 2871 C CA . ARG B 1 17 ? 6.395 -43.469 -7.824 1 74.06 17 ARG B CA 1
ATOM 2872 C C . ARG B 1 17 ? 7.379 -43.188 -6.695 1 74.06 17 ARG B C 1
ATOM 2874 O O . ARG B 1 17 ? 6.973 -42.875 -5.566 1 74.06 17 ARG B O 1
ATOM 2881 N N . VAL B 1 18 ? 8.578 -43.188 -7.023 1 75.5 18 VAL B N 1
ATOM 2882 C CA . VAL B 1 18 ? 9.602 -42.938 -6.023 1 75.5 18 VAL B CA 1
ATOM 2883 C C . VAL B 1 18 ? 9.609 -41.438 -5.656 1 75.5 18 VAL B C 1
ATOM 2885 O O . VAL B 1 18 ? 9.648 -41.094 -4.477 1 75.5 18 VAL B O 1
ATOM 2888 N N . ILE B 1 19 ? 9.484 -40.594 -6.664 1 70.06 19 ILE B N 1
ATOM 2889 C CA . ILE B 1 19 ? 9.523 -39.156 -6.477 1 70.06 19 ILE B CA 1
ATOM 2890 C C . ILE B 1 19 ? 8.312 -38.719 -5.668 1 70.06 19 ILE B C 1
ATOM 2892 O O . ILE B 1 19 ? 8.406 -37.781 -4.855 1 70.06 19 ILE B O 1
ATOM 2896 N N . ASN B 1 20 ? 7.262 -39.5 -5.738 1 64.5 20 ASN B N 1
ATOM 2897 C CA . ASN B 1 20 ? 6.02 -39.188 -5.051 1 64.5 20 ASN B CA 1
ATOM 2898 C C . ASN B 1 20 ? 5.852 -40 -3.773 1 64.5 20 ASN B C 1
ATOM 2900 O O . ASN B 1 20 ? 4.742 -40.125 -3.252 1 64.5 20 ASN B O 1
ATOM 2904 N N . ASP B 1 21 ? 6.816 -40.531 -3.445 1 71.31 21 ASP B N 1
ATOM 2905 C CA . ASP B 1 21 ? 6.895 -41.312 -2.217 1 71.31 21 ASP B CA 1
ATOM 2906 C C . ASP B 1 21 ? 5.801 -42.375 -2.178 1 71.31 21 ASP B C 1
ATOM 2908 O O . ASP B 1 21 ? 5.164 -42.594 -1.143 1 71.31 21 ASP B O 1
ATOM 2912 N N . SER B 1 22 ? 5.539 -42.969 -3.215 1 70.56 22 SER B N 1
ATOM 2913 C CA . SER B 1 22 ? 4.566 -44.062 -3.281 1 70.56 22 SER B CA 1
ATOM 2914 C C . SER B 1 22 ? 5.008 -45.25 -2.434 1 70.56 22 SER B C 1
ATOM 2916 O O . SER B 1 22 ? 6.172 -45.656 -2.473 1 70.56 22 SER B O 1
ATOM 2918 N N . PRO B 1 23 ? 4.109 -45.688 -1.697 1 75.25 23 PRO B N 1
ATOM 2919 C CA . PRO B 1 23 ? 4.453 -46.844 -0.879 1 75.25 23 PRO B CA 1
ATOM 2920 C C . PRO B 1 23 ? 4.68 -48.094 -1.713 1 75.25 23 PRO B C 1
ATOM 2922 O O . PRO B 1 23 ? 5.254 -49.094 -1.221 1 75.25 23 PRO B O 1
ATOM 2925 N N . ASP B 1 24 ? 4.391 -48.156 -2.852 1 77 24 ASP B N 1
ATOM 2926 C CA . ASP B 1 24 ? 4.395 -49.375 -3.672 1 77 24 ASP B CA 1
ATOM 2927 C C . ASP B 1 24 ? 5.766 -49.594 -4.301 1 77 24 ASP B C 1
ATOM 2929 O O . ASP B 1 24 ? 5.902 -50.406 -5.234 1 77 24 ASP B O 1
ATOM 2933 N N . VAL B 1 25 ? 6.734 -48.906 -3.812 1 80.94 25 VAL B N 1
ATOM 2934 C CA . VAL B 1 25 ? 8.078 -49.062 -4.352 1 80.94 25 VAL B CA 1
ATOM 2935 C C . VAL B 1 25 ? 9.008 -49.625 -3.268 1 80.94 25 VAL B C 1
ATOM 2937 O O . VAL B 1 25 ? 8.969 -49.156 -2.123 1 80.94 25 VAL B O 1
ATOM 2940 N N . SER B 1 26 ? 9.695 -50.75 -3.617 1 83.69 26 SER B N 1
ATOM 2941 C CA . SER B 1 26 ? 10.594 -51.375 -2.654 1 83.69 26 SER B CA 1
ATOM 2942 C C . SER B 1 26 ? 11.703 -50.406 -2.234 1 83.69 26 SER B C 1
ATOM 2944 O O . SER B 1 26 ? 12.055 -49.5 -2.982 1 83.69 26 SER B O 1
ATOM 2946 N N . ASP B 1 27 ? 12.195 -50.562 -1.046 1 81.88 27 ASP B N 1
ATOM 2947 C CA . ASP B 1 27 ? 13.25 -49.719 -0.501 1 81.88 27 ASP B CA 1
ATOM 2948 C C . ASP B 1 27 ? 14.484 -49.719 -1.402 1 81.88 27 ASP B C 1
ATOM 2950 O O . ASP B 1 27 ? 15.148 -48.719 -1.573 1 81.88 27 ASP B O 1
ATOM 2954 N N . ALA B 1 28 ? 14.75 -50.875 -1.906 1 83.5 28 ALA B N 1
ATOM 2955 C CA . ALA B 1 28 ? 15.914 -51.031 -2.773 1 83.5 28 ALA B CA 1
ATOM 2956 C C . ALA B 1 28 ? 15.758 -50.188 -4.047 1 83.5 28 ALA B C 1
ATOM 2958 O O . ALA B 1 28 ? 16.688 -49.5 -4.473 1 83.5 28 ALA B O 1
ATOM 2959 N N . THR B 1 29 ? 14.609 -50.25 -4.621 1 85.06 29 THR B N 1
ATOM 2960 C CA . THR B 1 29 ? 14.32 -49.5 -5.84 1 85.06 29 THR B CA 1
ATOM 2961 C C . THR B 1 29 ? 14.312 -48 -5.559 1 85.06 29 THR B C 1
ATOM 2963 O O . THR B 1 29 ? 14.836 -47.219 -6.352 1 85.06 29 THR B O 1
ATOM 2966 N N . ARG B 1 30 ? 13.773 -47.594 -4.492 1 83.75 30 ARG B N 1
ATOM 2967 C CA . ARG B 1 30 ? 13.742 -46.188 -4.07 1 83.75 30 ARG B CA 1
ATOM 2968 C C . ARG B 1 30 ? 15.148 -45.625 -3.934 1 83.75 30 ARG B C 1
ATOM 2970 O O . ARG B 1 30 ? 15.422 -44.531 -4.391 1 83.75 30 ARG B O 1
ATOM 2977 N N . ALA B 1 31 ? 15.906 -46.406 -3.295 1 83.69 31 ALA B N 1
ATOM 2978 C CA . ALA B 1 31 ? 17.297 -46 -3.09 1 83.69 31 ALA B CA 1
ATOM 2979 C C . ALA B 1 31 ? 18.016 -45.812 -4.422 1 83.69 31 ALA B C 1
ATOM 2981 O O . ALA B 1 31 ? 18.766 -44.844 -4.602 1 83.69 31 ALA B O 1
ATOM 2982 N N . ARG B 1 32 ? 17.812 -46.688 -5.348 1 84.69 32 ARG B N 1
ATOM 2983 C CA . ARG B 1 32 ? 18.438 -46.625 -6.66 1 84.69 32 ARG B CA 1
ATOM 2984 C C . ARG B 1 32 ? 17.969 -45.406 -7.438 1 84.69 32 ARG B C 1
ATOM 2986 O O . ARG B 1 32 ? 18.766 -44.719 -8.07 1 84.69 32 ARG B O 1
ATOM 2993 N N . VAL B 1 33 ? 16.719 -45.188 -7.359 1 83.25 33 VAL B N 1
ATOM 2994 C CA . VAL B 1 33 ? 16.125 -44.031 -8.062 1 83.25 33 VAL B CA 1
ATOM 2995 C C . VAL B 1 33 ? 16.641 -42.75 -7.445 1 83.25 33 VAL B C 1
ATOM 2997 O O . VAL B 1 33 ? 17 -41.812 -8.164 1 83.25 33 VAL B O 1
ATOM 3000 N N . GLN B 1 34 ? 16.672 -42.781 -6.137 1 80.5 34 GLN B N 1
ATOM 3001 C CA . GLN B 1 34 ? 17.156 -41.594 -5.445 1 80.5 34 GLN B CA 1
ATOM 3002 C C . GLN B 1 34 ? 18.625 -41.312 -5.781 1 80.5 34 GLN B C 1
ATOM 3004 O O . GLN B 1 34 ? 19.016 -40.156 -5.977 1 80.5 34 GLN B O 1
ATOM 3009 N N . ALA B 1 35 ? 19.391 -42.312 -5.816 1 80.5 35 ALA B N 1
ATOM 3010 C CA . ALA B 1 35 ? 20.797 -42.188 -6.191 1 80.5 35 ALA B CA 1
ATOM 3011 C C . ALA B 1 35 ? 20.953 -41.625 -7.602 1 80.5 35 ALA B C 1
ATOM 3013 O O . ALA B 1 35 ? 21.812 -40.781 -7.855 1 80.5 35 ALA B O 1
ATOM 3014 N N . ALA B 1 36 ? 20.172 -42.062 -8.492 1 80.56 36 ALA B N 1
ATOM 3015 C CA . ALA B 1 36 ? 20.172 -41.594 -9.875 1 80.56 36 ALA B CA 1
ATOM 3016 C C . ALA B 1 36 ? 19.734 -40.125 -9.953 1 80.56 36 ALA B C 1
ATOM 3018 O O . ALA B 1 36 ? 20.312 -39.344 -10.719 1 80.56 36 ALA B O 1
ATOM 3019 N N . ILE B 1 37 ? 18.734 -39.812 -9.156 1 73.75 37 ILE B N 1
ATOM 3020 C CA . ILE B 1 37 ? 18.266 -38.438 -9.07 1 73.75 37 ILE B CA 1
ATOM 3021 C C . ILE B 1 37 ? 19.391 -37.531 -8.609 1 73.75 37 ILE B C 1
ATOM 3023 O O . ILE B 1 37 ? 19.625 -36.469 -9.195 1 73.75 37 ILE B O 1
ATOM 3027 N N . ASP B 1 38 ? 20.078 -37.969 -7.637 1 71.25 38 ASP B N 1
ATOM 3028 C CA . ASP B 1 38 ? 21.188 -37.219 -7.066 1 71.25 38 ASP B CA 1
ATOM 3029 C C . ASP B 1 38 ? 22.328 -37.094 -8.062 1 71.25 38 ASP B C 1
ATOM 3031 O O . ASP B 1 38 ? 22.938 -36.031 -8.195 1 71.25 38 ASP B O 1
ATOM 3035 N N . GLU B 1 39 ? 22.609 -38.188 -8.656 1 71.56 39 GLU B N 1
ATOM 3036 C CA . GLU B 1 39 ? 23.719 -38.219 -9.609 1 71.56 39 GLU B CA 1
ATOM 3037 C C . GLU B 1 39 ? 23.438 -37.312 -10.812 1 71.56 39 GLU B C 1
ATOM 3039 O O . GLU B 1 39 ? 24.312 -36.625 -11.289 1 71.56 39 GLU B O 1
ATOM 3044 N N . LEU B 1 40 ? 22.234 -37.406 -11.219 1 67.75 40 LEU B N 1
ATOM 3045 C CA . LEU B 1 40 ? 21.875 -36.656 -12.414 1 67.75 40 LEU B CA 1
ATOM 3046 C C . LEU B 1 40 ? 21.453 -35.219 -12.055 1 67.75 40 LEU B C 1
ATOM 3048 O O . LEU B 1 40 ? 21.297 -34.375 -12.938 1 67.75 40 LEU B O 1
ATOM 3052 N N . GLY B 1 41 ? 21.391 -35.062 -10.75 1 60.78 41 GLY B N 1
ATOM 3053 C CA . GLY B 1 41 ? 20.922 -33.75 -10.281 1 60.78 41 GLY B CA 1
ATOM 3054 C C . GLY B 1 41 ? 19.484 -33.469 -10.688 1 60.78 41 GLY B C 1
ATOM 3055 O O . GLY B 1 41 ? 19.125 -32.344 -10.969 1 60.78 41 GLY B O 1
ATOM 3056 N N . TYR B 1 42 ? 18.859 -34.656 -10.836 1 53.72 42 TYR B N 1
ATOM 3057 C CA . TYR B 1 42 ? 17.469 -34.531 -11.266 1 53.72 42 TYR B CA 1
ATOM 3058 C C . TYR B 1 42 ? 16.609 -33.969 -10.148 1 53.72 42 TYR B C 1
ATOM 3060 O O . TYR B 1 42 ? 16.625 -34.469 -9.023 1 53.72 42 TYR B O 1
ATOM 3068 N N . ARG B 1 43 ? 16.188 -32.875 -10.266 1 52.38 43 ARG B N 1
ATOM 3069 C CA . ARG B 1 43 ? 15.195 -32.312 -9.344 1 52.38 43 ARG B CA 1
ATOM 3070 C C . ARG B 1 43 ? 13.789 -32.438 -9.906 1 52.38 43 ARG B C 1
ATOM 3072 O O . ARG B 1 43 ? 13.5 -31.938 -10.992 1 52.38 43 ARG B O 1
ATOM 3079 N N . PRO B 1 44 ? 13.102 -33.438 -9.414 1 46.56 44 PRO B N 1
ATOM 3080 C CA . PRO B 1 44 ? 11.734 -33.531 -9.93 1 46.56 44 PRO B CA 1
ATOM 3081 C C . PRO B 1 44 ? 11.047 -32.188 -10.07 1 46.56 44 PRO B C 1
ATOM 3083 O O . PRO B 1 44 ? 11.141 -31.344 -9.172 1 46.56 44 PRO B O 1
ATOM 3086 N N . SER B 1 45 ? 11.008 -31.75 -11.234 1 44.53 45 SER B N 1
ATOM 3087 C CA . SER B 1 45 ? 10.391 -30.453 -11.453 1 44.53 45 SER B CA 1
ATOM 3088 C C . SER B 1 45 ? 8.953 -30.422 -10.953 1 44.53 45 SER B C 1
ATOM 3090 O O . SER B 1 45 ? 8.32 -31.484 -10.812 1 44.53 45 SER B O 1
ATOM 3092 N N . ASN B 1 46 ? 8.508 -29.453 -10.242 1 47.22 46 ASN B N 1
ATOM 3093 C CA . ASN B 1 46 ? 7.102 -29.297 -9.875 1 47.22 46 ASN B CA 1
ATOM 3094 C C . ASN B 1 46 ? 6.176 -29.75 -11 1 47.22 46 ASN B C 1
ATOM 3096 O O . ASN B 1 46 ? 5.098 -30.297 -10.734 1 47.22 46 ASN B O 1
ATOM 3100 N N . SER B 1 47 ? 6.629 -29.625 -12.227 1 43.34 47 SER B N 1
ATOM 3101 C CA . SER B 1 47 ? 5.832 -30.062 -13.367 1 43.34 47 SER B CA 1
ATOM 3102 C C . SER B 1 47 ? 5.66 -31.578 -13.367 1 43.34 47 SER B C 1
ATOM 3104 O O . SER B 1 47 ? 4.574 -32.094 -13.664 1 43.34 47 SER B O 1
ATOM 3106 N N . ALA B 1 48 ? 6.684 -32.281 -13.117 1 44.72 48 ALA B N 1
ATOM 3107 C CA . ALA B 1 48 ? 6.582 -33.719 -13.102 1 44.72 48 ALA B CA 1
ATOM 3108 C C . ALA B 1 48 ? 5.727 -34.219 -11.938 1 44.72 48 ALA B C 1
ATOM 3110 O O . ALA B 1 48 ? 4.91 -35.125 -12.094 1 44.72 48 ALA B O 1
ATOM 3111 N N . ARG B 1 49 ? 5.98 -33.625 -10.805 1 45.12 49 ARG B N 1
ATOM 3112 C CA . ARG B 1 49 ? 5.156 -34 -9.656 1 45.12 49 ARG B CA 1
ATOM 3113 C C . ARG B 1 49 ? 3.701 -33.594 -9.883 1 45.12 49 ARG B C 1
ATOM 3115 O O . ARG B 1 49 ? 2.787 -34.312 -9.461 1 45.12 49 ARG B O 1
ATOM 3122 N N . ALA B 1 50 ? 3.568 -32.344 -10.445 1 47.12 50 ALA B N 1
ATOM 3123 C CA . ALA B 1 50 ? 2.229 -31.906 -10.82 1 47.12 50 ALA B CA 1
ATOM 3124 C C . ALA B 1 50 ? 1.567 -32.875 -11.781 1 47.12 50 ALA B C 1
ATOM 3126 O O . ALA B 1 50 ? 0.363 -33.125 -11.695 1 47.12 50 ALA B O 1
ATOM 3127 N N . LEU B 1 51 ? 2.264 -33.469 -12.656 1 41.88 51 LEU B N 1
ATOM 3128 C CA . LEU B 1 51 ? 1.733 -34.5 -13.555 1 41.88 51 LEU B CA 1
ATOM 3129 C C . LEU B 1 51 ? 1.272 -35.719 -12.773 1 41.88 51 LEU B C 1
ATOM 3131 O O . LEU B 1 51 ? 0.25 -36.344 -13.102 1 41.88 51 LEU B O 1
ATOM 3135 N N . ALA B 1 52 ? 2.156 -36.156 -11.859 1 43.31 52 ALA B N 1
ATOM 3136 C CA . ALA B 1 52 ? 1.764 -37.344 -11.141 1 43.31 52 ALA B CA 1
ATOM 3137 C C . ALA B 1 52 ? 0.637 -37.062 -10.148 1 43.31 52 ALA B C 1
ATOM 3139 O O . ALA B 1 52 ? -0.295 -37.844 -10.016 1 43.31 52 ALA B O 1
ATOM 3140 N N . SER B 1 53 ? 0.694 -36.031 -9.312 1 47.44 53 SER B N 1
ATOM 3141 C CA . SER B 1 53 ? -0.267 -35.781 -8.242 1 47.44 53 SER B CA 1
ATOM 3142 C C . SER B 1 53 ? -1.387 -34.875 -8.711 1 47.44 53 SER B C 1
ATOM 3144 O O . SER B 1 53 ? -2.408 -34.719 -8.039 1 47.44 53 SER B O 1
ATOM 3146 N N . ARG B 1 54 ? -1.548 -34.562 -9.938 1 55.62 54 ARG B N 1
ATOM 3147 C CA . ARG B 1 54 ? -2.555 -33.656 -10.516 1 55.62 54 ARG B CA 1
ATOM 3148 C C . ARG B 1 54 ? -2.598 -32.312 -9.789 1 55.62 54 ARG B C 1
ATOM 3150 O O . ARG B 1 54 ? -3.52 -31.531 -9.984 1 55.62 54 ARG B O 1
ATOM 3157 N N . ARG B 1 55 ? -1.578 -32.031 -8.727 1 68.75 55 ARG B N 1
ATOM 3158 C CA . ARG B 1 55 ? -1.686 -30.797 -7.965 1 68.75 55 ARG B CA 1
ATOM 3159 C C . ARG B 1 55 ? -0.476 -29.891 -8.203 1 68.75 55 ARG B C 1
ATOM 3161 O O . ARG B 1 55 ? 0.666 -30.359 -8.164 1 68.75 55 ARG B O 1
ATOM 3168 N N . SER B 1 56 ? -0.615 -28.656 -8.672 1 80.19 56 SER B N 1
ATOM 3169 C CA . SER B 1 56 ? 0.429 -27.672 -8.914 1 80.19 56 SER B CA 1
ATOM 3170 C C . SER B 1 56 ? 0.926 -27.062 -7.609 1 80.19 56 SER B C 1
ATOM 3172 O O . SER B 1 56 ? 1.97 -26.406 -7.578 1 80.19 56 SER B O 1
ATOM 3174 N N . ARG B 1 57 ? 0.174 -27.219 -6.461 1 89.06 57 ARG B N 1
ATOM 3175 C CA . ARG B 1 57 ? 0.425 -26.594 -5.164 1 89.06 57 ARG B CA 1
ATOM 3176 C C . ARG B 1 57 ? 0.442 -25.062 -5.289 1 89.06 57 ARG B C 1
ATOM 3178 O O . ARG B 1 57 ? 1.229 -24.391 -4.617 1 89.06 57 ARG B O 1
ATOM 3185 N N . THR B 1 58 ? -0.328 -24.562 -6.211 1 93.56 58 THR B N 1
ATOM 3186 C CA . THR B 1 58 ? -0.328 -23.125 -6.465 1 93.56 58 THR B CA 1
ATOM 3187 C C . THR B 1 58 ? -1.715 -22.531 -6.227 1 93.56 58 THR B C 1
ATOM 3189 O O . THR B 1 58 ? -2.719 -23.094 -6.68 1 93.56 58 THR B O 1
ATOM 3192 N N . ILE B 1 59 ? -1.747 -21.5 -5.41 1 96.75 59 ILE B N 1
ATOM 3193 C CA . ILE B 1 59 ? -2.953 -20.703 -5.234 1 96.75 59 ILE B CA 1
ATOM 3194 C C . ILE B 1 59 ? -2.947 -19.531 -6.219 1 96.75 59 ILE B C 1
ATOM 3196 O O . ILE B 1 59 ? -1.954 -18.812 -6.328 1 96.75 59 ILE B O 1
ATOM 3200 N N . GLY B 1 60 ? -4.016 -19.391 -7.012 1 97 60 GLY B N 1
ATOM 3201 C CA . GLY B 1 60 ? -4.168 -18.25 -7.902 1 97 60 GLY B CA 1
ATOM 3202 C C . GLY B 1 60 ? -4.906 -17.094 -7.266 1 97 60 GLY B C 1
ATOM 3203 O O . GLY B 1 60 ? -6.086 -17.219 -6.922 1 97 60 GLY B O 1
ATOM 3204 N N . LEU B 1 61 ? -4.207 -16 -7.129 1 96.94 61 LEU B N 1
ATOM 3205 C CA . LEU B 1 61 ? -4.797 -14.797 -6.566 1 96.94 61 LEU B CA 1
ATOM 3206 C C . LEU B 1 61 ? -5.082 -13.773 -7.66 1 96.94 61 LEU B C 1
ATOM 3208 O O . LEU B 1 61 ? -4.18 -13.398 -8.414 1 96.94 61 LEU B O 1
ATOM 3212 N N . ILE B 1 62 ? -6.312 -13.352 -7.797 1 95.38 62 ILE B N 1
ATOM 3213 C CA . ILE B 1 62 ? -6.691 -12.227 -8.648 1 95.38 62 ILE B CA 1
ATOM 3214 C C . ILE B 1 62 ? -7.129 -11.055 -7.773 1 95.38 62 ILE B C 1
ATOM 3216 O O . ILE B 1 62 ? -8.109 -11.156 -7.031 1 95.38 62 ILE B O 1
ATOM 3220 N N . ALA B 1 63 ? -6.387 -9.992 -7.883 1 91.88 63 ALA B N 1
ATOM 3221 C CA . ALA B 1 63 ? -6.641 -8.898 -6.953 1 91.88 63 ALA B CA 1
ATOM 3222 C C . ALA B 1 63 ? -6.914 -7.598 -7.707 1 91.88 63 ALA B C 1
ATOM 3224 O O . ALA B 1 63 ? -6.242 -7.289 -8.695 1 91.88 63 ALA B O 1
ATOM 3225 N N . GLY B 1 64 ? -7.918 -6.875 -7.223 1 85.06 64 GLY B N 1
ATOM 3226 C CA . GLY B 1 64 ? -8.18 -5.504 -7.625 1 85.06 64 GLY B CA 1
ATOM 3227 C C . GLY B 1 64 ? -7.914 -4.496 -6.523 1 85.06 64 GLY B C 1
ATOM 3228 O O . GLY B 1 64 ? -7.637 -4.879 -5.383 1 85.06 64 GLY B O 1
ATOM 3229 N N . GLY B 1 65 ? -7.867 -3.244 -6.891 1 73.06 65 GLY B N 1
ATOM 3230 C CA . GLY B 1 65 ? -7.645 -2.199 -5.902 1 73.06 65 GLY B CA 1
ATOM 3231 C C . GLY B 1 65 ? -6.176 -1.882 -5.688 1 73.06 65 GLY B C 1
ATOM 3232 O O . GLY B 1 65 ? -5.707 -1.839 -4.551 1 73.06 65 GLY B O 1
ATOM 3233 N N . LEU B 1 66 ? -5.434 -1.594 -6.664 1 67.88 66 LEU B N 1
ATOM 3234 C CA . LEU B 1 66 ? -3.979 -1.567 -6.746 1 67.88 66 LEU B CA 1
ATOM 3235 C C . LEU B 1 66 ? -3.412 -0.376 -5.98 1 67.88 66 LEU B C 1
ATOM 3237 O O . LEU B 1 66 ? -2.223 -0.347 -5.66 1 67.88 66 LEU B O 1
ATOM 3241 N N . LYS B 1 67 ? -4.32 0.453 -5.535 1 65.12 67 LYS B N 1
ATOM 3242 C CA . LYS B 1 67 ? -3.797 1.667 -4.914 1 65.12 67 LYS B CA 1
ATOM 3243 C C . LYS B 1 67 ? -4.129 1.71 -3.426 1 65.12 67 LYS B C 1
ATOM 3245 O O . LYS B 1 67 ? -3.891 2.721 -2.762 1 65.12 67 LYS B O 1
ATOM 3250 N N . PHE B 1 68 ? -4.461 0.536 -2.984 1 69.25 68 PHE B N 1
ATOM 3251 C CA . PHE B 1 68 ? -4.918 0.651 -1.604 1 69.25 68 PHE B CA 1
ATOM 3252 C C . PHE B 1 68 ? -4.039 -0.176 -0.673 1 69.25 68 PHE B C 1
ATOM 3254 O O . PHE B 1 68 ? -3.594 -1.266 -1.038 1 69.25 68 PHE B O 1
ATOM 3261 N N . PHE B 1 69 ? -3.766 0.471 0.426 1 64.56 69 PHE B N 1
ATOM 3262 C CA . PHE B 1 69 ? -2.867 -0.053 1.448 1 64.56 69 PHE B CA 1
ATOM 3263 C C . PHE B 1 69 ? -3.348 -1.411 1.945 1 64.56 69 PHE B C 1
ATOM 3265 O O . PHE B 1 69 ? -2.539 -2.311 2.188 1 64.56 69 PHE B O 1
ATOM 3272 N N . GLY B 1 70 ? -4.523 -1.647 2.051 1 75.25 70 GLY B N 1
ATOM 3273 C CA . GLY B 1 70 ? -5.035 -2.881 2.629 1 75.25 70 GLY B CA 1
ATOM 3274 C C . GLY B 1 70 ? -4.719 -4.105 1.794 1 75.25 70 GLY B C 1
ATOM 3275 O O . GLY B 1 70 ? -4.609 -5.215 2.326 1 75.25 70 GLY B O 1
ATOM 3276 N N . LEU B 1 71 ? -4.426 -3.877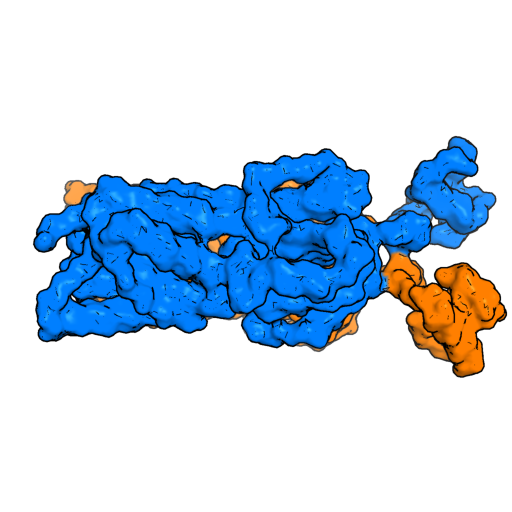 0.593 1 78.5 71 LEU B N 1
ATOM 3277 C CA . LEU B 1 71 ? -4.223 -4.98 -0.339 1 78.5 71 LEU B CA 1
ATOM 3278 C C . LEU B 1 71 ? -2.92 -5.715 -0.036 1 78.5 71 LEU B C 1
ATOM 3280 O O . LEU B 1 71 ? -2.906 -6.945 0.067 1 78.5 71 LEU B O 1
ATOM 3284 N N . ILE B 1 72 ? -1.891 -4.98 0.23 1 83.19 72 ILE B N 1
ATOM 3285 C CA . ILE B 1 72 ? -0.585 -5.602 0.425 1 83.19 72 ILE B CA 1
ATOM 3286 C C . ILE B 1 72 ? -0.583 -6.402 1.725 1 83.19 72 ILE B C 1
ATOM 3288 O O . ILE B 1 72 ? 0.028 -7.469 1.801 1 83.19 72 ILE B O 1
ATOM 3292 N N . SER B 1 73 ? -1.223 -5.887 2.723 1 87 73 SER B N 1
ATOM 3293 C CA . SER B 1 73 ? -1.307 -6.598 3.992 1 87 73 SER B CA 1
ATOM 3294 C C . SER B 1 73 ? -2.033 -7.93 3.832 1 87 73 SER B C 1
ATOM 3296 O O . SER B 1 73 ? -1.588 -8.953 4.359 1 87 73 SER B O 1
ATOM 3298 N N . ALA B 1 74 ? -3.125 -7.887 3.107 1 90.44 74 ALA B N 1
ATOM 3299 C CA . ALA B 1 74 ? -3.877 -9.117 2.867 1 90.44 74 ALA B CA 1
ATOM 3300 C C . ALA B 1 74 ? -3.051 -10.117 2.061 1 90.44 74 ALA B C 1
ATOM 3302 O O . ALA B 1 74 ? -2.992 -11.297 2.4 1 90.44 74 ALA B O 1
ATOM 3303 N N . ILE B 1 75 ? -2.381 -9.656 1.053 1 90.88 75 ILE B N 1
ATOM 3304 C CA . ILE B 1 75 ? -1.576 -10.508 0.186 1 90.88 75 ILE B CA 1
ATOM 3305 C C . ILE B 1 75 ? -0.458 -11.156 0.996 1 90.88 75 ILE B C 1
ATOM 3307 O O . ILE B 1 75 ? -0.199 -12.359 0.858 1 90.88 75 ILE B O 1
ATOM 3311 N N . THR B 1 76 ? 0.134 -10.375 1.834 1 90.19 76 THR B N 1
ATOM 3312 C CA . THR B 1 76 ? 1.237 -10.875 2.65 1 90.19 76 THR B CA 1
ATOM 3313 C C . THR B 1 76 ? 0.771 -12 3.562 1 90.19 76 THR B C 1
ATOM 3315 O O . THR B 1 76 ? 1.441 -13.031 3.682 1 90.19 76 THR B O 1
ATOM 3318 N N . SER B 1 77 ? -0.321 -11.789 4.215 1 92.69 77 SER B N 1
ATOM 3319 C CA . SER B 1 77 ? -0.827 -12.805 5.137 1 92.69 77 SER B CA 1
ATOM 3320 C C . SER B 1 77 ? -1.27 -14.055 4.387 1 92.69 77 SER B C 1
ATOM 3322 O O . SER B 1 77 ? -1.042 -15.18 4.852 1 92.69 77 SER B O 1
ATOM 3324 N N . ILE B 1 78 ? -1.938 -13.875 3.229 1 95.06 78 ILE B N 1
ATOM 3325 C CA . ILE B 1 78 ? -2.318 -15.016 2.404 1 95.06 78 ILE B CA 1
ATOM 3326 C C . ILE B 1 78 ? -1.074 -15.82 2.035 1 95.06 78 ILE B C 1
ATOM 3328 O O . ILE B 1 78 ? -1.036 -17.031 2.23 1 95.06 78 ILE B O 1
ATOM 3332 N N . GLU B 1 79 ? -0.095 -15.102 1.55 1 94.5 79 GLU B N 1
ATOM 3333 C CA . GLU B 1 79 ? 1.128 -15.75 1.089 1 94.5 79 GLU B CA 1
ATOM 3334 C C . GLU B 1 79 ? 1.833 -16.469 2.232 1 94.5 79 GLU B C 1
ATOM 3336 O O . GLU B 1 79 ? 2.293 -17.609 2.068 1 94.5 79 GLU B O 1
ATOM 3341 N N . SER B 1 80 ? 1.903 -15.844 3.361 1 92.69 80 SER B N 1
ATOM 3342 C CA . SER B 1 80 ? 2.592 -16.422 4.512 1 92.69 80 SER B CA 1
ATOM 3343 C C . SER B 1 80 ? 1.961 -17.75 4.922 1 92.69 80 SER B C 1
ATOM 3345 O O . SER B 1 80 ? 2.664 -18.734 5.125 1 92.69 80 SER B O 1
ATOM 3347 N N . ILE B 1 81 ? 0.697 -17.797 4.965 1 93.31 81 ILE B N 1
ATOM 3348 C CA . ILE B 1 81 ? -0.005 -19.016 5.352 1 93.31 81 ILE B CA 1
ATOM 3349 C C . ILE B 1 81 ? 0.138 -20.062 4.254 1 93.31 81 ILE B C 1
ATOM 3351 O O . ILE B 1 81 ? 0.341 -21.25 4.539 1 93.31 81 ILE B O 1
ATOM 3355 N N . ALA B 1 82 ? -0.043 -19.625 2.99 1 94.06 82 ALA B N 1
ATOM 3356 C CA . ALA B 1 82 ? 0.154 -20.562 1.879 1 94.06 82 ALA B CA 1
ATOM 3357 C C . ALA B 1 82 ? 1.525 -21.219 1.956 1 94.06 82 ALA B C 1
ATOM 3359 O O . ALA B 1 82 ? 1.632 -22.453 1.878 1 94.06 82 ALA B O 1
ATOM 3360 N N . ARG B 1 83 ? 2.516 -20.438 2.193 1 91.81 83 ARG B N 1
ATOM 3361 C CA . ARG B 1 83 ? 3.887 -20.938 2.246 1 91.81 83 ARG B CA 1
ATOM 3362 C C . ARG B 1 83 ? 4.078 -21.891 3.42 1 91.81 83 ARG B C 1
ATOM 3364 O O . ARG B 1 83 ? 4.75 -22.906 3.287 1 91.81 83 ARG B O 1
ATOM 3371 N N . GLU B 1 84 ? 3.506 -21.594 4.52 1 90.81 84 GLU B N 1
ATOM 3372 C CA . GLU B 1 84 ? 3.58 -22.453 5.695 1 90.81 84 GLU B CA 1
ATOM 3373 C C . GLU B 1 84 ? 2.998 -23.828 5.406 1 90.81 84 GLU B C 1
ATOM 3375 O O . GLU B 1 84 ? 3.352 -24.812 6.066 1 90.81 84 GLU B O 1
ATOM 3380 N N . HIS B 1 85 ? 2.135 -23.922 4.406 1 91.62 85 HIS B N 1
ATOM 3381 C CA . HIS B 1 85 ? 1.49 -25.172 4.066 1 91.62 85 HIS B CA 1
ATOM 3382 C C . HIS B 1 85 ? 2.062 -25.766 2.779 1 91.62 85 HIS B C 1
ATOM 3384 O O . HIS B 1 85 ? 1.433 -26.609 2.143 1 91.62 85 HIS B O 1
ATOM 3390 N N . GLY B 1 86 ? 3.191 -25.172 2.383 1 88.75 86 GLY B N 1
ATOM 3391 C CA . GLY B 1 86 ? 3.904 -25.719 1.239 1 88.75 86 GLY B CA 1
ATOM 3392 C C . GLY B 1 86 ? 3.264 -25.359 -0.089 1 88.75 86 GLY B C 1
ATOM 3393 O O . GLY B 1 86 ? 3.449 -26.062 -1.082 1 88.75 86 GLY B O 1
ATOM 3394 N N . LEU B 1 87 ? 2.465 -24.297 -0.11 1 92.12 87 LEU B N 1
ATOM 3395 C CA . LEU B 1 87 ? 1.794 -23.859 -1.328 1 92.12 87 LEU B CA 1
ATOM 3396 C C . LEU B 1 87 ? 2.449 -22.594 -1.884 1 92.12 87 LEU B C 1
ATOM 3398 O O . LEU B 1 87 ? 3.021 -21.812 -1.13 1 92.12 87 LEU B O 1
ATOM 3402 N N . PHE B 1 88 ? 2.322 -22.484 -3.191 1 91.94 88 PHE B N 1
ATOM 3403 C CA . PHE B 1 88 ? 2.779 -21.266 -3.865 1 91.94 88 PHE B CA 1
ATOM 3404 C C . PHE B 1 88 ? 1.612 -20.328 -4.141 1 91.94 88 PHE B C 1
ATOM 3406 O O . PHE B 1 88 ? 0.452 -20.734 -4.086 1 91.94 88 PHE B O 1
ATOM 3413 N N . MET B 1 89 ? 1.99 -19.094 -4.344 1 95.06 89 MET B N 1
ATOM 3414 C CA . MET B 1 89 ? 0.958 -18.125 -4.707 1 95.06 89 MET B CA 1
ATOM 3415 C C . MET B 1 89 ? 1.33 -17.391 -5.984 1 95.06 89 MET B C 1
ATOM 3417 O O . MET B 1 89 ? 2.377 -16.734 -6.051 1 95.06 89 MET B O 1
ATOM 3421 N N . SER B 1 90 ? 0.496 -17.562 -6.965 1 95.12 90 SER B N 1
ATOM 3422 C CA . SER B 1 90 ? 0.596 -16.797 -8.203 1 95.12 90 SER B CA 1
ATOM 3423 C C . SER B 1 90 ? -0.399 -15.641 -8.211 1 95.12 90 SER B C 1
ATOM 3425 O O . SER B 1 90 ? -1.54 -15.789 -7.77 1 95.12 90 SER B O 1
ATOM 3427 N N . VAL B 1 91 ? 0.073 -14.484 -8.703 1 94.5 91 VAL B N 1
ATOM 3428 C CA . VAL B 1 91 ? -0.756 -13.297 -8.547 1 94.5 91 VAL B CA 1
ATOM 3429 C C . VAL B 1 91 ? -1.022 -12.672 -9.914 1 94.5 91 VAL B C 1
ATOM 3431 O O . VAL B 1 91 ? -0.126 -12.609 -10.766 1 94.5 91 VAL B O 1
ATOM 3434 N N . MET B 1 92 ? -2.221 -12.266 -10.109 1 92.81 92 MET B N 1
ATOM 3435 C CA . MET B 1 92 ? -2.607 -11.406 -11.227 1 92.81 92 MET B CA 1
ATOM 3436 C C . MET B 1 92 ? -3.395 -10.195 -10.734 1 92.81 92 MET B C 1
ATOM 3438 O O . MET B 1 92 ? -4.273 -10.328 -9.883 1 92.81 92 MET B O 1
ATOM 3442 N N . MET B 1 93 ? -2.986 -9.07 -11.266 1 88.06 93 MET B N 1
ATOM 3443 C CA . MET B 1 93 ? -3.57 -7.809 -10.836 1 88.06 93 MET B CA 1
ATOM 3444 C C . MET B 1 93 ? -4.484 -7.234 -11.906 1 88.06 93 MET B C 1
ATOM 3446 O O . MET B 1 93 ? -4.172 -7.309 -13.102 1 88.06 93 MET B O 1
ATOM 3450 N N . VAL B 1 94 ? -5.652 -6.66 -11.453 1 85.5 94 VAL B N 1
ATOM 3451 C CA . VAL B 1 94 ? -6.59 -6.078 -12.406 1 85.5 94 VAL B CA 1
ATOM 3452 C C . VAL B 1 94 ? -7.066 -4.719 -11.898 1 85.5 94 VAL B C 1
ATOM 3454 O O . VAL B 1 94 ? -7.164 -4.5 -10.688 1 85.5 94 VAL B O 1
ATOM 3457 N N . HIS B 1 95 ? -7.219 -3.85 -12.859 1 80.06 95 HIS B N 1
ATOM 3458 C CA . HIS B 1 95 ? -7.82 -2.568 -12.5 1 80.06 95 HIS B CA 1
ATOM 3459 C C . HIS B 1 95 ? -9.266 -2.744 -12.062 1 80.06 95 HIS B C 1
ATOM 3461 O O . HIS B 1 95 ? -10.109 -3.205 -12.836 1 80.06 95 HIS B O 1
ATOM 3467 N N . GLU B 1 96 ? -9.594 -2.34 -10.961 1 75.94 96 GLU B N 1
ATOM 3468 C CA . GLU B 1 96 ? -10.852 -2.664 -10.305 1 75.94 96 GLU B CA 1
ATOM 3469 C C . GLU B 1 96 ? -12.039 -2.035 -11.031 1 75.94 96 GLU B C 1
ATOM 3471 O O . GLU B 1 96 ? -13.148 -2.564 -10.992 1 75.94 96 GLU B O 1
ATOM 3476 N N . ALA B 1 97 ? -11.82 -0.942 -11.641 1 74.12 97 ALA B N 1
ATOM 3477 C CA . ALA B 1 97 ? -12.93 -0.218 -12.258 1 74.12 97 ALA B CA 1
ATOM 3478 C C . ALA B 1 97 ? -13.109 -0.622 -13.719 1 74.12 97 ALA B C 1
ATOM 3480 O O . ALA B 1 97 ? -14.172 -0.409 -14.297 1 74.12 97 ALA B O 1
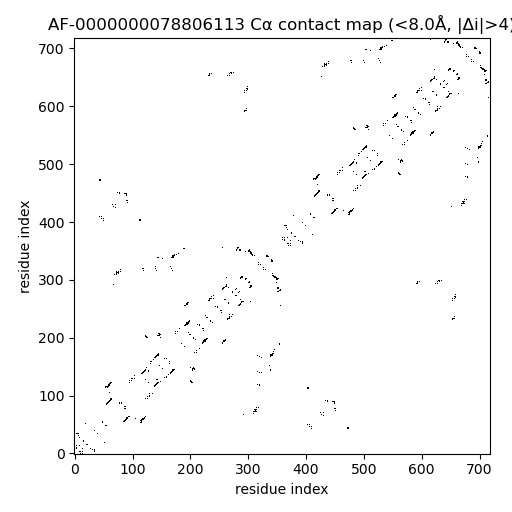ATOM 3481 N N . LEU B 1 98 ? -12.141 -1.278 -14.266 1 75.5 98 LEU B N 1
ATOM 3482 C CA . LEU B 1 98 ? -12.18 -1.476 -15.711 1 75.5 98 LEU B CA 1
ATOM 3483 C C . LEU B 1 98 ? -12.297 -2.957 -16.047 1 75.5 98 LEU B C 1
ATOM 3485 O O . LEU B 1 98 ? -12.445 -3.318 -17.219 1 75.5 98 LEU B O 1
ATOM 3489 N N . CYS B 1 99 ? -12.445 -3.672 -15.047 1 84.06 99 CYS B N 1
ATOM 3490 C CA . CYS B 1 99 ? -12.445 -5.113 -15.273 1 84.06 99 CYS B CA 1
ATOM 3491 C C . CYS B 1 99 ? -13.75 -5.566 -15.922 1 84.06 99 CYS B C 1
ATOM 3493 O O . CYS B 1 99 ? -14.828 -5.238 -15.438 1 84.06 99 CYS B O 1
ATOM 3495 N N . THR B 1 100 ? -13.68 -6.25 -17.047 1 88.75 100 THR B N 1
ATOM 3496 C CA . THR B 1 100 ? -14.836 -6.883 -17.688 1 88.75 100 THR B CA 1
ATOM 3497 C C . THR B 1 100 ? -14.891 -8.367 -17.359 1 88.75 100 THR B C 1
ATOM 3499 O O . THR B 1 100 ? -13.914 -8.938 -16.859 1 88.75 100 THR B O 1
ATOM 3502 N N . GLN B 1 101 ? -16.062 -8.93 -17.656 1 92.5 101 GLN B N 1
ATOM 3503 C CA . GLN B 1 101 ? -16.188 -10.367 -17.469 1 92.5 101 GLN B CA 1
ATOM 3504 C C . GLN B 1 101 ? -15.172 -11.125 -18.312 1 92.5 101 GLN B C 1
ATOM 3506 O O . GLN B 1 101 ? -14.555 -12.086 -17.844 1 92.5 101 GLN B O 1
ATOM 3511 N N . SER B 1 102 ? -15.039 -10.672 -19.516 1 91.38 102 SER B N 1
ATOM 3512 C CA . SER B 1 102 ? -14.109 -11.328 -20.438 1 91.38 102 SER B CA 1
ATOM 3513 C C . SER B 1 102 ? -12.68 -11.258 -19.906 1 91.38 102 SER B C 1
ATOM 3515 O O . SER B 1 102 ? -11.938 -12.234 -19.969 1 91.38 102 SER B O 1
ATOM 3517 N N . ASP B 1 103 ? -12.305 -10.117 -19.359 1 88.38 103 ASP B N 1
ATOM 3518 C CA . ASP B 1 103 ? -10.984 -9.961 -18.766 1 88.38 103 ASP B CA 1
ATOM 3519 C C . ASP B 1 103 ? -10.789 -10.93 -17.594 1 88.38 103 ASP B C 1
ATOM 3521 O O . ASP B 1 103 ? -9.758 -11.594 -17.5 1 88.38 103 ASP B O 1
ATOM 3525 N N . PHE B 1 104 ? -11.742 -10.992 -16.812 1 92.12 104 PHE B N 1
ATOM 3526 C CA . PHE B 1 104 ? -11.688 -11.836 -15.633 1 92.12 104 PHE B CA 1
ATOM 3527 C C . PHE B 1 104 ? -11.609 -13.305 -16.016 1 92.12 104 PHE B C 1
ATOM 3529 O O . PHE B 1 104 ? -10.82 -14.062 -15.438 1 92.12 104 PHE B O 1
ATOM 3536 N N . ASP B 1 105 ? -12.391 -13.68 -16.984 1 92.25 105 ASP B N 1
ATOM 3537 C CA . ASP B 1 105 ? -12.367 -15.055 -17.484 1 92.25 105 ASP B CA 1
ATOM 3538 C C . ASP B 1 105 ? -11.008 -15.406 -18.062 1 92.25 105 ASP B C 1
ATOM 3540 O O . ASP B 1 105 ? -10.508 -16.516 -17.875 1 92.25 105 ASP B O 1
ATOM 3544 N N . ASN B 1 106 ? -10.492 -14.484 -18.734 1 89.88 106 ASN B N 1
ATOM 3545 C CA . ASN B 1 106 ? -9.172 -14.703 -19.312 1 89.88 106 ASN B CA 1
ATOM 3546 C C . ASN B 1 106 ? -8.125 -14.93 -18.234 1 89.88 106 ASN B C 1
ATOM 3548 O O . ASN B 1 106 ? -7.223 -15.758 -18.391 1 89.88 106 ASN B O 1
ATOM 3552 N N . LEU B 1 107 ? -8.211 -14.188 -17.188 1 91.75 107 LEU B N 1
ATOM 3553 C CA . LEU B 1 107 ? -7.301 -14.383 -16.062 1 91.75 107 LEU B CA 1
ATOM 3554 C C . LEU B 1 107 ? -7.465 -15.773 -15.461 1 91.75 107 LEU B C 1
ATOM 3556 O O . LEU B 1 107 ? -6.477 -16.453 -15.188 1 91.75 107 LEU B O 1
ATOM 3560 N N . CYS B 1 108 ? -8.672 -16.188 -15.281 1 93.38 108 CYS B N 1
ATOM 3561 C CA . CYS B 1 108 ? -8.953 -17.516 -14.742 1 93.38 108 CYS B CA 1
ATOM 3562 C C . CYS B 1 108 ? -8.414 -18.609 -15.664 1 93.38 108 CYS B C 1
ATOM 3564 O O . CYS B 1 108 ? -7.816 -19.578 -15.203 1 93.38 108 CYS B O 1
ATOM 3566 N N . ASP B 1 109 ? -8.609 -18.375 -16.953 1 90.38 109 ASP B N 1
ATOM 3567 C CA . ASP B 1 109 ? -8.117 -19.328 -17.938 1 90.38 109 ASP B CA 1
ATOM 3568 C C . ASP B 1 109 ? -6.594 -19.438 -17.875 1 90.38 109 ASP B C 1
ATOM 3570 O O . ASP B 1 109 ? -6.043 -20.531 -17.984 1 90.38 109 ASP B O 1
ATOM 3574 N N . THR B 1 110 ? -6.031 -18.328 -17.734 1 86.94 110 THR B N 1
ATOM 3575 C CA . THR B 1 110 ? -4.574 -18.312 -17.625 1 86.94 110 THR B CA 1
ATOM 3576 C C . THR B 1 110 ? -4.109 -19.094 -16.406 1 86.94 110 THR B C 1
ATOM 3578 O O . THR B 1 110 ? -3.158 -19.875 -16.5 1 86.94 110 THR B O 1
ATOM 3581 N N . PHE B 1 111 ? -4.723 -18.938 -15.289 1 90.62 111 PHE B N 1
ATOM 3582 C CA . PHE B 1 111 ? -4.383 -19.672 -14.078 1 90.62 111 PHE B CA 1
ATOM 3583 C C . PHE B 1 111 ? -4.684 -21.156 -14.25 1 90.62 111 PHE B C 1
ATOM 3585 O O . PHE B 1 111 ? -3.98 -22.016 -13.688 1 90.62 111 PHE B O 1
ATOM 3592 N N . ASN B 1 112 ? -5.707 -21.438 -14.992 1 87.31 112 ASN B N 1
ATOM 3593 C CA . ASN B 1 112 ? -6.008 -22.828 -15.281 1 87.31 112 ASN B CA 1
ATOM 3594 C C . ASN B 1 112 ? -4.875 -23.5 -16.062 1 87.31 112 ASN B C 1
ATOM 3596 O O . ASN B 1 112 ? -4.59 -24.672 -15.875 1 87.31 112 ASN B O 1
ATOM 3600 N N . GLU B 1 113 ? -4.273 -22.688 -16.922 1 80.81 113 GLU B N 1
ATOM 3601 C CA . GLU B 1 113 ? -3.119 -23.203 -17.656 1 80.81 113 GLU B CA 1
ATOM 3602 C C . GLU B 1 113 ? -1.983 -23.562 -16.719 1 80.81 113 GLU B C 1
ATOM 3604 O O . GLU B 1 113 ? -1.182 -24.453 -17.016 1 80.81 113 GLU B O 1
ATOM 3609 N N . GLN B 1 114 ? -1.97 -22.938 -15.609 1 82.69 114 GLN B N 1
ATOM 3610 C CA . GLN B 1 114 ? -0.957 -23.219 -14.602 1 82.69 114 GLN B CA 1
ATOM 3611 C C . GLN B 1 114 ? -1.414 -24.328 -13.664 1 82.69 114 GLN B C 1
ATOM 3613 O O . GLN B 1 114 ? -0.659 -24.766 -12.789 1 82.69 114 GLN B O 1
ATOM 3618 N N . ASN B 1 115 ? -2.645 -24.75 -13.82 1 85.88 115 ASN B N 1
ATOM 3619 C CA . ASN B 1 115 ? -3.254 -25.797 -13.008 1 85.88 115 ASN B CA 1
ATOM 3620 C C . ASN B 1 115 ? -3.293 -25.422 -11.531 1 85.88 115 ASN B C 1
ATOM 3622 O O . ASN B 1 115 ? -2.891 -26.203 -10.672 1 85.88 115 ASN B O 1
ATOM 3626 N N . VAL B 1 116 ? -3.768 -24.234 -11.234 1 92.56 116 VAL B N 1
ATOM 3627 C CA . VAL B 1 116 ? -3.828 -23.797 -9.844 1 92.56 116 VAL B CA 1
ATOM 3628 C C . VAL B 1 116 ? -4.805 -24.688 -9.07 1 92.56 116 VAL B C 1
ATOM 3630 O O . VAL B 1 116 ? -5.777 -25.188 -9.633 1 92.56 116 VAL B O 1
ATOM 3633 N N . ASP B 1 117 ? -4.523 -24.812 -7.809 1 93.88 117 ASP B N 1
ATOM 3634 C CA . ASP B 1 117 ? -5.324 -25.703 -6.965 1 93.88 117 ASP B CA 1
ATOM 3635 C C . ASP B 1 117 ? -6.562 -24.984 -6.434 1 93.88 117 ASP B C 1
ATOM 3637 O O . ASP B 1 117 ? -7.57 -25.625 -6.121 1 93.88 117 ASP B O 1
ATOM 3641 N N . ALA B 1 118 ? -6.492 -23.75 -6.277 1 96.88 118 ALA B N 1
ATOM 3642 C CA . ALA B 1 118 ? -7.582 -22.922 -5.746 1 96.88 118 ALA B CA 1
ATOM 3643 C C . ALA B 1 118 ? -7.41 -21.469 -6.137 1 96.88 118 ALA B C 1
ATOM 3645 O O . ALA B 1 118 ? -6.332 -21.047 -6.574 1 96.88 118 ALA B O 1
ATOM 3646 N N . PHE B 1 119 ? -8.547 -20.75 -6.02 1 97.75 119 PHE B N 1
ATOM 3647 C CA . PHE B 1 119 ? -8.539 -19.328 -6.332 1 97.75 119 PHE B CA 1
ATOM 3648 C C . PHE B 1 119 ? -8.875 -18.5 -5.098 1 97.75 119 PHE B C 1
ATOM 3650 O O . PHE B 1 119 ? -9.695 -18.906 -4.273 1 97.75 119 PHE B O 1
ATOM 3657 N N . ILE B 1 120 ? -8.25 -17.375 -4.965 1 97.88 120 ILE B N 1
ATOM 3658 C CA . ILE B 1 120 ? -8.688 -16.297 -4.094 1 97.88 120 ILE B CA 1
ATOM 3659 C C . ILE B 1 120 ? -8.93 -15.031 -4.914 1 97.88 120 ILE B C 1
ATOM 3661 O O . ILE B 1 120 ? -8.031 -14.57 -5.625 1 97.88 120 ILE B O 1
ATOM 3665 N N . PHE B 1 121 ? -10.133 -14.523 -4.871 1 96.94 121 PHE B N 1
ATOM 3666 C CA . PHE B 1 121 ? -10.508 -13.32 -5.594 1 96.94 121 PHE B CA 1
ATOM 3667 C C . PHE B 1 121 ? -10.703 -12.148 -4.633 1 96.94 121 PHE B C 1
ATOM 3669 O O . PHE B 1 121 ? -11.594 -12.188 -3.779 1 96.94 121 PHE B O 1
ATOM 3676 N N . LEU B 1 122 ? -9.883 -11.156 -4.676 1 95.5 122 LEU B N 1
ATOM 3677 C CA . LEU B 1 122 ? -10.125 -9.906 -3.971 1 95.5 122 LEU B CA 1
ATOM 3678 C C . LEU B 1 122 ? -10.992 -8.969 -4.809 1 95.5 122 LEU B C 1
ATOM 3680 O O . LEU B 1 122 ? -10.516 -8.383 -5.781 1 95.5 122 LEU B O 1
ATOM 3684 N N . THR B 1 123 ? -12.242 -8.758 -4.414 1 95 123 THR B N 1
ATOM 3685 C CA . THR B 1 123 ? -13.219 -8.086 -5.262 1 95 123 THR B CA 1
ATOM 3686 C C . THR B 1 123 ? -13.812 -6.875 -4.547 1 95 123 THR B C 1
ATOM 3688 O O . THR B 1 123 ? -14.945 -6.922 -4.059 1 95 123 THR B O 1
ATOM 3691 N N . PRO B 1 124 ? -13.125 -5.746 -4.594 1 93.38 124 PRO B N 1
ATOM 3692 C CA . PRO B 1 124 ? -13.602 -4.57 -3.861 1 93.38 124 PRO B CA 1
ATOM 3693 C C . PRO B 1 124 ? -14.797 -3.898 -4.531 1 93.38 124 PRO B C 1
ATOM 3695 O O . PRO B 1 124 ? -15.539 -3.158 -3.881 1 93.38 124 PRO B O 1
ATOM 3698 N N . THR B 1 125 ? -15 -4.152 -5.824 1 94.5 125 THR B N 1
ATOM 3699 C CA . THR B 1 125 ? -16.078 -3.475 -6.543 1 94.5 125 THR B CA 1
ATOM 3700 C C . THR B 1 125 ? -17.141 -4.473 -6.984 1 94.5 125 THR B C 1
ATOM 3702 O O . THR B 1 125 ? -16.891 -5.68 -7.023 1 94.5 125 THR B O 1
ATOM 3705 N N . ASP B 1 126 ? -18.297 -3.961 -7.32 1 94.94 126 ASP B N 1
ATOM 3706 C CA . ASP B 1 126 ? -19.406 -4.797 -7.77 1 94.94 126 ASP B CA 1
ATOM 3707 C C . ASP B 1 126 ? -19.062 -5.512 -9.078 1 94.94 126 ASP B C 1
ATOM 3709 O O . ASP B 1 126 ? -19.438 -6.668 -9.273 1 94.94 126 ASP B O 1
ATOM 3713 N N . VAL B 1 127 ? -18.359 -4.828 -9.898 1 93.62 127 VAL B N 1
ATOM 3714 C CA . VAL B 1 127 ? -18.016 -5.414 -11.195 1 93.62 127 VAL B CA 1
ATOM 3715 C C . VAL B 1 127 ? -17.109 -6.625 -10.992 1 93.62 127 VAL B C 1
ATOM 3717 O O . VAL B 1 127 ? -17.312 -7.672 -11.609 1 93.62 127 VAL B O 1
ATOM 3720 N N . MET B 1 128 ? -16.188 -6.535 -10.141 1 94.31 128 MET B N 1
ATOM 3721 C CA . MET B 1 128 ? -15.281 -7.652 -9.883 1 94.31 128 MET B CA 1
ATOM 3722 C C . MET B 1 128 ? -16 -8.773 -9.141 1 94.31 128 MET B C 1
ATOM 3724 O O . MET B 1 128 ? -15.766 -9.953 -9.406 1 94.31 128 MET B O 1
ATOM 3728 N N . PHE B 1 129 ? -16.859 -8.359 -8.203 1 96.38 129 PHE B N 1
ATOM 3729 C CA . PHE B 1 129 ? -17.641 -9.344 -7.457 1 96.38 129 PHE B CA 1
ATOM 3730 C C . PHE B 1 129 ? -18.5 -10.172 -8.398 1 96.38 129 PHE B C 1
ATOM 3732 O O . PHE B 1 129 ? -18.5 -11.406 -8.32 1 96.38 129 PHE B O 1
ATOM 3739 N N . ALA B 1 130 ? -19.188 -9.508 -9.25 1 95.94 130 ALA B N 1
ATOM 3740 C CA . ALA B 1 130 ? -20.031 -10.188 -10.234 1 95.94 130 ALA B CA 1
ATOM 3741 C C . ALA B 1 130 ? -19.203 -11.109 -11.125 1 95.94 130 ALA B C 1
ATOM 3743 O O . ALA B 1 130 ? -19.609 -12.242 -11.406 1 95.94 130 ALA B O 1
ATOM 3744 N N . ALA B 1 131 ? -18.078 -10.609 -11.578 1 95.19 131 ALA B N 1
ATOM 3745 C CA . ALA B 1 131 ? -17.203 -11.398 -12.438 1 95.19 131 ALA B CA 1
ATOM 3746 C C . ALA B 1 131 ? -16.719 -12.648 -11.719 1 95.19 131 ALA B C 1
ATOM 3748 O O . ALA B 1 131 ? -16.641 -13.727 -12.312 1 95.19 131 ALA B O 1
ATOM 3749 N N . ALA B 1 132 ? -16.359 -12.492 -10.477 1 96.19 132 ALA B N 1
ATOM 3750 C CA . ALA B 1 132 ? -15.883 -13.617 -9.68 1 96.19 132 ALA B CA 1
ATOM 3751 C C . ALA B 1 132 ? -16.969 -14.672 -9.5 1 96.19 132 ALA B C 1
ATOM 3753 O O . ALA B 1 132 ? -16.703 -15.875 -9.539 1 96.19 132 ALA B O 1
ATOM 3754 N N . CYS B 1 133 ? -18.188 -14.219 -9.25 1 96.31 133 CYS B N 1
ATOM 3755 C CA . CYS B 1 133 ? -19.328 -15.125 -9.086 1 96.31 133 CYS B CA 1
ATOM 3756 C C . CYS B 1 133 ? -19.609 -15.875 -10.383 1 96.31 133 CYS B C 1
ATOM 3758 O O . CYS B 1 133 ? -19.906 -17.062 -10.359 1 96.31 133 CYS B O 1
ATOM 3760 N N . ARG B 1 134 ? -19.453 -15.203 -11.484 1 94.88 134 ARG B N 1
ATOM 3761 C CA . ARG B 1 134 ? -19.781 -15.766 -12.781 1 94.88 134 ARG B CA 1
ATOM 3762 C C . ARG B 1 134 ? -18.656 -16.625 -13.32 1 94.88 134 ARG B C 1
ATOM 3764 O O . ARG B 1 134 ? -18.828 -17.359 -14.297 1 94.88 134 ARG B O 1
ATOM 3771 N N . ALA B 1 135 ? -17.469 -16.484 -12.719 1 93.81 135 ALA B N 1
ATOM 3772 C CA . ALA B 1 135 ? -16.297 -17.172 -13.25 1 93.81 135 ALA B CA 1
ATOM 3773 C C . ALA B 1 135 ? -16.547 -18.672 -13.359 1 93.81 135 ALA B C 1
ATOM 3775 O O . ALA B 1 135 ? -17.078 -19.281 -12.438 1 93.81 135 ALA B O 1
ATOM 3776 N N . ARG B 1 136 ? -16.141 -19.281 -14.484 1 89.5 136 ARG B N 1
ATOM 3777 C CA . ARG B 1 136 ? -16.328 -20.703 -14.727 1 89.5 136 ARG B CA 1
ATOM 3778 C C . ARG B 1 136 ? -15.078 -21.484 -14.328 1 89.5 136 ARG B C 1
ATOM 3780 O O . ARG B 1 136 ? -14.32 -21.938 -15.195 1 89.5 136 ARG B O 1
ATOM 3787 N N . VAL B 1 137 ? -14.875 -21.594 -13.047 1 91.69 137 VAL B N 1
ATOM 3788 C CA . VAL B 1 137 ? -13.758 -22.359 -12.523 1 91.69 137 VAL B CA 1
ATOM 3789 C C . VAL B 1 137 ? -14.273 -23.531 -11.695 1 91.69 137 VAL B C 1
ATOM 3791 O O . VAL B 1 137 ? -15.297 -23.406 -11.016 1 91.69 137 VAL B O 1
ATOM 3794 N N . ASN B 1 138 ? -13.586 -24.609 -11.766 1 90.69 138 ASN B N 1
ATOM 3795 C CA . ASN B 1 138 ? -13.992 -25.812 -11.039 1 90.69 138 ASN B CA 1
ATOM 3796 C C . ASN B 1 138 ? -13.234 -25.953 -9.719 1 90.69 138 ASN B C 1
ATOM 3798 O O . ASN B 1 138 ? -13.617 -26.75 -8.859 1 90.69 138 ASN B O 1
ATOM 3802 N N . GLN B 1 139 ? -12.148 -25.234 -9.547 1 94.19 139 GLN B N 1
ATOM 3803 C CA . GLN B 1 139 ? -11.367 -25.25 -8.312 1 94.19 139 GLN B CA 1
ATOM 3804 C C . GLN B 1 139 ? -12.109 -24.547 -7.184 1 94.19 139 GLN B C 1
ATOM 3806 O O . GLN B 1 139 ? -12.977 -23.703 -7.43 1 94.19 139 GLN B O 1
ATOM 3811 N N . PRO B 1 140 ? -11.797 -24.891 -5.941 1 95.94 140 PRO B N 1
ATOM 3812 C CA . PRO B 1 140 ? -12.273 -24.078 -4.816 1 95.94 140 PRO B CA 1
ATOM 3813 C C . PRO B 1 140 ? -11.93 -22.609 -4.965 1 95.94 140 PRO B C 1
ATOM 3815 O O . PRO B 1 140 ? -10.852 -22.266 -5.461 1 95.94 140 PRO B O 1
ATOM 3818 N N . ARG B 1 141 ? -12.852 -21.75 -4.586 1 97.19 141 ARG B N 1
ATOM 3819 C CA . ARG B 1 141 ? -12.578 -20.312 -4.66 1 97.19 141 ARG B CA 1
ATOM 3820 C C . ARG B 1 141 ? -13.055 -19.594 -3.396 1 97.19 141 ARG B C 1
ATOM 3822 O O . ARG B 1 141 ? -14.086 -19.969 -2.822 1 97.19 141 ARG B O 1
ATOM 3829 N N . VAL B 1 142 ? -12.312 -18.719 -2.916 1 97.44 142 VAL B N 1
ATOM 3830 C CA . VAL B 1 142 ? -12.672 -17.797 -1.847 1 97.44 142 VAL B CA 1
ATOM 3831 C C . VAL B 1 142 ? -12.789 -16.375 -2.406 1 97.44 142 VAL B C 1
ATOM 3833 O O . VAL B 1 142 ? -11.867 -15.883 -3.068 1 97.44 142 VAL B O 1
ATOM 3836 N N . ILE B 1 143 ? -13.93 -15.758 -2.215 1 97.5 143 ILE B N 1
ATOM 3837 C CA . ILE B 1 143 ? -14.188 -14.398 -2.678 1 97.5 143 ILE B CA 1
ATOM 3838 C C . ILE B 1 143 ? -14.141 -13.43 -1.496 1 97.5 143 ILE B C 1
ATOM 3840 O O . ILE B 1 143 ? -14.938 -13.547 -0.56 1 97.5 143 ILE B O 1
ATOM 3844 N N . VAL B 1 144 ? -13.18 -12.578 -1.519 1 96.38 144 VAL B N 1
ATOM 3845 C CA . VAL B 1 144 ? -13.086 -11.508 -0.524 1 96.38 144 VAL B CA 1
ATOM 3846 C C . VAL B 1 144 ? -13.922 -10.312 -0.972 1 96.38 144 VAL B C 1
ATOM 3848 O O . VAL B 1 144 ? -13.672 -9.734 -2.029 1 96.38 144 VAL B O 1
ATOM 3851 N N . THR B 1 145 ? -14.898 -9.922 -0.184 1 96 145 THR B N 1
ATOM 3852 C CA . THR B 1 145 ? -15.852 -8.891 -0.578 1 96 145 THR B CA 1
ATOM 3853 C C . THR B 1 145 ? -16.531 -8.281 0.648 1 96 145 THR B C 1
ATOM 3855 O O . THR B 1 145 ? -16.203 -8.641 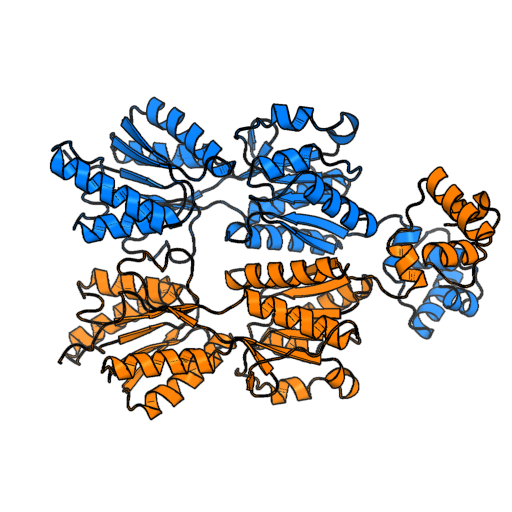1.782 1 96 145 THR B O 1
ATOM 3858 N N . SER B 1 146 ? -17.328 -7.258 0.414 1 96.06 146 SER B N 1
ATOM 3859 C CA . SER B 1 146 ? -18.172 -6.684 1.455 1 96.06 146 SER B CA 1
ATOM 3860 C C . SER B 1 146 ? -19.609 -7.145 1.309 1 96.06 146 SER B C 1
ATOM 3862 O O . SER B 1 146 ? -20.016 -7.633 0.249 1 96.06 146 SER B O 1
ATOM 3864 N N . THR B 1 147 ? -20.422 -6.949 2.334 1 95.88 147 THR B N 1
ATOM 3865 C CA . THR B 1 147 ? -21.734 -7.594 2.459 1 95.88 147 THR B CA 1
ATOM 3866 C C . THR B 1 147 ? -22.766 -6.887 1.591 1 95.88 147 THR B C 1
ATOM 3868 O O . THR B 1 147 ? -23.797 -7.473 1.24 1 95.88 147 THR B O 1
ATOM 3871 N N . HIS B 1 148 ? -22.547 -5.594 1.325 1 96.88 148 HIS B N 1
ATOM 3872 C CA . HIS B 1 148 ? -23.531 -4.84 0.553 1 96.88 148 HIS B CA 1
ATOM 3873 C C . HIS B 1 148 ? -22.906 -4.242 -0.701 1 96.88 148 HIS B C 1
ATOM 3875 O O . HIS B 1 148 ? -21.688 -4.121 -0.79 1 96.88 148 HIS B O 1
ATOM 3881 N N . GLY B 1 149 ? -23.734 -3.941 -1.701 1 95.69 149 GLY B N 1
ATOM 3882 C CA . GLY B 1 149 ? -23.406 -3.354 -2.986 1 95.69 149 GLY B CA 1
ATOM 3883 C C . GLY B 1 149 ? -24.594 -3.209 -3.912 1 95.69 149 GLY B C 1
ATOM 3884 O O . GLY B 1 149 ? -25.734 -3.385 -3.488 1 95.69 149 GLY B O 1
ATOM 3885 N N . GLN B 1 150 ? -24.25 -2.777 -5.082 1 94.06 150 GLN B N 1
ATOM 3886 C CA . GLN B 1 150 ? -25.344 -2.727 -6.059 1 94.06 150 GLN B CA 1
ATOM 3887 C C . GLN B 1 150 ? -25.906 -4.117 -6.32 1 94.06 150 GLN B C 1
ATOM 3889 O O . GLN B 1 150 ? -27.109 -4.262 -6.559 1 94.06 150 GLN B O 1
ATOM 3894 N N . MET B 1 151 ? -25.062 -5.062 -6.262 1 94.69 151 MET B N 1
ATOM 3895 C CA . MET B 1 151 ? -25.469 -6.469 -6.277 1 94.69 151 MET B CA 1
ATOM 3896 C C . MET B 1 151 ? -25.375 -7.07 -4.883 1 94.69 151 MET B C 1
ATOM 3898 O O . MET B 1 151 ? -24.344 -6.977 -4.219 1 94.69 151 MET B O 1
ATOM 3902 N N . THR B 1 152 ? -26.469 -7.68 -4.477 1 95.81 152 THR B N 1
ATOM 3903 C CA . THR B 1 152 ? -26.453 -8.312 -3.164 1 95.81 152 THR B CA 1
ATOM 3904 C C . THR B 1 152 ? -25.656 -9.609 -3.195 1 95.81 152 THR B C 1
ATOM 3906 O O . THR B 1 152 ? -25.422 -10.18 -4.266 1 95.81 152 THR B O 1
ATOM 3909 N N . VAL B 1 153 ? -25.25 -10.039 -2.041 1 96.12 153 VAL B N 1
ATOM 3910 C CA . VAL B 1 153 ? -24.516 -11.297 -1.952 1 96.12 153 VAL B CA 1
ATOM 3911 C C . VAL B 1 153 ? -25.406 -12.445 -2.434 1 96.12 153 VAL B C 1
ATOM 3913 O O . VAL B 1 153 ? -24.938 -13.352 -3.131 1 96.12 153 VAL B O 1
ATOM 3916 N N . ARG B 1 154 ? -26.672 -12.391 -2.111 1 95 154 ARG B N 1
ATOM 3917 C CA . ARG B 1 154 ? -27.625 -13.414 -2.549 1 95 154 ARG B CA 1
ATOM 3918 C C . ARG B 1 154 ? -27.688 -13.484 -4.07 1 95 154 ARG B C 1
ATOM 3920 O O . ARG B 1 154 ? -27.672 -14.57 -4.648 1 95 154 ARG B O 1
ATOM 3927 N N . GLU B 1 155 ? -27.75 -12.328 -4.672 1 96.12 155 GLU B N 1
ATOM 3928 C CA . GLU B 1 155 ? -27.766 -12.266 -6.129 1 96.12 155 GLU B CA 1
ATOM 3929 C C . GLU B 1 155 ? -26.469 -12.836 -6.711 1 96.12 155 GLU B C 1
ATOM 3931 O O . GLU B 1 155 ? -26.5 -13.57 -7.703 1 96.12 155 GLU B O 1
ATOM 3936 N N . GLY B 1 156 ? -25.391 -12.484 -6.105 1 95.69 156 GLY B N 1
ATOM 3937 C CA . GLY B 1 156 ? -24.109 -13.039 -6.543 1 95.69 156 GLY B CA 1
ATOM 3938 C C . GLY B 1 156 ? -24.047 -14.547 -6.445 1 95.69 156 GLY B C 1
ATOM 3939 O O . GLY B 1 156 ? -23.625 -15.219 -7.387 1 95.69 156 GLY B O 1
ATOM 3940 N N . MET B 1 157 ? -24.5 -15.07 -5.336 1 93.62 157 MET B N 1
ATOM 3941 C CA . MET B 1 157 ? -24.484 -16.516 -5.105 1 93.62 157 MET B CA 1
ATOM 3942 C C . MET B 1 157 ? -25.375 -17.234 -6.121 1 93.62 157 MET B C 1
ATOM 3944 O O . MET B 1 157 ? -25.078 -18.359 -6.508 1 93.62 157 MET B O 1
ATOM 3948 N N . SER B 1 158 ? -26.406 -16.578 -6.562 1 95.25 158 SER B N 1
ATOM 3949 C CA . SER B 1 158 ? -27.312 -17.172 -7.531 1 95.25 158 SER B CA 1
ATOM 3950 C C . SER B 1 158 ? -26.625 -17.359 -8.883 1 95.25 158 SER B C 1
ATOM 3952 O O . SER B 1 158 ? -27.094 -18.156 -9.711 1 95.25 158 SER B O 1
ATOM 3954 N N . LEU B 1 159 ? -25.594 -16.609 -9.125 1 94.25 159 LEU B N 1
ATOM 3955 C CA . LEU B 1 159 ? -24.859 -16.703 -10.383 1 94.25 159 LEU B CA 1
ATOM 3956 C C . LEU B 1 159 ? -23.891 -17.891 -10.367 1 94.25 159 LEU B C 1
ATOM 3958 O O . LEU B 1 159 ? -23.359 -18.266 -11.406 1 94.25 159 LEU B O 1
ATOM 3962 N N . ILE B 1 160 ? -23.609 -18.469 -9.242 1 94.5 160 ILE B N 1
ATOM 3963 C CA . ILE B 1 160 ? -22.703 -19.594 -9.078 1 94.5 160 ILE B CA 1
ATOM 3964 C C . ILE B 1 160 ? -23.469 -20.906 -9.219 1 94.5 160 ILE B C 1
ATOM 3966 O O . ILE B 1 160 ? -24.531 -21.062 -8.617 1 94.5 160 ILE B O 1
ATOM 3970 N N . SER B 1 161 ? -22.984 -21.812 -10.008 1 90.88 161 SER B N 1
ATOM 3971 C CA . SER B 1 161 ? -23.641 -23.094 -10.172 1 90.88 161 SER B CA 1
ATOM 3972 C C . SER B 1 161 ? -23.734 -23.844 -8.852 1 90.88 161 SER B C 1
ATOM 3974 O O . SER B 1 161 ? -22.906 -23.641 -7.957 1 90.88 161 SER B O 1
ATOM 3976 N N . THR B 1 162 ? -24.719 -24.688 -8.711 1 89.19 162 THR B N 1
ATOM 3977 C CA . THR B 1 162 ? -24.953 -25.438 -7.477 1 89.19 162 THR B CA 1
ATOM 3978 C C . THR B 1 162 ? -23.719 -26.25 -7.102 1 89.19 162 THR B C 1
ATOM 3980 O O . THR B 1 162 ? -23.328 -26.281 -5.934 1 89.19 162 THR B O 1
ATOM 3983 N N . ALA B 1 163 ? -23.141 -26.859 -8.062 1 87.56 163 ALA B N 1
ATOM 3984 C CA . ALA B 1 163 ? -21.953 -27.672 -7.832 1 87.56 163 ALA B CA 1
ATOM 3985 C C . ALA B 1 163 ? -20.812 -26.828 -7.289 1 87.56 163 ALA B C 1
ATOM 3987 O O . ALA B 1 163 ? -20.047 -27.281 -6.43 1 87.56 163 ALA B O 1
ATOM 3988 N N . ASN B 1 164 ? -20.703 -25.562 -7.703 1 91.75 164 ASN B N 1
ATOM 3989 C CA . ASN B 1 164 ? -19.594 -24.688 -7.328 1 91.75 164 ASN B CA 1
ATOM 3990 C C . ASN B 1 164 ? -19.875 -23.969 -6.016 1 91.75 164 ASN B C 1
ATOM 3992 O O . ASN B 1 164 ? -18.953 -23.484 -5.367 1 91.75 164 ASN B O 1
ATOM 3996 N N . LYS B 1 165 ? -21.125 -23.891 -5.613 1 91.94 165 LYS B N 1
ATOM 3997 C CA . LYS B 1 165 ? -21.484 -23.203 -4.375 1 91.94 165 LYS B CA 1
ATOM 3998 C C . LYS B 1 165 ? -20.828 -23.875 -3.168 1 91.94 165 LYS B C 1
ATOM 4000 O O . LYS B 1 165 ? -20.359 -23.188 -2.252 1 91.94 165 LYS B O 1
ATOM 4005 N N . ARG B 1 166 ? -20.734 -25.172 -3.232 1 89.75 166 ARG B N 1
ATOM 4006 C CA . ARG B 1 166 ? -20.156 -25.922 -2.127 1 89.75 166 ARG B CA 1
ATOM 4007 C C . ARG B 1 166 ? -18.656 -25.688 -2.039 1 89.75 166 ARG B C 1
ATOM 4009 O O . ARG B 1 166 ? -18.047 -25.906 -0.989 1 89.75 166 ARG B O 1
ATOM 4016 N N . ARG B 1 167 ? -18.062 -25.234 -3.109 1 94.06 167 ARG B N 1
ATOM 4017 C CA . ARG B 1 167 ? -16.625 -25 -3.162 1 94.06 167 ARG B CA 1
ATOM 4018 C C . ARG B 1 167 ? -16.312 -23.516 -3.15 1 94.06 167 ARG B C 1
ATOM 4020 O O . ARG B 1 167 ? -15.211 -23.109 -3.551 1 94.06 167 ARG B O 1
ATOM 4027 N N . THR B 1 168 ? -17.281 -22.719 -2.771 1 95.81 168 THR B N 1
ATOM 4028 C CA . THR B 1 168 ? -17.094 -21.281 -2.727 1 95.81 168 THR B CA 1
ATOM 4029 C C . THR B 1 168 ? -17.312 -20.75 -1.312 1 95.81 168 THR B C 1
ATOM 4031 O O . THR B 1 168 ? -18.25 -21.156 -0.63 1 95.81 168 THR B O 1
ATOM 4034 N N . ALA B 1 169 ? -16.438 -19.969 -0.803 1 95.12 169 ALA B N 1
ATOM 4035 C CA . ALA B 1 169 ? -16.594 -19.25 0.454 1 95.12 169 ALA B CA 1
ATOM 4036 C C . ALA B 1 169 ? -16.406 -17.75 0.246 1 95.12 169 ALA B C 1
ATOM 4038 O O . ALA B 1 169 ? -15.758 -17.328 -0.715 1 95.12 169 ALA B O 1
ATOM 4039 N N . MET B 1 170 ? -17.031 -16.984 1.088 1 96.56 170 MET B N 1
ATOM 4040 C CA . MET B 1 170 ? -16.891 -15.531 1.048 1 96.56 170 MET B CA 1
ATOM 4041 C C . MET B 1 170 ? -16.453 -14.992 2.404 1 96.56 170 MET B C 1
ATOM 4043 O O . MET B 1 170 ? -16.906 -15.461 3.445 1 96.56 170 MET B O 1
ATOM 4047 N N . VAL B 1 171 ? -15.461 -14.094 2.42 1 96.81 171 VAL B N 1
ATOM 4048 C CA . VAL B 1 171 ? -14.961 -13.453 3.633 1 96.81 171 VAL B CA 1
ATOM 4049 C C . VAL B 1 171 ? -14.812 -11.953 3.404 1 96.81 171 VAL B C 1
ATOM 4051 O O . VAL B 1 171 ? -14.672 -11.5 2.264 1 96.81 171 VAL B O 1
ATOM 4054 N N . GLY B 1 172 ? -14.891 -11.164 4.43 1 96.5 172 GLY B N 1
ATOM 4055 C CA . GLY B 1 172 ? -14.734 -9.719 4.328 1 96.5 172 GLY B CA 1
ATOM 4056 C C . GLY B 1 172 ? -14.555 -9.047 5.676 1 96.5 172 GLY B C 1
ATOM 4057 O O . GLY B 1 172 ? -14.617 -9.703 6.719 1 96.5 172 GLY B O 1
ATOM 4058 N N . ILE B 1 173 ? -14.273 -7.793 5.664 1 96.25 173 ILE B N 1
ATOM 4059 C CA . ILE B 1 173 ? -14.219 -6.973 6.871 1 96.25 173 ILE B CA 1
ATOM 4060 C C . ILE B 1 173 ? -15.633 -6.629 7.324 1 96.25 173 ILE B C 1
ATOM 4062 O O . ILE B 1 173 ? -16.5 -6.312 6.5 1 96.25 173 ILE B O 1
ATOM 4066 N N . ASP B 1 174 ? -15.891 -6.625 8.602 1 97.12 174 ASP B N 1
ATOM 4067 C CA . ASP B 1 174 ? -17.188 -6.227 9.148 1 97.12 174 ASP B CA 1
ATOM 4068 C C . ASP B 1 174 ? -17.344 -4.707 9.109 1 97.12 174 ASP B C 1
ATOM 4070 O O . ASP B 1 174 ? -17.281 -4.047 10.148 1 97.12 174 ASP B O 1
ATOM 4074 N N . GLN B 1 175 ? -17.703 -4.242 7.93 1 97.06 175 GLN B N 1
ATOM 4075 C CA . GLN B 1 175 ? -17.875 -2.812 7.711 1 97.06 175 GLN B CA 1
ATOM 4076 C C . GLN B 1 175 ? -19.047 -2.271 8.539 1 97.06 175 GLN B C 1
ATOM 4078 O O . GLN B 1 175 ? -18.953 -1.18 9.102 1 97.06 175 GLN B O 1
ATOM 4083 N N . TRP B 1 176 ? -20.078 -3.02 8.539 1 97.5 176 TRP B N 1
ATOM 4084 C CA . TRP B 1 176 ? -21.281 -2.598 9.25 1 97.5 176 TRP B CA 1
ATOM 4085 C C . TRP B 1 176 ? -21 -2.482 10.75 1 97.5 176 TRP B C 1
ATOM 4087 O O . TRP B 1 176 ? -21.375 -1.488 11.375 1 97.5 176 TRP B O 1
ATOM 4097 N N . GLY B 1 177 ? -20.359 -3.51 11.305 1 97.5 177 GLY B N 1
ATOM 4098 C CA . GLY B 1 177 ? -19.984 -3.459 12.703 1 97.5 177 GLY B CA 1
ATOM 4099 C C . GLY B 1 177 ? -19.062 -2.301 13.039 1 97.5 177 GLY B C 1
ATOM 4100 O O . GLY B 1 177 ? -19.172 -1.695 14.102 1 97.5 177 GLY B O 1
ATOM 4101 N N . ALA B 1 178 ? -18.172 -2.002 12.141 1 98.19 178 ALA B N 1
ATOM 4102 C CA . ALA B 1 178 ? -17.266 -0.867 12.336 1 98.19 178 ALA B CA 1
ATOM 4103 C C . ALA B 1 178 ? -18.047 0.446 12.375 1 98.19 178 ALA B C 1
ATOM 4105 O O . ALA B 1 178 ? -17.797 1.294 13.234 1 98.19 178 ALA B O 1
ATOM 4106 N N . MET B 1 179 ? -19 0.588 11.477 1 98.62 179 MET B N 1
ATOM 4107 C CA . MET B 1 179 ? -19.797 1.809 11.438 1 98.62 179 MET B CA 1
ATOM 4108 C C . MET B 1 179 ? -20.688 1.916 12.672 1 98.62 179 MET B C 1
ATOM 4110 O O . MET B 1 179 ? -20.953 3.016 13.156 1 98.62 179 MET B O 1
ATOM 4114 N N . ALA B 1 180 ? -21.125 0.765 13.156 1 98.5 180 ALA B N 1
ATOM 4115 C CA . ALA B 1 180 ? -21.891 0.767 14.398 1 98.5 180 ALA B CA 1
ATOM 4116 C C . ALA B 1 180 ? -21.078 1.358 15.547 1 98.5 180 ALA B C 1
ATOM 4118 O O . ALA B 1 180 ? -21.609 2.121 16.359 1 98.5 180 ALA B O 1
ATOM 4119 N N . LYS B 1 181 ? -19.844 1.021 15.602 1 98.44 181 LYS B N 1
ATOM 4120 C CA . LYS B 1 181 ? -18.953 1.562 16.625 1 98.44 181 LYS B CA 1
ATOM 4121 C C . LYS B 1 181 ? -18.766 3.066 16.453 1 98.44 181 LYS B C 1
ATOM 4123 O O . LYS B 1 181 ? -18.75 3.814 17.438 1 98.44 181 LYS B O 1
ATOM 4128 N N . VAL B 1 182 ? -18.594 3.514 15.203 1 98.75 182 VAL B N 1
ATOM 4129 C CA . VAL B 1 182 ? -18.438 4.934 14.898 1 98.75 182 VAL B CA 1
ATOM 4130 C C . VAL B 1 182 ? -19.656 5.707 15.398 1 98.75 182 VAL B C 1
ATOM 4132 O O . VAL B 1 182 ? -19.516 6.695 16.125 1 98.75 182 VAL B O 1
ATOM 4135 N N . VAL B 1 183 ? -20.828 5.246 15.078 1 98.62 183 VAL B N 1
ATOM 4136 C CA . VAL B 1 183 ? -22.078 5.93 15.43 1 98.62 183 VAL B CA 1
ATOM 4137 C C . VAL B 1 183 ? -22.266 5.918 16.953 1 98.62 183 VAL B C 1
ATOM 4139 O O . VAL B 1 183 ? -22.672 6.918 17.531 1 98.62 183 VAL B O 1
ATOM 4142 N N . SER B 1 184 ? -21.969 4.773 17.516 1 98 184 SER B N 1
ATOM 4143 C CA . SER B 1 184 ? -22.078 4.664 18.969 1 98 184 SER B CA 1
ATOM 4144 C C . SER B 1 184 ? -21.188 5.691 19.672 1 98 184 SER B C 1
ATOM 4146 O O . SER B 1 184 ? -21.625 6.363 20.609 1 98 184 SER B O 1
ATOM 4148 N N . LEU B 1 185 ? -19.984 5.848 19.219 1 97.75 185 LEU B N 1
ATOM 4149 C CA . LEU B 1 185 ? -19.031 6.789 19.797 1 97.75 185 LEU B CA 1
ATOM 4150 C C . LEU B 1 185 ? -19.516 8.227 19.625 1 97.75 185 LEU B C 1
ATOM 4152 O O . LEU B 1 185 ? -19.375 9.047 20.531 1 97.75 185 LEU B O 1
ATOM 4156 N N . LEU B 1 186 ? -20 8.539 18.453 1 98.25 186 LEU B N 1
ATOM 4157 C CA . LEU B 1 186 ? -20.562 9.867 18.219 1 98.25 186 LEU B CA 1
ATOM 4158 C C . LEU B 1 186 ? -21.688 10.156 19.203 1 98.25 186 LEU B C 1
ATOM 4160 O O . LEU B 1 186 ? -21.734 11.25 19.781 1 98.25 186 LEU B O 1
ATOM 4164 N N . GLY B 1 187 ? -22.547 9.18 19.406 1 96.81 187 GLY B N 1
ATOM 4165 C CA . GLY B 1 187 ? -23.625 9.336 20.359 1 96.81 187 GLY B CA 1
ATOM 4166 C C . GLY B 1 187 ? -23.141 9.57 21.781 1 96.81 187 GLY B C 1
ATOM 4167 O O . GLY B 1 187 ? -23.672 10.414 22.484 1 96.81 187 GLY B O 1
ATOM 4168 N N . GLU B 1 188 ? -22.141 8.805 22.141 1 96.94 188 GLU B N 1
ATOM 4169 C CA . GLU B 1 188 ? -21.562 8.93 23.469 1 96.94 188 GLU B CA 1
ATOM 4170 C C . GLU B 1 188 ? -20.984 10.328 23.703 1 96.94 188 GLU B C 1
ATOM 4172 O O . GLU B 1 188 ? -21.031 10.852 24.812 1 96.94 188 GLU B O 1
ATOM 4177 N N . TYR B 1 189 ? -20.484 10.938 22.656 1 97.62 189 TYR B N 1
ATOM 4178 C CA . TYR B 1 189 ? -19.875 12.266 22.734 1 97.62 189 TYR B CA 1
ATOM 4179 C C . TYR B 1 189 ? -20.922 13.352 22.547 1 97.62 189 TYR B C 1
ATOM 4181 O O . TYR B 1 189 ? -20.609 14.539 22.594 1 97.62 189 TYR B O 1
ATOM 4189 N N . GLY B 1 190 ? -22.188 12.977 22.25 1 97.81 190 GLY B N 1
ATOM 4190 C CA . GLY B 1 190 ? -23.312 13.906 22.234 1 97.81 190 GLY B CA 1
ATOM 4191 C C . GLY B 1 190 ? -23.547 14.539 20.875 1 97.81 190 GLY B C 1
ATOM 4192 O O . GLY B 1 190 ? -24.25 15.547 20.781 1 97.81 190 GLY B O 1
ATOM 4193 N N . HIS B 1 191 ? -22.984 14.031 19.812 1 98.38 191 HIS B N 1
ATOM 4194 C CA . HIS B 1 191 ? -23.219 14.578 18.484 1 98.38 191 HIS B CA 1
ATOM 4195 C C . HIS B 1 191 ? -24.609 14.234 17.969 1 98.38 191 HIS B C 1
ATOM 4197 O O . HIS B 1 191 ? -25.016 13.078 18.016 1 98.38 191 HIS B O 1
ATOM 4203 N N . LYS B 1 192 ? -25.312 15.219 17.484 1 97.31 192 LYS B N 1
ATOM 4204 C CA . LYS B 1 192 ? -26.656 15.031 16.969 1 97.31 192 LYS B CA 1
ATOM 4205 C C . LYS B 1 192 ? -26.75 15.438 15.5 1 97.31 192 LYS B C 1
ATOM 4207 O O . LYS B 1 192 ? -27.781 15.234 14.859 1 97.31 192 LYS B O 1
ATOM 4212 N N . SER B 1 193 ? -25.703 16 14.969 1 97.69 193 SER B N 1
ATOM 4213 C CA . SER B 1 193 ? -25.625 16.406 13.57 1 97.69 193 SER B CA 1
ATOM 4214 C C . SER B 1 193 ? -24.25 16.078 12.992 1 97.69 193 SER B C 1
ATOM 4216 O O . SER B 1 193 ? -23.219 16.359 13.617 1 97.69 193 SER B O 1
ATOM 4218 N N . ALA B 1 194 ? -24.297 15.484 11.789 1 98.5 194 ALA B N 1
ATOM 4219 C CA . ALA B 1 194 ? -23.031 15.07 11.203 1 98.5 194 ALA B CA 1
ATOM 4220 C C . ALA B 1 194 ? -23.094 15.094 9.68 1 98.5 194 ALA B C 1
ATOM 4222 O O . ALA B 1 194 ? -24.172 14.984 9.094 1 98.5 194 ALA B O 1
ATOM 4223 N N . LEU B 1 195 ? -21.938 15.375 9.102 1 98.81 195 LEU B N 1
ATOM 4224 C CA . LEU B 1 195 ? -21.719 15.109 7.68 1 98.81 195 LEU B CA 1
ATOM 4225 C C . LEU B 1 195 ? -21.125 13.727 7.465 1 98.81 195 LEU B C 1
ATOM 4227 O O . LEU B 1 195 ? -20.266 13.289 8.242 1 98.81 195 LEU B O 1
ATOM 4231 N N . TYR B 1 196 ? -21.625 13.047 6.492 1 98.88 196 TYR B N 1
ATOM 4232 C CA . TYR B 1 196 ? -20.984 11.789 6.098 1 98.88 196 TYR B CA 1
ATOM 4233 C C . TYR B 1 196 ? -20.469 11.867 4.668 1 98.88 196 TYR B C 1
ATOM 4235 O O . TYR B 1 196 ? -21.25 12 3.723 1 98.88 196 TYR B O 1
ATOM 4243 N N . PHE B 1 197 ? -19.172 11.797 4.543 1 98.94 197 PHE B N 1
ATOM 4244 C CA . PHE B 1 197 ? -18.531 11.75 3.23 1 98.94 197 PHE B CA 1
ATOM 4245 C C . PHE B 1 197 ? -18.469 10.312 2.711 1 98.94 197 PHE B C 1
ATOM 4247 O O . PHE B 1 197 ? -17.609 9.539 3.127 1 98.94 197 PHE B O 1
ATOM 4254 N N . ALA B 1 198 ? -19.344 10.016 1.797 1 98.75 198 ALA B N 1
ATOM 4255 C CA . ALA B 1 198 ? -19.438 8.664 1.249 1 98.75 198 ALA B CA 1
ATOM 4256 C C . ALA B 1 198 ? -18.406 8.438 0.147 1 98.75 198 ALA B C 1
ATOM 4258 O O . ALA B 1 198 ? -18.125 9.344 -0.635 1 98.75 198 ALA B O 1
ATOM 4259 N N . GLY B 1 199 ? -17.828 7.262 0.097 1 97.12 199 GLY B N 1
ATOM 4260 C CA . GLY B 1 199 ? -16.922 6.906 -0.987 1 97.12 199 GLY B CA 1
ATOM 4261 C C . GLY B 1 199 ? -17.641 6.52 -2.264 1 97.12 199 GLY B C 1
ATOM 4262 O O . GLY B 1 199 ? -18.875 6.605 -2.338 1 97.12 199 GLY B O 1
ATOM 4263 N N . PRO B 1 200 ? -16.891 6.176 -3.299 1 95.44 200 PRO B N 1
ATOM 4264 C CA . PRO B 1 200 ? -17.5 5.805 -4.574 1 95.44 200 PRO B CA 1
ATOM 4265 C C . PRO B 1 200 ? -18.422 4.594 -4.453 1 95.44 200 PRO B C 1
ATOM 4267 O O . PRO B 1 200 ? -18 3.535 -3.986 1 95.44 200 PRO B O 1
ATOM 4270 N N . ASN B 1 201 ? -19.547 4.719 -4.977 1 93.38 201 ASN B N 1
ATOM 4271 C CA . ASN B 1 201 ? -20.641 3.779 -4.738 1 93.38 201 ASN B CA 1
ATOM 4272 C C . ASN B 1 201 ? -20.359 2.42 -5.371 1 93.38 201 ASN B C 1
ATOM 4274 O O . ASN B 1 201 ? -20.953 1.413 -4.977 1 93.38 201 ASN B O 1
ATOM 4278 N N . GLU B 1 202 ? -19.516 2.354 -6.363 1 93.69 202 GLU B N 1
ATOM 4279 C CA . GLU B 1 202 ? -19.203 1.087 -7.023 1 93.69 202 GLU B CA 1
ATOM 4280 C C . GLU B 1 202 ? -18.344 0.191 -6.133 1 93.69 202 GLU B C 1
ATOM 4282 O O . GLU B 1 202 ? -18.203 -1.004 -6.398 1 93.69 202 GLU B O 1
ATOM 4287 N N . TRP B 1 203 ? -17.75 0.77 -5.156 1 94.69 203 TRP B N 1
ATOM 4288 C CA . TRP B 1 203 ? -16.984 -0.007 -4.184 1 94.69 203 TRP B CA 1
ATOM 4289 C C . TRP B 1 203 ? -17.906 -0.595 -3.121 1 94.69 203 TRP B C 1
ATOM 4291 O O . TRP B 1 203 ? -18.688 0.131 -2.488 1 94.69 203 TRP B O 1
ATOM 4301 N N . ARG B 1 204 ? -17.781 -1.823 -2.879 1 95.94 204 ARG B N 1
ATOM 4302 C CA . ARG B 1 204 ? -18.734 -2.512 -2.023 1 95.94 204 ARG B CA 1
ATOM 4303 C C . ARG B 1 204 ? -18.531 -2.137 -0.56 1 95.94 204 ARG B C 1
ATOM 4305 O O . ARG B 1 204 ? -19.5 -2.07 0.209 1 95.94 204 ARG B O 1
ATOM 4312 N N . ASP B 1 205 ? -17.297 -1.863 -0.148 1 95.31 205 ASP B N 1
ATOM 4313 C CA . ASP B 1 205 ? -17.062 -1.386 1.211 1 95.31 205 ASP B CA 1
ATOM 4314 C C . ASP B 1 205 ? -17.688 -0.013 1.429 1 95.31 205 ASP B C 1
ATOM 4316 O O . ASP B 1 205 ? -18.297 0.239 2.473 1 95.31 205 ASP B O 1
ATOM 4320 N N . ALA B 1 206 ? -17.578 0.855 0.433 1 96.75 206 ALA B N 1
ATOM 4321 C CA . ALA B 1 206 ? -18.188 2.174 0.519 1 96.75 206 ALA B CA 1
ATOM 4322 C C . ALA B 1 206 ? -19.719 2.057 0.611 1 96.75 206 ALA B C 1
ATOM 4324 O O . ALA B 1 206 ? -20.344 2.764 1.396 1 96.75 206 ALA B O 1
ATOM 4325 N N . HIS B 1 207 ? -20.266 1.195 -0.187 1 97.94 207 HIS B N 1
ATOM 4326 C CA . HIS B 1 207 ? -21.703 0.963 -0.179 1 97.94 207 HIS B CA 1
ATOM 4327 C C . HIS B 1 207 ? -22.172 0.446 1.178 1 97.94 207 HIS B C 1
ATOM 4329 O O . HIS B 1 207 ? -23.172 0.923 1.718 1 97.94 207 HIS B O 1
ATOM 4335 N N . THR B 1 208 ? -21.484 -0.497 1.707 1 98.31 208 THR B N 1
ATOM 4336 C CA . THR B 1 208 ? -21.828 -1.084 2.996 1 98.31 208 THR B CA 1
ATOM 4337 C C . THR B 1 208 ? -21.75 -0.037 4.105 1 98.31 208 THR B C 1
ATOM 4339 O O . THR B 1 208 ? -22.656 0.042 4.949 1 98.31 208 THR B O 1
ATOM 4342 N N . ARG B 1 209 ? -20.719 0.762 4.105 1 98.56 209 ARG B N 1
ATOM 4343 C CA . ARG B 1 209 ? -20.547 1.811 5.105 1 98.56 209 ARG B CA 1
ATOM 4344 C C . ARG B 1 209 ? -21.672 2.836 5.02 1 98.56 209 ARG B C 1
ATOM 4346 O O . ARG B 1 209 ? -22.203 3.273 6.047 1 98.56 209 ARG B O 1
ATOM 4353 N N . LEU B 1 210 ? -21.984 3.182 3.773 1 98.75 210 LEU B N 1
ATOM 4354 C CA . LEU B 1 210 ? -23.047 4.164 3.58 1 98.75 210 LEU B CA 1
ATOM 4355 C C . LEU B 1 210 ? -24.391 3.631 4.09 1 98.75 210 LEU B C 1
ATOM 4357 O O . LEU B 1 210 ? -25.109 4.332 4.805 1 98.75 210 LEU B O 1
ATOM 4361 N N . ASP B 1 211 ? -24.719 2.396 3.695 1 98.38 211 ASP B N 1
ATOM 4362 C CA . ASP B 1 211 ? -25.969 1.779 4.16 1 98.38 211 ASP B CA 1
ATOM 4363 C C . ASP B 1 211 ? -26 1.688 5.684 1 98.38 211 ASP B C 1
ATOM 4365 O O . ASP B 1 211 ? -27.016 1.988 6.309 1 98.38 211 ASP B O 1
ATOM 4369 N N . ALA B 1 212 ? -24.906 1.287 6.238 1 98.62 212 ALA B N 1
ATOM 4370 C CA . ALA B 1 212 ? -24.797 1.198 7.695 1 98.62 212 ALA B CA 1
ATOM 4371 C C . ALA B 1 212 ? -24.984 2.566 8.344 1 98.62 212 ALA B C 1
ATOM 4373 O O . ALA B 1 212 ? -25.75 2.705 9.305 1 98.62 212 ALA B O 1
ATOM 4374 N N . TRP B 1 213 ? -24.297 3.564 7.809 1 98.75 213 TRP B N 1
ATOM 4375 C CA . TRP B 1 213 ? -24.391 4.918 8.352 1 98.75 213 TRP B CA 1
ATOM 4376 C C . TRP B 1 213 ? -25.828 5.414 8.359 1 98.75 213 TRP B C 1
ATOM 4378 O O . TRP B 1 213 ? -26.328 5.891 9.383 1 98.75 213 TRP B O 1
ATOM 4388 N N . ARG B 1 214 ? -26.469 5.285 7.234 1 98.38 214 ARG B N 1
ATOM 4389 C CA . ARG B 1 214 ? -27.844 5.758 7.102 1 98.38 214 ARG B CA 1
ATOM 4390 C C . ARG B 1 214 ? -28.75 5.133 8.164 1 98.38 214 ARG B C 1
ATOM 4392 O O . ARG B 1 214 ? -29.469 5.844 8.867 1 98.38 214 ARG B O 1
ATOM 4399 N N . LYS B 1 215 ? -28.672 3.871 8.312 1 98.38 215 LYS B N 1
ATOM 4400 C CA . LYS B 1 215 ? -29.547 3.145 9.227 1 98.38 215 LYS B CA 1
ATOM 4401 C C . LYS B 1 215 ? -29.172 3.428 10.68 1 98.38 215 LYS B C 1
ATOM 4403 O O . LYS B 1 215 ? -30.047 3.691 11.508 1 98.38 215 LYS B O 1
ATOM 4408 N N . LEU B 1 216 ? -27.922 3.371 11.008 1 98.62 216 LEU B N 1
ATOM 4409 C CA . LEU B 1 216 ? -27.453 3.463 12.383 1 98.62 216 LEU B CA 1
ATOM 4410 C C . LEU B 1 216 ? -27.562 4.891 12.906 1 98.62 216 LEU B C 1
ATOM 4412 O O . LEU B 1 216 ? -27.922 5.105 14.062 1 98.62 216 LEU B O 1
ATOM 4416 N N . ALA B 1 217 ? -27.219 5.887 12.047 1 98.44 217 ALA B N 1
ATOM 4417 C CA . ALA B 1 217 ? -27.359 7.285 12.453 1 98.44 217 ALA B CA 1
ATOM 4418 C C . ALA B 1 217 ? -28.812 7.633 12.734 1 98.44 217 ALA B C 1
ATOM 4420 O O . ALA B 1 217 ? -29.109 8.312 13.719 1 98.44 217 ALA B O 1
ATOM 4421 N N . ALA B 1 218 ? -29.672 7.184 11.859 1 97.88 218 ALA B N 1
ATOM 4422 C CA . ALA B 1 218 ? -31.094 7.406 12.062 1 97.88 218 ALA B CA 1
ATOM 4423 C C . ALA B 1 218 ? -31.562 6.797 13.383 1 97.88 218 ALA B C 1
ATOM 4425 O O . ALA B 1 218 ? -32.344 7.414 14.117 1 97.88 218 ALA B O 1
ATOM 4426 N N . ALA B 1 219 ? -31.125 5.613 13.672 1 97.5 219 ALA B N 1
ATOM 4427 C CA . ALA B 1 219 ? -31.516 4.898 14.883 1 97.5 219 ALA B CA 1
ATOM 4428 C C . ALA B 1 219 ? -31.078 5.652 16.141 1 97.5 219 ALA B C 1
ATOM 4430 O O . ALA B 1 219 ? -31.703 5.535 17.188 1 97.5 219 ALA B O 1
ATOM 4431 N N . ARG B 1 220 ? -30.062 6.477 16.016 1 96.69 220 ARG B N 1
ATOM 4432 C CA . ARG B 1 220 ? -29.547 7.234 17.156 1 96.69 220 ARG B CA 1
ATOM 4433 C C . ARG B 1 220 ? -29.969 8.695 17.078 1 96.69 220 ARG B C 1
ATOM 4435 O O . ARG B 1 220 ? -29.469 9.531 17.844 1 96.69 220 ARG B O 1
ATOM 4442 N N . SER B 1 221 ? -30.812 9.039 16.125 1 97.06 221 SER B N 1
ATOM 4443 C CA . SER B 1 221 ? -31.359 10.383 15.914 1 97.06 221 SER B CA 1
ATOM 4444 C C . SER B 1 221 ? -30.25 11.391 15.633 1 97.06 221 SER B C 1
ATOM 4446 O O . SER B 1 221 ? -30.25 12.492 16.188 1 97.06 221 SER B O 1
ATOM 4448 N N . ILE B 1 222 ? -29.266 10.969 14.891 1 97.75 222 ILE B N 1
ATOM 4449 C CA . ILE B 1 222 ? -28.234 11.867 14.383 1 97.75 222 ILE B CA 1
ATOM 4450 C C . ILE B 1 222 ? -28.641 12.391 13 1 97.75 222 ILE B C 1
ATOM 4452 O O . ILE B 1 222 ? -28.766 11.617 12.055 1 97.75 222 ILE B O 1
ATOM 4456 N N . ASP B 1 223 ? -28.938 13.664 12.945 1 97.06 223 ASP B N 1
ATOM 4457 C CA . ASP B 1 223 ? -29.234 14.289 11.656 1 97.06 223 ASP B CA 1
ATOM 4458 C C . ASP B 1 223 ? -28 14.297 10.758 1 97.06 223 ASP B C 1
ATOM 4460 O O . ASP B 1 223 ? -26.953 14.805 11.141 1 97.06 223 ASP B O 1
ATOM 4464 N N . SER B 1 224 ? -28.156 13.711 9.586 1 96.38 224 SER B N 1
ATOM 4465 C CA . SER B 1 224 ? -26.969 13.5 8.758 1 96.38 224 SER B CA 1
ATOM 4466 C C . SER B 1 224 ? -27.188 14.031 7.344 1 96.38 224 SER B C 1
ATOM 4468 O O . SER B 1 224 ? -28.25 13.797 6.746 1 96.38 224 SER B O 1
ATOM 4470 N N . GLN B 1 225 ? -26.25 14.797 6.902 1 97.69 225 GLN B N 1
ATOM 4471 C CA . GLN B 1 225 ? -26.172 15.148 5.488 1 97.69 225 GLN B CA 1
ATOM 4472 C C . GLN B 1 225 ? -25.109 14.305 4.777 1 97.69 225 GLN B C 1
ATOM 4474 O O . GLN B 1 225 ? -23.953 14.258 5.207 1 97.69 225 GLN B O 1
ATOM 4479 N N . ILE B 1 226 ? -25.484 13.664 3.68 1 98.56 226 ILE B N 1
ATOM 4480 C CA . ILE B 1 226 ? -24.594 12.781 2.941 1 98.56 226 ILE B CA 1
ATOM 4481 C C . ILE B 1 226 ? -23.875 13.57 1.844 1 98.56 226 ILE B C 1
ATOM 4483 O O . ILE B 1 226 ? -24.531 14.234 1.029 1 98.56 226 ILE B O 1
ATOM 4487 N N . VAL B 1 227 ? -22.594 13.547 1.856 1 98.69 227 VAL B N 1
ATOM 4488 C CA . VAL B 1 227 ? -21.766 14.109 0.793 1 98.69 227 VAL B CA 1
ATOM 4489 C C . VAL B 1 227 ? -21.234 12.984 -0.098 1 98.69 227 VAL B C 1
ATOM 4491 O O . VAL B 1 227 ? -20.375 12.211 0.32 1 98.69 227 VAL B O 1
ATOM 4494 N N . ARG B 1 228 ? -21.656 12.906 -1.294 1 98 228 ARG B N 1
ATOM 4495 C CA . ARG B 1 228 ? -21.297 11.82 -2.195 1 98 228 ARG B CA 1
ATOM 4496 C C . ARG B 1 228 ? -20.016 12.156 -2.959 1 98 228 ARG B C 1
ATOM 4498 O O . ARG B 1 228 ? -19.969 13.133 -3.709 1 98 228 ARG B O 1
ATOM 4505 N N . CYS B 1 229 ? -19.031 11.391 -2.734 1 97.94 229 CYS B N 1
ATOM 4506 C CA . CYS B 1 229 ? -17.797 11.508 -3.492 1 97.94 229 CYS B CA 1
ATOM 4507 C C . CYS B 1 229 ? -17.703 10.43 -4.566 1 97.94 229 CYS B C 1
ATOM 4509 O O . CYS B 1 229 ? -18.188 9.312 -4.375 1 97.94 229 CYS B O 1
ATOM 4511 N N . HIS B 1 230 ? -16.984 10.734 -5.637 1 96.38 230 HIS B N 1
ATOM 4512 C CA . HIS B 1 230 ? -16.828 9.805 -6.746 1 96.38 230 HIS B CA 1
ATOM 4513 C C . HIS B 1 230 ? -15.469 9.117 -6.715 1 96.38 230 HIS B C 1
ATOM 4515 O O . HIS B 1 230 ? -15.227 8.18 -7.469 1 96.38 230 HIS B O 1
ATOM 4521 N N . THR B 1 231 ? -14.617 9.609 -5.863 1 94.75 231 THR B N 1
ATOM 4522 C CA . THR B 1 231 ? -13.297 9.023 -5.676 1 94.75 231 THR B CA 1
ATOM 4523 C C . THR B 1 231 ? -12.961 8.891 -4.191 1 94.75 231 THR B C 1
ATOM 4525 O O . THR B 1 231 ? -13.688 9.422 -3.344 1 94.75 231 THR B O 1
ATOM 4528 N N . TRP B 1 232 ? -11.922 8.164 -3.916 1 94.19 232 TRP B N 1
ATOM 4529 C CA . TRP B 1 232 ? -11.422 8.031 -2.553 1 94.19 232 TRP B CA 1
ATOM 4530 C C . TRP B 1 232 ? -10.438 9.148 -2.223 1 94.19 232 TRP B C 1
ATOM 4532 O O . TRP B 1 232 ? -9.891 9.203 -1.119 1 94.19 232 TRP B O 1
ATOM 4542 N N . ASP B 1 233 ? -10.25 10.062 -3.088 1 95.12 233 ASP B N 1
ATOM 4543 C CA . ASP B 1 233 ? -9.133 11 -3.027 1 95.12 233 ASP B CA 1
ATOM 4544 C C . ASP B 1 233 ? -9.445 12.18 -2.109 1 95.12 233 ASP B C 1
ATOM 4546 O O . ASP B 1 233 ? -10.602 12.617 -2.029 1 95.12 233 ASP B O 1
ATOM 4550 N N . ALA B 1 234 ? -8.445 12.711 -1.569 1 97.88 234 ALA B N 1
ATOM 4551 C CA . ALA B 1 234 ? -8.562 13.812 -0.616 1 97.88 234 ALA B CA 1
ATOM 4552 C C . ALA B 1 234 ? -9.039 15.086 -1.307 1 97.88 234 ALA B C 1
ATOM 4554 O O . ALA B 1 234 ? -9.797 15.867 -0.729 1 97.88 234 ALA B O 1
ATOM 4555 N N . ASP B 1 235 ? -8.602 15.289 -2.529 1 97.94 235 ASP B N 1
ATOM 4556 C CA . ASP B 1 235 ? -8.852 16.562 -3.213 1 97.94 235 ASP B CA 1
ATOM 4557 C C . ASP B 1 235 ? -10.344 16.781 -3.445 1 97.94 235 ASP B C 1
ATOM 4559 O O . ASP B 1 235 ? -10.836 17.891 -3.303 1 97.94 235 ASP B O 1
ATOM 4563 N N . GLU B 1 236 ? -11.023 15.719 -3.766 1 98.5 236 GLU B N 1
ATOM 4564 C CA . GLU B 1 236 ? -12.461 15.836 -3.961 1 98.5 236 GLU B CA 1
ATOM 4565 C C . GLU B 1 236 ? -13.172 16.156 -2.648 1 98.5 236 GLU B C 1
ATOM 4567 O O . GLU B 1 236 ? -14.055 17.016 -2.609 1 98.5 236 GLU B O 1
ATOM 4572 N N . ALA B 1 237 ? -12.781 15.469 -1.605 1 98.81 237 ALA B N 1
ATOM 4573 C CA . ALA B 1 237 ? -13.367 15.727 -0.292 1 98.81 237 ALA B CA 1
ATOM 4574 C C . ALA B 1 237 ? -13.078 17.156 0.164 1 98.81 237 ALA B C 1
ATOM 4576 O O . ALA B 1 237 ? -13.938 17.812 0.75 1 98.81 237 ALA B O 1
ATOM 4577 N N . TYR B 1 238 ? -11.875 17.609 -0.116 1 98.88 238 TYR B N 1
ATOM 4578 C CA . TYR B 1 238 ? -11.492 18.984 0.18 1 98.88 238 TYR B CA 1
ATOM 4579 C C . TYR B 1 238 ? -12.414 19.984 -0.518 1 98.88 238 TYR B C 1
ATOM 4581 O O . TYR B 1 238 ? -12.922 20.906 0.109 1 98.88 238 TYR B O 1
ATOM 4589 N N . ALA B 1 239 ? -12.633 19.75 -1.771 1 98.81 239 ALA B N 1
ATOM 4590 C CA . ALA B 1 239 ? -13.477 20.641 -2.566 1 98.81 239 ALA B CA 1
ATOM 4591 C C . ALA B 1 239 ? -14.914 20.656 -2.039 1 98.81 239 ALA B C 1
ATOM 4593 O O . ALA B 1 239 ? -15.516 21.719 -1.904 1 98.81 239 ALA B O 1
ATOM 4594 N N . HIS B 1 240 ? -15.445 19.516 -1.715 1 98.81 240 HIS B N 1
ATOM 4595 C CA . HIS B 1 240 ? -16.797 19.406 -1.187 1 98.81 240 HIS B CA 1
ATOM 4596 C C . HIS B 1 240 ? -16.922 20.109 0.161 1 98.81 240 HIS B C 1
ATOM 4598 O O . HIS B 1 240 ? -17.891 20.844 0.404 1 98.81 240 HIS B O 1
ATOM 4604 N N . MET B 1 241 ? -15.953 19.875 1.04 1 98.81 241 MET B N 1
ATOM 4605 C CA . MET B 1 241 ? -16.016 20.484 2.369 1 98.81 241 MET B CA 1
ATOM 4606 C C . MET B 1 241 ? -15.938 22 2.281 1 98.81 241 MET B C 1
ATOM 4608 O O . MET B 1 241 ? -16.641 22.703 2.998 1 98.81 241 MET B O 1
ATOM 4612 N N . ASN B 1 242 ? -15.07 22.547 1.396 1 98.31 242 ASN B N 1
ATOM 4613 C CA . ASN B 1 242 ? -14.984 23.984 1.177 1 98.31 242 ASN B CA 1
ATOM 4614 C C . ASN B 1 242 ? -16.328 24.562 0.741 1 98.31 242 ASN B C 1
ATOM 4616 O O . ASN B 1 242 ? -16.766 25.594 1.271 1 98.31 242 ASN B O 1
ATOM 4620 N N . HIS B 1 243 ? -16.891 23.875 -0.205 1 98.25 243 HIS B N 1
ATOM 4621 C CA . HIS B 1 243 ? -18.172 24.328 -0.711 1 98.25 243 HIS B CA 1
ATOM 4622 C C . HIS B 1 243 ? -19.219 24.344 0.397 1 98.25 243 HIS B C 1
ATOM 4624 O O . HIS B 1 243 ? -20 25.312 0.509 1 98.25 243 HIS B O 1
ATOM 4630 N N . LEU B 1 244 ? -19.266 23.344 1.198 1 98.19 244 LEU B N 1
ATOM 4631 C CA . LEU B 1 244 ? -20.234 23.234 2.283 1 98.19 244 LEU B CA 1
ATOM 4632 C C . LEU B 1 244 ? -20.016 24.344 3.316 1 98.19 244 LEU B C 1
ATOM 4634 O O . LEU B 1 244 ? -20.969 24.938 3.803 1 98.19 244 LEU B O 1
ATOM 4638 N N . LEU B 1 245 ? -18.766 24.594 3.676 1 98 245 LEU B N 1
ATOM 4639 C CA . LEU B 1 245 ? -18.453 25.625 4.656 1 98 245 LEU B CA 1
ATOM 4640 C C . LEU B 1 245 ? -18.891 27 4.152 1 98 245 LEU B C 1
ATOM 4642 O O . LEU B 1 245 ? -19.406 27.812 4.922 1 98 245 LEU B O 1
ATOM 4646 N N . ASP B 1 246 ? -18.672 27.172 2.857 1 96.88 246 ASP B N 1
ATOM 4647 C CA . ASP B 1 246 ? -19.125 28.422 2.252 1 96.88 246 ASP B CA 1
ATOM 4648 C C . ASP B 1 246 ? -20.641 28.547 2.314 1 96.88 246 ASP B C 1
ATOM 4650 O O . ASP B 1 246 ? -21.172 29.625 2.605 1 96.88 246 ASP B O 1
ATOM 4654 N N . GLU B 1 247 ? -21.281 27.469 2.061 1 96.12 247 GLU B N 1
ATOM 4655 C CA . GLU B 1 247 ? -22.734 27.453 2.088 1 96.12 247 GLU B CA 1
ATOM 4656 C C . GLU B 1 247 ? -23.266 27.703 3.496 1 96.12 247 GLU B C 1
ATOM 4658 O O . GLU B 1 247 ? -24.203 28.5 3.68 1 96.12 247 GLU B O 1
ATOM 4663 N N . TYR B 1 248 ? -22.734 27.047 4.492 1 94.75 248 TYR B N 1
ATOM 4664 C CA . TYR B 1 248 ? -23.141 27.25 5.875 1 94.75 248 TYR B CA 1
ATOM 4665 C C . TYR B 1 248 ? -22.906 28.688 6.305 1 94.75 248 TYR B C 1
ATOM 4667 O O . TYR B 1 248 ? -23.734 29.266 7.012 1 94.75 248 TYR B O 1
ATOM 4675 N N . GLY B 1 249 ? -21.797 29.266 5.875 1 92.81 249 GLY B N 1
ATOM 4676 C CA . GLY B 1 249 ? -21.531 30.656 6.164 1 92.81 249 GLY B CA 1
ATOM 4677 C C . GLY B 1 249 ? -22.531 31.609 5.535 1 92.81 249 GLY B C 1
ATOM 4678 O O . GLY B 1 249 ? -22.969 32.562 6.18 1 92.81 249 GLY B O 1
ATOM 4679 N N . ARG B 1 250 ? -22.953 31.328 4.383 1 94.94 250 ARG B N 1
ATOM 4680 C CA . ARG B 1 250 ? -23.859 32.188 3.635 1 94.94 250 ARG B CA 1
ATOM 4681 C C . ARG B 1 250 ? -25.281 32.094 4.184 1 94.94 250 ARG B C 1
ATOM 4683 O O . ARG B 1 250 ? -25.969 33.125 4.297 1 94.94 250 ARG B O 1
ATOM 4690 N N . THR B 1 251 ? -25.688 30.922 4.535 1 95 251 THR B N 1
ATOM 4691 C CA . THR B 1 251 ? -27.062 30.688 4.918 1 95 251 THR B CA 1
ATOM 4692 C C . THR B 1 251 ? -27.266 30.938 6.414 1 95 251 THR B C 1
ATOM 4694 O O . THR B 1 251 ? -28.391 31.141 6.871 1 95 251 THR B O 1
ATOM 4697 N N . GLY B 1 252 ? -26.25 30.781 7.207 1 92.88 252 GLY B N 1
ATOM 4698 C CA . GLY B 1 252 ? -26.328 30.969 8.648 1 92.88 252 GLY B CA 1
ATOM 4699 C C . GLY B 1 252 ? -26.812 29.734 9.375 1 92.88 252 GLY B C 1
ATOM 4700 O O . GLY B 1 252 ? -27.031 29.766 10.594 1 92.88 252 GLY B O 1
ATOM 4701 N N . VAL B 1 253 ? -26.953 28.641 8.656 1 92.19 253 VAL B N 1
ATOM 4702 C CA . VAL B 1 253 ? -27.328 27.375 9.273 1 92.19 253 VAL B CA 1
ATOM 4703 C C . VAL B 1 253 ? -26.172 26.859 10.133 1 92.19 253 VAL B C 1
ATOM 4705 O O . VAL B 1 253 ? -25.016 26.969 9.742 1 92.19 253 VAL B O 1
ATOM 4708 N N . PRO B 1 254 ? -26.547 26.391 11.258 1 93.38 254 PRO B N 1
ATOM 4709 C CA . PRO B 1 254 ? -25.484 25.891 12.125 1 93.38 254 PRO B CA 1
ATOM 4710 C C . PRO B 1 254 ? -24.672 24.75 11.492 1 93.38 254 PRO B C 1
ATOM 4712 O O . PRO B 1 254 ? -25.25 23.875 10.852 1 93.38 254 PRO B O 1
ATOM 4715 N N . LEU B 1 255 ? -23.391 24.828 11.703 1 95.12 255 LEU B N 1
ATOM 4716 C CA . LEU B 1 255 ? -22.469 23.797 11.234 1 95.12 255 LEU B CA 1
ATOM 4717 C C . LEU B 1 255 ? -22.672 22.5 12.016 1 95.12 255 LEU B C 1
ATOM 4719 O O . LEU B 1 255 ? -22.812 22.531 13.242 1 95.12 255 LEU B O 1
ATOM 4723 N N . PRO B 1 256 ? -22.719 21.359 11.336 1 97.5 256 PRO B N 1
ATOM 4724 C CA . PRO B 1 256 ? -22.688 20.094 12.07 1 97.5 256 PRO B CA 1
ATOM 4725 C C . PRO B 1 256 ? -21.484 19.969 13 1 97.5 256 PRO B C 1
ATOM 4727 O O . PRO B 1 256 ? -20.469 20.656 12.797 1 97.5 256 PRO B O 1
ATOM 4730 N N . THR B 1 257 ? -21.609 19.109 13.953 1 98.31 257 THR B N 1
ATOM 4731 C CA . THR B 1 257 ? -20.578 19.047 14.984 1 98.31 257 THR B CA 1
ATOM 4732 C C . THR B 1 257 ? -19.578 17.938 14.688 1 98.31 257 THR B C 1
ATOM 4734 O O . THR B 1 257 ? -18.547 17.812 15.367 1 98.31 257 THR B O 1
ATOM 4737 N N . ALA B 1 258 ? -19.859 17.094 13.609 1 98.75 258 ALA B N 1
ATOM 4738 C CA . ALA B 1 258 ? -18.938 16.016 13.266 1 98.75 258 ALA B CA 1
ATOM 4739 C C . ALA B 1 258 ? -18.938 15.734 11.766 1 98.75 258 ALA B C 1
ATOM 4741 O O . ALA B 1 258 ? -19.953 15.953 11.094 1 98.75 258 ALA B O 1
ATOM 4742 N N . VAL B 1 259 ? -17.828 15.359 11.289 1 98.94 259 VAL B N 1
ATOM 4743 C CA . VAL B 1 259 ? -17.672 14.797 9.953 1 98.94 259 VAL B CA 1
ATOM 4744 C C . VAL B 1 259 ? -17.156 13.359 10.047 1 98.94 259 VAL B C 1
ATOM 4746 O O . VAL B 1 259 ? -16.172 13.102 10.734 1 98.94 259 VAL B O 1
ATOM 4749 N N . VAL B 1 260 ? -17.844 12.445 9.445 1 98.94 260 VAL B N 1
ATOM 4750 C CA . VAL B 1 260 ? -17.375 11.078 9.273 1 98.94 260 VAL B CA 1
ATOM 4751 C C . VAL B 1 260 ? -17.016 10.82 7.812 1 98.94 260 VAL B C 1
ATOM 4753 O O . VAL B 1 260 ? -17.859 10.992 6.926 1 98.94 260 VAL B O 1
ATOM 4756 N N . ALA B 1 261 ? -15.766 10.508 7.582 1 98.88 261 ALA B N 1
ATOM 4757 C CA . ALA B 1 261 ? -15.312 10.211 6.227 1 98.88 261 ALA B CA 1
ATOM 4758 C C . ALA B 1 261 ? -15.211 8.703 6 1 98.88 261 ALA B C 1
ATOM 4760 O O . ALA B 1 261 ? -14.789 7.961 6.891 1 98.88 261 ALA B O 1
ATOM 4761 N N . ALA B 1 262 ? -15.508 8.273 4.793 1 98.12 262 ALA B N 1
ATOM 4762 C CA . ALA B 1 262 ? -15.523 6.848 4.461 1 98.12 262 ALA B CA 1
ATOM 4763 C C . ALA B 1 262 ? -14.109 6.285 4.391 1 98.12 262 ALA B C 1
ATOM 4765 O O . ALA B 1 262 ? -13.914 5.07 4.434 1 98.12 262 ALA B O 1
ATOM 4766 N N . ASN B 1 263 ? -13.102 7.141 4.234 1 96.75 263 ASN B N 1
ATOM 4767 C CA . ASN B 1 263 ? -11.711 6.719 4.367 1 96.75 263 ASN B CA 1
ATOM 4768 C C . ASN B 1 263 ? -10.82 7.859 4.844 1 96.75 263 ASN B C 1
ATOM 4770 O O . ASN B 1 263 ? -11.258 9.016 4.895 1 96.75 263 ASN B O 1
ATOM 4774 N N . ASP B 1 264 ? -9.633 7.566 5.156 1 97.12 264 ASP B N 1
ATOM 4775 C CA . ASP B 1 264 ? -8.703 8.531 5.742 1 97.12 264 ASP B CA 1
ATOM 4776 C C . ASP B 1 264 ? -8.289 9.594 4.723 1 97.12 264 ASP B C 1
ATOM 4778 O O . ASP B 1 264 ? -8.062 10.75 5.078 1 97.12 264 ASP B O 1
ATOM 4782 N N . ASN B 1 265 ? -8.18 9.234 3.455 1 96.56 265 ASN B N 1
ATOM 4783 C CA . ASN B 1 265 ? -7.844 10.234 2.441 1 96.56 265 ASN B CA 1
ATOM 4784 C C . ASN B 1 265 ? -8.867 11.359 2.408 1 96.56 265 ASN B C 1
ATOM 4786 O O . ASN B 1 265 ? -8.5 12.539 2.381 1 96.56 265 ASN B O 1
ATOM 4790 N N . GLN B 1 266 ? -10.102 10.977 2.414 1 98.19 266 GLN B N 1
ATOM 4791 C CA . GLN B 1 266 ? -11.156 11.984 2.484 1 98.19 266 GLN B CA 1
ATOM 4792 C C . GLN B 1 266 ? -11.023 12.828 3.744 1 98.19 266 GLN B C 1
ATOM 4794 O O . GLN B 1 266 ? -11.188 14.055 3.695 1 98.19 266 GLN B O 1
ATOM 4799 N N . ALA B 1 267 ? -10.711 12.156 4.867 1 98.81 267 ALA B N 1
ATOM 4800 C CA . ALA B 1 267 ? -10.562 12.867 6.137 1 98.81 267 ALA B CA 1
ATOM 4801 C C . ALA B 1 267 ? -9.445 13.898 6.059 1 98.81 267 ALA B C 1
ATOM 4803 O O . ALA B 1 267 ? -9.562 15 6.605 1 98.81 267 ALA B O 1
ATOM 4804 N N . VAL B 1 268 ? -8.367 13.57 5.352 1 98.69 268 VAL B N 1
ATOM 4805 C CA . VAL B 1 268 ? -7.254 14.5 5.191 1 98.69 268 VAL B CA 1
ATOM 4806 C C . VAL B 1 268 ? -7.727 15.758 4.461 1 98.69 268 VAL B C 1
ATOM 4808 O O . VAL B 1 268 ? -7.414 16.875 4.875 1 98.69 268 VAL B O 1
ATOM 4811 N N . GLY B 1 269 ? -8.484 15.555 3.371 1 98.81 269 GLY B N 1
ATOM 4812 C CA . GLY B 1 269 ? -9.031 16.688 2.643 1 98.81 269 GLY B CA 1
ATOM 4813 C C . GLY B 1 269 ? -9.969 17.531 3.484 1 98.81 269 GLY B C 1
ATOM 4814 O O . GLY B 1 269 ? -9.906 18.766 3.434 1 98.81 269 GLY B O 1
ATOM 4815 N N . VAL B 1 270 ? -10.805 16.891 4.273 1 98.94 270 VAL B N 1
ATOM 4816 C CA . VAL B 1 270 ? -11.742 17.562 5.16 1 98.94 270 VAL B CA 1
ATOM 4817 C C . VAL B 1 270 ? -10.977 18.391 6.199 1 98.94 270 VAL B C 1
ATOM 4819 O O . VAL B 1 270 ? -11.281 19.562 6.426 1 98.94 270 VAL B O 1
ATOM 4822 N N . VAL B 1 271 ? -9.969 17.797 6.812 1 98.88 271 VAL B N 1
ATOM 4823 C CA . VAL B 1 271 ? -9.172 18.422 7.855 1 98.88 271 VAL B CA 1
ATOM 4824 C C . VAL B 1 271 ? -8.492 19.672 7.305 1 98.88 271 VAL B C 1
ATOM 4826 O O . VAL B 1 271 ? -8.484 20.719 7.957 1 98.88 271 VAL B O 1
ATOM 4829 N N . ARG B 1 272 ? -7.945 19.562 6.082 1 98.81 272 ARG B N 1
ATOM 4830 C CA . ARG B 1 272 ? -7.32 20.734 5.469 1 98.81 272 ARG B CA 1
ATOM 4831 C C . ARG B 1 272 ? -8.32 21.875 5.328 1 98.81 272 ARG B C 1
ATOM 4833 O O . ARG B 1 272 ? -8.031 23 5.715 1 98.81 272 ARG B O 1
ATOM 4840 N N . SER B 1 273 ? -9.484 21.578 4.766 1 98.81 273 SER B N 1
ATOM 4841 C CA . SER B 1 273 ? -10.523 22.578 4.562 1 98.81 273 SER B CA 1
ATOM 4842 C C . SER B 1 273 ? -10.898 23.25 5.875 1 98.81 273 SER B C 1
ATOM 4844 O O . SER B 1 273 ? -11.008 24.484 5.941 1 98.81 273 SER B O 1
ATOM 4846 N N . LEU B 1 274 ? -11.062 22.484 6.938 1 98.81 274 LEU B N 1
ATOM 4847 C CA . LEU B 1 274 ? -11.445 23 8.242 1 98.81 274 LEU B CA 1
ATOM 4848 C C . LEU B 1 274 ? -10.367 23.938 8.781 1 98.81 274 LEU B C 1
ATOM 4850 O O . LEU B 1 274 ? -10.68 25.047 9.234 1 98.81 274 LEU B O 1
ATOM 4854 N N . HIS B 1 275 ? -9.125 23.516 8.695 1 98.5 275 HIS B N 1
ATOM 4855 C CA . HIS B 1 275 ? -8.031 24.344 9.18 1 98.5 275 HIS B CA 1
ATOM 4856 C C . HIS B 1 275 ? -7.945 25.641 8.398 1 98.5 275 HIS B C 1
ATOM 4858 O O . HIS B 1 275 ? -7.742 26.719 8.984 1 98.5 275 HIS B O 1
ATOM 4864 N N . GLU B 1 276 ? -8.109 25.547 7.129 1 97.88 276 GLU B N 1
ATOM 4865 C CA . GLU B 1 276 ? -8.008 26.75 6.289 1 97.88 276 GLU B CA 1
ATOM 4866 C C . GLU B 1 276 ? -9.156 27.719 6.57 1 97.88 276 GLU B C 1
ATOM 4868 O O . GLU B 1 276 ? -9.062 28.906 6.238 1 97.88 276 GLU B O 1
ATOM 4873 N N . HIS B 1 277 ? -10.234 27.266 7.152 1 97.94 277 HIS B N 1
ATOM 4874 C CA . HIS B 1 277 ? -11.352 28.125 7.551 1 97.94 277 HIS B CA 1
ATOM 4875 C C . HIS B 1 277 ? -11.289 28.453 9.039 1 97.94 277 HIS B C 1
ATOM 4877 O O . HIS B 1 277 ? -12.273 28.922 9.617 1 97.94 277 HIS B O 1
ATOM 4883 N N . SER B 1 278 ? -10.188 28.062 9.688 1 97.31 278 SER B N 1
ATOM 4884 C CA . SER B 1 278 ? -9.875 28.406 11.07 1 97.31 278 SER B CA 1
ATOM 4885 C C . SER B 1 278 ? -10.82 27.719 12.039 1 97.31 278 SER B C 1
ATOM 4887 O O . SER B 1 278 ? -11.203 28.281 13.062 1 97.31 278 SER B O 1
ATOM 4889 N N . LEU B 1 279 ? -11.305 26.594 11.672 1 98.19 279 LEU B N 1
ATOM 4890 C CA . LEU B 1 279 ? -12.117 25.781 12.578 1 98.19 279 LEU B CA 1
ATOM 4891 C C . LEU B 1 279 ? -11.242 24.812 13.352 1 98.19 279 LEU B C 1
ATOM 4893 O O . LEU B 1 279 ? -10.352 24.172 12.781 1 98.19 279 LEU B O 1
ATOM 4897 N N . ARG B 1 280 ? -11.508 24.719 14.648 1 97.69 280 ARG B N 1
ATOM 4898 C CA . ARG B 1 280 ? -10.727 23.844 15.516 1 97.69 280 ARG B CA 1
ATOM 4899 C C . ARG B 1 280 ? -11.297 22.422 15.539 1 97.69 280 ARG B C 1
ATOM 4901 O O . ARG B 1 280 ? -12.516 22.25 15.562 1 97.69 280 ARG B O 1
ATOM 4908 N N . ILE B 1 281 ? -10.414 21.531 15.461 1 98.75 281 ILE B N 1
ATOM 4909 C CA . ILE B 1 281 ? -10.758 20.109 15.57 1 98.75 281 ILE B CA 1
ATOM 4910 C C . ILE B 1 281 ? -10.219 19.562 16.891 1 98.75 281 ILE B C 1
ATOM 4912 O O . ILE B 1 281 ? -9.016 19.625 17.156 1 98.75 281 ILE B O 1
ATOM 4916 N N . PRO B 1 282 ? -10.984 19.016 17.781 1 98.38 282 PRO B N 1
ATOM 4917 C CA . PRO B 1 282 ? -12.406 18.688 17.656 1 98.38 282 PRO B CA 1
ATOM 4918 C C . PRO B 1 282 ? -13.312 19.75 18.281 1 98.38 282 PRO B C 1
ATOM 4920 O O . PRO B 1 282 ? -14.531 19.562 18.344 1 98.38 282 PRO B O 1
ATOM 4923 N N . GLN B 1 283 ? -12.727 20.844 18.75 1 98.06 283 GLN B N 1
ATOM 4924 C CA . GLN B 1 283 ? -13.461 21.766 19.609 1 98.06 283 GLN B CA 1
ATOM 4925 C C . GLN B 1 283 ? -14.664 22.344 18.859 1 98.06 283 GLN B C 1
ATOM 4927 O O . GLN B 1 283 ? -15.719 22.578 19.469 1 98.06 283 GLN B O 1
ATOM 4932 N N . ASP B 1 284 ? -14.531 22.656 17.578 1 97.75 284 ASP B N 1
ATOM 4933 C CA . ASP B 1 284 ? -15.625 23.219 16.781 1 97.75 284 ASP B CA 1
ATOM 4934 C C . ASP B 1 284 ? -16.312 22.125 15.969 1 97.75 284 ASP B C 1
ATOM 4936 O O . ASP B 1 284 ? -17.531 22.172 15.773 1 97.75 284 ASP B O 1
ATOM 4940 N N . ILE B 1 285 ? -15.57 21.172 15.484 1 98.5 285 ILE B N 1
ATOM 4941 C CA . ILE B 1 285 ? -16.094 20.094 14.656 1 98.5 285 ILE B CA 1
ATOM 4942 C C . ILE B 1 285 ? -15.172 18.891 14.734 1 98.5 285 ILE B C 1
ATOM 4944 O O . ILE B 1 285 ? -13.953 19.016 14.555 1 98.5 285 ILE B O 1
ATOM 4948 N N . SER B 1 286 ? -15.727 17.703 15.094 1 98.88 286 SER B N 1
ATOM 4949 C CA . SER B 1 286 ? -14.961 16.469 15.164 1 98.88 286 SER B CA 1
ATOM 4950 C C . SER B 1 286 ? -14.828 15.82 13.789 1 98.88 286 SER B C 1
ATOM 4952 O O . SER B 1 286 ? -15.656 16.031 12.914 1 98.88 286 SER B O 1
ATOM 4954 N N . VAL B 1 287 ? -13.75 15.055 13.57 1 98.94 287 VAL B N 1
ATOM 4955 C CA . VAL B 1 287 ? -13.531 14.344 12.312 1 98.94 287 VAL B CA 1
ATOM 4956 C C . VAL B 1 287 ? -13.164 12.883 12.594 1 98.94 287 VAL B C 1
ATOM 4958 O O . VAL B 1 287 ? -12.32 12.609 13.445 1 98.94 287 VAL B O 1
ATOM 4961 N N . VAL B 1 288 ? -13.82 11.961 11.969 1 98.94 288 VAL B N 1
ATOM 4962 C CA . VAL B 1 288 ? -13.547 10.531 12.047 1 98.94 288 VAL B CA 1
ATOM 4963 C C . VAL B 1 288 ? -13.219 9.992 10.656 1 98.94 288 VAL B C 1
ATOM 4965 O O . VAL B 1 288 ? -13.875 10.352 9.672 1 98.94 288 VAL B O 1
ATOM 4968 N N . GLY B 1 289 ? -12.164 9.219 10.57 1 98.69 289 GLY B N 1
ATOM 4969 C CA . GLY B 1 289 ? -11.797 8.594 9.305 1 98.69 289 GLY B CA 1
ATOM 4970 C C . GLY B 1 289 ? -12.031 7.094 9.297 1 98.69 289 GLY B C 1
ATOM 4971 O O . GLY B 1 289 ? -12.836 6.582 10.078 1 98.69 289 GLY B O 1
ATOM 4972 N N . PHE B 1 290 ? -11.484 6.387 8.352 1 97.69 290 PHE B N 1
ATOM 4973 C CA . PHE B 1 290 ? -11.555 4.945 8.164 1 97.69 290 PHE B CA 1
ATOM 4974 C C . PHE B 1 290 ? -10.312 4.434 7.438 1 97.69 290 PHE B C 1
ATOM 4976 O O . PHE B 1 290 ? -9.875 5.027 6.449 1 97.69 290 PHE B O 1
ATOM 4983 N N . ASP B 1 291 ? -9.711 3.291 7.934 1 94.31 291 ASP B N 1
ATOM 4984 C CA . ASP B 1 291 ? -8.609 2.562 7.309 1 94.31 291 ASP B CA 1
ATOM 4985 C C . ASP B 1 291 ? -7.355 2.609 8.18 1 94.31 291 ASP B C 1
ATOM 4987 O O . ASP B 1 291 ? -6.547 1.679 8.164 1 94.31 291 ASP B O 1
ATOM 4991 N N . ASP B 1 292 ? -7.16 3.775 8.859 1 95 292 ASP B N 1
ATOM 4992 C CA . ASP B 1 292 ? -5.977 3.951 9.695 1 95 292 ASP B CA 1
ATOM 4993 C C . ASP B 1 292 ? -4.703 3.908 8.859 1 95 292 ASP B C 1
ATOM 4995 O O . ASP B 1 292 ? -3.789 3.133 9.148 1 95 292 ASP B O 1
ATOM 4999 N N . MET B 1 293 ? -4.656 4.73 7.852 1 91.88 293 MET B N 1
ATOM 5000 C CA . MET B 1 293 ? -3.488 4.836 6.98 1 91.88 293 MET B CA 1
ATOM 5001 C C . MET B 1 293 ? -2.266 5.305 7.766 1 91.88 293 MET B C 1
ATOM 5003 O O . MET B 1 293 ? -2.4 5.906 8.828 1 91.88 293 MET B O 1
ATOM 5007 N N . ALA B 1 294 ? -1.113 5.035 7.199 1 90.81 294 ALA B N 1
ATOM 5008 C CA . ALA B 1 294 ? 0.132 5.477 7.824 1 90.81 294 ALA B CA 1
ATOM 5009 C C . ALA B 1 294 ? 0.142 6.988 8.023 1 90.81 294 ALA B C 1
ATOM 5011 O O . ALA B 1 294 ? -0.22 7.742 7.113 1 90.81 294 ALA B O 1
ATOM 5012 N N . GLY B 1 295 ? 0.536 7.43 9.18 1 93.94 295 GLY B N 1
ATOM 5013 C CA . GLY B 1 295 ? 0.672 8.852 9.461 1 93.94 295 GLY B CA 1
ATOM 5014 C C . GLY B 1 295 ? -0.553 9.453 10.125 1 93.94 295 GLY B C 1
ATOM 5015 O O . GLY B 1 295 ? -0.492 10.547 10.672 1 93.94 295 GLY B O 1
ATOM 5016 N N . MET B 1 296 ? -1.724 8.672 10.117 1 96.75 296 MET B N 1
ATOM 5017 C CA . MET B 1 296 ? -2.969 9.234 10.625 1 96.75 296 MET B CA 1
ATOM 5018 C C . MET B 1 296 ? -2.906 9.422 12.133 1 96.75 296 MET B C 1
ATOM 5020 O O . MET B 1 296 ? -3.598 10.273 12.688 1 96.75 296 MET B O 1
ATOM 5024 N N . ASP B 1 297 ? -2.055 8.656 12.789 1 97.62 297 ASP B N 1
ATOM 5025 C CA . ASP B 1 297 ? -1.88 8.766 14.234 1 97.62 297 ASP B CA 1
ATOM 5026 C C . ASP B 1 297 ? -1.094 10.016 14.602 1 97.62 297 ASP B C 1
ATOM 5028 O O . ASP B 1 297 ? -1.035 10.398 15.773 1 97.62 297 ASP B O 1
ATOM 5032 N N . ASN B 1 298 ? -0.573 10.734 13.578 1 98.06 298 ASN B N 1
ATOM 5033 C CA . ASN B 1 298 ? 0.15 11.977 13.812 1 98.06 298 ASN B CA 1
ATOM 5034 C C . ASN B 1 298 ? -0.348 13.094 12.898 1 98.06 298 ASN B C 1
ATOM 5036 O O . ASN B 1 298 ? 0.361 14.078 12.664 1 98.06 298 ASN B O 1
ATOM 5040 N N . LEU B 1 299 ? -1.466 12.883 12.297 1 98.31 299 LEU B N 1
ATOM 5041 C CA . LEU B 1 299 ? -2.119 14.016 11.656 1 98.31 299 LEU B CA 1
ATOM 5042 C C . LEU B 1 299 ? -2.334 15.148 12.648 1 98.31 299 LEU B C 1
ATOM 5044 O O . LEU B 1 299 ? -2.205 14.953 13.859 1 98.31 299 LEU B O 1
ATOM 5048 N N . TYR B 1 300 ? -2.52 16.391 12.188 1 98.19 300 TYR B N 1
ATOM 5049 C CA . TYR B 1 300 ? -2.846 17.5 13.086 1 98.19 300 TYR B CA 1
ATOM 5050 C C . TYR B 1 300 ? -4.32 17.859 12.992 1 98.19 300 TYR B C 1
ATOM 5052 O O . TYR B 1 300 ? -4.75 18.484 12.023 1 98.19 300 TYR B O 1
ATOM 5060 N N . PRO B 1 301 ? -5.129 17.469 14.008 1 98.38 301 PRO B N 1
ATOM 5061 C CA . PRO B 1 301 ? -4.766 16.594 15.125 1 98.38 301 PRO B CA 1
ATOM 5062 C C . PRO B 1 301 ? -4.75 15.117 14.742 1 98.38 301 PRO B C 1
ATOM 5064 O O . PRO B 1 301 ? -5.207 14.758 13.656 1 98.38 301 PRO B O 1
ATOM 5067 N N . PRO B 1 302 ? -4.16 14.211 15.695 1 98.81 302 PRO B N 1
ATOM 5068 C CA . PRO B 1 302 ? -4.23 12.766 15.438 1 98.81 302 PRO B CA 1
ATOM 5069 C C . PRO B 1 302 ? -5.648 12.289 15.133 1 98.81 302 PRO B C 1
ATOM 5071 O O . PRO B 1 302 ? -6.582 12.609 15.875 1 98.81 302 PRO B O 1
ATOM 5074 N N . LEU B 1 303 ? -5.809 11.516 14.078 1 98.81 303 LEU B N 1
ATOM 5075 C CA . LEU B 1 303 ? -7.117 11.234 13.492 1 98.81 303 LEU B CA 1
ATOM 5076 C C . LEU B 1 303 ? -7.762 10.023 14.164 1 98.81 303 LEU B C 1
ATOM 5078 O O . LEU B 1 303 ? -7.18 8.938 14.195 1 98.81 303 LEU B O 1
ATOM 5082 N N . THR B 1 304 ? -8.922 10.242 14.789 1 98.88 304 THR B N 1
ATOM 5083 C CA . THR B 1 304 ? -9.773 9.109 15.148 1 98.88 304 THR B CA 1
ATOM 5084 C C . THR B 1 304 ? -10.258 8.383 13.898 1 98.88 304 THR B C 1
ATOM 5086 O O . THR B 1 304 ? -10.766 9 12.969 1 98.88 304 THR B O 1
ATOM 5089 N N . THR B 1 305 ? -10.047 7.094 13.844 1 98.69 305 THR B N 1
ATOM 5090 C CA . THR B 1 305 ? -10.352 6.352 12.625 1 98.69 305 THR B CA 1
ATOM 5091 C C . THR B 1 305 ? -10.617 4.883 12.938 1 98.69 305 THR B C 1
ATOM 5093 O O . THR B 1 305 ? -10.562 4.469 14.094 1 98.69 305 THR B O 1
ATOM 5096 N N . VAL B 1 306 ? -11.102 4.137 11.953 1 98.44 306 VAL B N 1
ATOM 5097 C CA . VAL B 1 306 ? -11.305 2.697 12.055 1 98.44 306 VAL B CA 1
ATOM 5098 C C . VAL B 1 306 ? -10.102 1.96 11.469 1 98.44 306 VAL B C 1
ATOM 5100 O O . VAL B 1 306 ? -9.586 2.346 10.414 1 98.44 306 VAL B O 1
ATOM 5103 N N . HIS B 1 307 ? -9.625 0.96 12.133 1 97.12 307 HIS B N 1
ATOM 5104 C CA . HIS B 1 307 ? -8.531 0.113 11.664 1 97.12 307 HIS B CA 1
ATOM 5105 C C . HIS B 1 307 ? -9.047 -1.253 11.227 1 97.12 307 HIS B C 1
ATOM 5107 O O . HIS B 1 307 ? -9.242 -2.146 12.055 1 97.12 307 HIS B O 1
ATOM 5113 N N . PRO B 1 308 ? -9.25 -1.456 9.906 1 95.81 308 PRO B N 1
ATOM 5114 C CA . PRO B 1 308 ? -9.609 -2.795 9.438 1 95.81 308 PRO B CA 1
ATOM 5115 C C . PRO B 1 308 ? -8.484 -3.807 9.609 1 95.81 308 PRO B C 1
ATOM 5117 O O . PRO B 1 308 ? -7.32 -3.492 9.336 1 95.81 308 PRO B O 1
ATOM 5120 N N . ASP B 1 309 ? -8.75 -4.961 10.094 1 94.88 309 ASP B N 1
ATOM 5121 C CA . ASP B 1 309 ? -7.766 -6.027 10.273 1 94.88 309 ASP B CA 1
ATOM 5122 C C . ASP B 1 309 ? -7.512 -6.77 8.969 1 94.88 309 ASP B C 1
ATOM 5124 O O . ASP B 1 309 ? -7.895 -7.93 8.82 1 94.88 309 ASP B O 1
ATOM 5128 N N . PHE B 1 310 ? -6.742 -6.195 8.078 1 92.31 310 PHE B N 1
ATOM 5129 C CA . PHE B 1 310 ? -6.469 -6.77 6.762 1 92.31 310 PHE B CA 1
ATOM 5130 C C . PHE B 1 310 ? -5.594 -8.008 6.883 1 92.31 310 PHE B C 1
ATOM 5132 O O . PHE B 1 310 ? -5.719 -8.945 6.094 1 92.31 310 PHE B O 1
ATOM 5139 N N . GLU B 1 311 ? -4.691 -8 7.812 1 91.75 311 GLU B N 1
ATOM 5140 C CA . GLU B 1 311 ? -3.91 -9.211 8.078 1 91.75 311 GLU B CA 1
ATOM 5141 C C . GLU B 1 311 ? -4.812 -10.383 8.438 1 91.75 311 GLU B C 1
ATOM 5143 O O . GLU B 1 311 ? -4.668 -11.477 7.883 1 91.75 311 GLU B O 1
ATOM 5148 N N . GLY B 1 312 ? -5.707 -10.078 9.391 1 94.31 312 GLY B N 1
ATOM 5149 C CA . GLY B 1 312 ? -6.668 -11.102 9.758 1 94.31 312 GLY B CA 1
ATOM 5150 C C . GLY B 1 312 ? -7.527 -11.555 8.594 1 94.31 312 GLY B C 1
ATOM 5151 O O . GLY B 1 312 ? -7.867 -12.734 8.492 1 94.31 312 GLY B O 1
ATOM 5152 N N . LEU B 1 313 ? -7.883 -10.664 7.746 1 94.94 313 LEU B N 1
ATOM 5153 C CA . LEU B 1 313 ? -8.664 -10.984 6.551 1 94.94 313 LEU B CA 1
ATOM 5154 C C . LEU B 1 313 ? -7.91 -11.969 5.66 1 94.94 313 LEU B C 1
ATOM 5156 O O . LEU B 1 313 ? -8.5 -12.93 5.164 1 94.94 313 LEU B O 1
ATOM 5160 N N . GLY B 1 314 ? -6.586 -11.68 5.422 1 94.81 314 GLY B N 1
ATOM 5161 C CA . GLY B 1 314 ? -5.773 -12.594 4.637 1 94.81 314 GLY B CA 1
ATOM 5162 C C . GLY B 1 314 ? -5.68 -13.984 5.242 1 94.81 314 GLY B C 1
ATOM 5163 O O . GLY B 1 314 ? -5.785 -14.984 4.531 1 94.81 314 GLY B O 1
ATOM 5164 N N . VAL B 1 315 ? -5.535 -14.016 6.527 1 94.62 315 VAL B N 1
ATOM 5165 C CA . VAL B 1 315 ? -5.473 -15.289 7.246 1 94.62 315 VAL B CA 1
ATOM 5166 C C . VAL B 1 315 ? -6.777 -16.047 7.059 1 94.62 315 VAL B C 1
ATOM 5168 O O . VAL B 1 315 ? -6.77 -17.234 6.719 1 94.62 315 VAL B O 1
ATOM 5171 N N . ALA B 1 316 ? -7.859 -15.344 7.234 1 94.94 316 ALA B N 1
ATOM 5172 C CA . ALA B 1 316 ? -9.172 -15.969 7.102 1 94.94 316 ALA B CA 1
ATOM 5173 C C . ALA B 1 316 ? -9.391 -16.5 5.688 1 94.94 316 ALA B C 1
ATOM 5175 O O . ALA B 1 316 ? -9.898 -17.609 5.5 1 94.94 316 ALA B O 1
ATOM 5176 N N . ALA B 1 317 ? -9.039 -15.703 4.695 1 95.94 317 ALA B N 1
ATOM 5177 C CA . ALA B 1 317 ? -9.211 -16.094 3.299 1 95.94 317 ALA B CA 1
ATOM 5178 C C . ALA B 1 317 ? -8.43 -17.375 2.994 1 95.94 317 ALA B C 1
ATOM 5180 O O . ALA B 1 317 ? -8.961 -18.312 2.387 1 95.94 317 ALA B O 1
ATOM 5181 N N . MET B 1 318 ? -7.16 -17.453 3.455 1 95.62 318 MET B N 1
ATOM 5182 C CA . MET B 1 318 ? -6.324 -18.609 3.152 1 95.62 318 MET B CA 1
ATOM 5183 C C . MET B 1 318 ? -6.77 -19.828 3.953 1 95.62 318 MET B C 1
ATOM 5185 O O . MET B 1 318 ? -6.723 -20.953 3.457 1 95.62 318 MET B O 1
ATOM 5189 N N . ARG B 1 319 ? -7.211 -19.609 5.172 1 94.5 319 ARG B N 1
ATOM 5190 C CA . ARG B 1 319 ? -7.715 -20.719 5.965 1 94.5 319 ARG B CA 1
ATOM 5191 C C . ARG B 1 319 ? -8.961 -21.328 5.328 1 94.5 319 ARG B C 1
ATOM 5193 O O . ARG B 1 319 ? -9.125 -22.547 5.316 1 94.5 319 ARG B O 1
ATOM 5200 N N . GLU B 1 320 ? -9.836 -20.469 4.855 1 94.75 320 GLU B N 1
ATOM 5201 C CA . GLU B 1 320 ? -11 -20.969 4.133 1 94.75 320 GLU B CA 1
ATOM 5202 C C . GLU B 1 320 ? -10.586 -21.75 2.887 1 94.75 320 GLU B C 1
ATOM 5204 O O . GLU B 1 320 ? -11.211 -22.75 2.531 1 94.75 320 GLU B O 1
ATOM 5209 N N . THR B 1 321 ? -9.594 -21.234 2.195 1 95.62 321 THR B N 1
ATOM 5210 C CA . THR B 1 321 ? -9.078 -21.922 1.021 1 95.62 321 THR B CA 1
ATOM 5211 C C . THR B 1 321 ? -8.586 -23.328 1.392 1 95.62 321 THR B C 1
ATOM 5213 O O . THR B 1 321 ? -8.914 -24.297 0.716 1 95.62 321 THR B O 1
ATOM 5216 N N . LEU B 1 322 ? -7.82 -23.406 2.477 1 94.44 322 LEU B N 1
ATOM 5217 C CA . LEU B 1 322 ? -7.297 -24.688 2.938 1 94.44 322 LEU B CA 1
ATOM 5218 C C . LEU B 1 322 ? -8.438 -25.641 3.309 1 94.44 322 LEU B C 1
ATOM 5220 O O . LEU B 1 322 ? -8.383 -26.828 2.992 1 94.44 322 LEU B O 1
ATOM 5224 N N . ARG B 1 323 ? -9.453 -25.094 3.959 1 93.31 323 ARG B N 1
ATOM 5225 C CA . ARG B 1 323 ? -10.625 -25.906 4.309 1 93.31 323 ARG B CA 1
ATOM 5226 C C . ARG B 1 323 ? -11.266 -26.5 3.061 1 93.31 323 ARG B C 1
ATOM 5228 O O . ARG B 1 323 ? -11.555 -27.703 3.018 1 93.31 323 ARG B O 1
ATOM 5235 N N . LEU B 1 324 ? -11.453 -25.719 2.039 1 93.25 324 LEU B N 1
ATOM 5236 C CA . LEU B 1 324 ? -12.094 -26.156 0.803 1 93.25 324 LEU B CA 1
ATOM 5237 C C . LEU B 1 324 ? -11.227 -27.172 0.072 1 93.25 324 LEU B C 1
ATOM 5239 O O . LEU B 1 324 ? -11.742 -28 -0.688 1 93.25 324 LEU B O 1
ATOM 5243 N N . LEU B 1 325 ? -9.867 -27.078 0.342 1 92.12 325 LEU B N 1
ATOM 5244 C CA . LEU B 1 325 ? -8.93 -28.031 -0.262 1 92.12 325 LEU B CA 1
ATOM 5245 C C . LEU B 1 325 ? -8.836 -29.297 0.57 1 92.12 325 LEU B C 1
ATOM 5247 O O . LEU B 1 325 ? -8.117 -30.234 0.203 1 92.12 325 LEU B O 1
ATOM 5251 N N . GLY B 1 326 ? -9.477 -29.281 1.707 1 88.5 326 GLY B N 1
ATOM 5252 C CA . GLY B 1 326 ? -9.477 -30.453 2.572 1 88.5 326 GLY B CA 1
ATOM 5253 C C . GLY B 1 326 ? -8.305 -30.484 3.529 1 88.5 326 GLY B C 1
ATOM 5254 O O . GLY B 1 326 ? -7.977 -31.531 4.078 1 88.5 326 GLY B O 1
ATOM 5255 N N . GLU B 1 327 ? -7.457 -29.422 3.654 1 81.19 327 GLU B N 1
ATOM 5256 C CA . GLU B 1 327 ? -6.254 -29.359 4.477 1 81.19 327 GLU B CA 1
ATOM 5257 C C . GLU B 1 327 ? -6.465 -28.469 5.695 1 81.19 327 GLU B C 1
ATOM 5259 O O . GLU B 1 327 ? -5.516 -28.156 6.422 1 81.19 327 GLU B O 1
ATOM 5264 N N . GLY B 1 328 ? -7.348 -28.422 6.41 1 70 328 GLY B N 1
ATOM 5265 C CA . GLY B 1 328 ? -7.465 -27.484 7.52 1 70 328 GLY B CA 1
ATOM 5266 C C . GLY B 1 328 ? -8.711 -27.703 8.359 1 70 328 GLY B C 1
ATOM 5267 O O . GLY B 1 328 ? -9.562 -28.531 8.008 1 70 328 GLY B O 1
ATOM 5268 N N . THR B 1 329 ? -8.555 -27.109 9.539 1 67.19 329 THR B N 1
ATOM 5269 C CA . THR B 1 329 ? -9.695 -27.109 10.445 1 67.19 329 THR B CA 1
ATOM 5270 C C . THR B 1 329 ? -10.703 -26.047 10.055 1 67.19 329 THR B C 1
ATOM 5272 O O . THR B 1 329 ? -10.375 -25.125 9.297 1 67.19 329 THR B O 1
ATOM 5275 N N . GLU B 1 330 ? -11.891 -26.203 10.32 1 65.31 330 GLU B N 1
ATOM 5276 C CA . GLU B 1 330 ? -12.969 -25.25 10.023 1 65.31 330 GLU B CA 1
ATOM 5277 C C . GLU B 1 330 ? -12.625 -23.844 10.5 1 65.31 330 GLU B C 1
ATOM 5279 O O . GLU B 1 330 ? -12.109 -23.672 11.609 1 65.31 330 GLU B O 1
ATOM 5284 N N . PRO B 1 331 ? -12.609 -22.938 9.461 1 61.75 331 PRO B N 1
ATOM 5285 C CA . PRO B 1 331 ? -12.352 -21.562 9.883 1 61.75 331 PRO B CA 1
ATOM 5286 C C . PRO B 1 331 ? -13.352 -21.062 10.922 1 61.75 331 PRO B C 1
ATOM 5288 O O . PRO B 1 331 ? 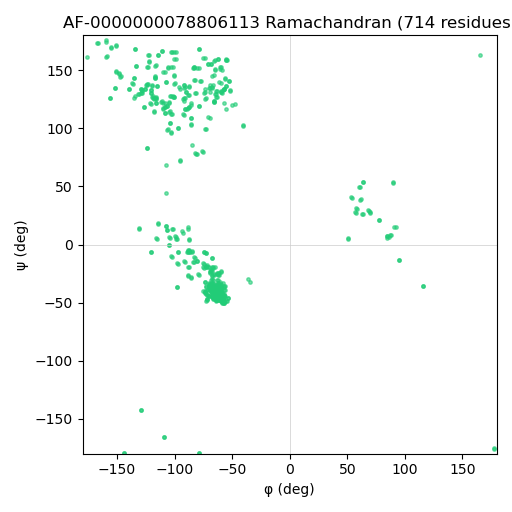-14.547 -21.344 10.82 1 61.75 331 PRO B O 1
ATOM 5291 N N . THR B 1 332 ? -12.969 -20.656 12.047 1 62.16 332 THR B N 1
ATOM 5292 C CA . THR B 1 332 ? -13.867 -20.062 13.023 1 62.16 332 THR B CA 1
ATOM 5293 C C . THR B 1 332 ? -14.055 -18.562 12.75 1 62.16 332 THR B C 1
ATOM 5295 O O . THR B 1 332 ? -13.094 -17.797 12.844 1 62.16 332 THR B O 1
ATOM 5298 N N . PHE B 1 333 ? -15.117 -18.328 11.773 1 72 333 PHE B N 1
ATOM 5299 C CA . PHE B 1 333 ? -15.453 -16.906 11.719 1 72 333 PHE B CA 1
ATOM 5300 C C . PHE B 1 333 ? -16.234 -16.5 12.953 1 72 333 PHE B C 1
ATOM 5302 O O . PHE B 1 333 ? -17.078 -17.25 13.438 1 72 333 PHE B O 1
ATOM 5309 N N . LEU B 1 334 ? -15.828 -15.422 13.508 1 63 334 LEU B N 1
ATOM 5310 C CA . LEU B 1 334 ? -16.547 -14.93 14.68 1 63 334 LEU B CA 1
ATOM 5311 C C . LEU B 1 334 ? -17.938 -14.453 14.297 1 63 334 LEU B C 1
ATOM 5313 O O . LEU B 1 334 ? -18.859 -14.492 15.125 1 63 334 LEU B O 1
ATOM 5317 N N . SER B 1 335 ? -18.141 -13.945 13.055 1 77.56 335 SER B N 1
ATOM 5318 C CA . SER B 1 335 ? -19.438 -13.414 12.609 1 77.56 335 SER B CA 1
ATOM 5319 C C . SER B 1 335 ? -19.641 -13.656 11.125 1 77.56 335 SER B C 1
ATOM 5321 O O . SER B 1 335 ? -18.688 -13.797 10.367 1 77.56 335 SER B O 1
ATOM 5323 N N . GLN B 1 336 ? -20.984 -13.93 10.836 1 88.31 336 GLN B N 1
ATOM 5324 C CA . GLN B 1 336 ? -21.375 -14.102 9.445 1 88.31 336 GLN B CA 1
ATOM 5325 C C . GLN B 1 336 ? -22.656 -13.344 9.133 1 88.31 336 GLN B C 1
ATOM 5327 O O . GLN B 1 336 ? -23.594 -13.344 9.938 1 88.31 336 GLN B O 1
ATOM 5332 N N . GLN B 1 337 ? -22.531 -12.523 8.109 1 86.81 337 GLN B N 1
ATOM 5333 C CA . GLN B 1 337 ? -23.703 -11.836 7.602 1 86.81 337 GLN B CA 1
ATOM 5334 C C . GLN B 1 337 ? -23.859 -12.023 6.094 1 86.81 337 GLN B C 1
ATOM 5336 O O . GLN B 1 337 ? -22.875 -11.906 5.352 1 86.81 337 GLN B O 1
ATOM 5341 N N . HIS B 1 338 ? -25.078 -12.367 5.637 1 88.12 338 HIS B N 1
ATOM 5342 C CA . HIS B 1 338 ? -25.391 -12.555 4.227 1 88.12 338 HIS B CA 1
ATOM 5343 C C . HIS B 1 338 ? -24.484 -13.609 3.592 1 88.12 338 HIS B C 1
ATOM 5345 O O . HIS B 1 338 ? -24.094 -13.477 2.432 1 88.12 338 HIS B O 1
ATOM 5351 N N . GLY B 1 339 ? -24.016 -14.562 4.391 1 89.12 339 GLY B N 1
ATOM 5352 C CA . GLY B 1 339 ? -23.188 -15.633 3.859 1 89.12 339 GLY B CA 1
ATOM 5353 C C . GLY B 1 339 ? -21.719 -15.258 3.766 1 89.12 339 GLY B C 1
ATOM 5354 O O . GLY B 1 339 ? -20.906 -16 3.197 1 89.12 339 GLY B O 1
ATOM 5355 N N . VAL B 1 340 ? -21.375 -14.102 4.309 1 94 340 VAL B N 1
ATOM 5356 C CA . VAL B 1 340 ? -20 -13.641 4.289 1 94 340 VAL B CA 1
ATOM 5357 C C . VAL B 1 340 ? -19.391 -13.758 5.688 1 94 340 VAL B C 1
ATOM 5359 O O . VAL B 1 340 ? -19.953 -13.242 6.656 1 94 340 VAL B O 1
ATOM 5362 N N . GLY B 1 341 ? -18.281 -14.594 5.828 1 94.88 341 GLY B N 1
ATOM 5363 C CA . GLY B 1 341 ? -17.531 -14.562 7.066 1 94.88 341 GLY B CA 1
ATOM 5364 C C . GLY B 1 341 ? -16.844 -13.234 7.316 1 94.88 341 GLY B C 1
ATOM 5365 O O . GLY B 1 341 ? -16.156 -12.703 6.434 1 94.88 341 GLY B O 1
ATOM 5366 N N . LEU B 1 342 ? -17.047 -12.703 8.508 1 96.44 342 LEU B N 1
ATOM 5367 C CA . LEU B 1 342 ? -16.641 -11.32 8.727 1 96.44 342 LEU B CA 1
ATOM 5368 C C . LEU B 1 342 ? -15.523 -11.234 9.766 1 96.44 342 LEU B C 1
ATOM 5370 O O . LEU B 1 342 ? -15.57 -11.93 10.781 1 96.44 342 LEU B O 1
ATOM 5374 N N . ILE B 1 343 ? -14.523 -10.414 9.469 1 95.5 343 ILE B N 1
ATOM 5375 C CA . ILE B 1 343 ? -13.43 -10.078 10.367 1 95.5 343 ILE B CA 1
ATOM 5376 C C . ILE B 1 343 ? -13.688 -8.719 11.008 1 95.5 343 ILE B C 1
ATOM 5378 O O . ILE B 1 343 ? -13.922 -7.727 10.312 1 95.5 343 ILE B O 1
ATOM 5382 N N . PRO B 1 344 ? -13.633 -8.648 12.266 1 95.25 344 PRO B N 1
ATOM 5383 C CA . PRO B 1 344 ? -13.938 -7.375 12.93 1 95.25 344 PRO B CA 1
ATOM 5384 C C . PRO B 1 344 ? -12.883 -6.305 12.656 1 95.25 344 PRO B C 1
ATOM 5386 O O . PRO B 1 344 ? -11.742 -6.633 12.305 1 95.25 344 PRO B O 1
ATOM 5389 N N . ALA B 1 345 ? -13.273 -5.062 12.758 1 96.19 345 ALA B N 1
ATOM 5390 C CA . ALA B 1 345 ? -12.391 -3.902 12.695 1 96.19 345 ALA B CA 1
ATOM 5391 C C . ALA B 1 345 ? -12.406 -3.135 14.016 1 96.19 345 ALA B C 1
ATOM 5393 O O . ALA B 1 345 ? -13.391 -3.18 14.758 1 96.19 345 ALA B O 1
ATOM 5394 N N . GLU B 1 346 ? -11.344 -2.461 14.289 1 96.88 346 GLU B N 1
ATOM 5395 C CA . GLU B 1 346 ? -11.203 -1.78 15.578 1 96.88 346 GLU B CA 1
ATOM 5396 C C . GLU B 1 346 ? -11.305 -0.266 15.414 1 96.88 346 GLU B C 1
ATOM 5398 O O . GLU B 1 346 ? -10.875 0.282 14.391 1 96.88 346 GLU B O 1
ATOM 5403 N N . MET B 1 347 ? -11.844 0.334 16.469 1 97.56 347 MET B N 1
ATOM 5404 C CA . MET B 1 347 ? -11.852 1.793 16.531 1 97.56 347 MET B CA 1
ATOM 5405 C C . MET B 1 347 ? -10.562 2.312 17.172 1 97.56 347 MET B C 1
ATOM 5407 O O . MET B 1 347 ? -10.141 1.812 18.203 1 97.56 347 MET B O 1
ATOM 5411 N N . CYS B 1 348 ? -9.93 3.24 16.484 1 98.25 348 CYS B N 1
ATOM 5412 C CA . CYS B 1 348 ? -8.797 3.961 17.047 1 98.25 348 CYS B CA 1
ATOM 5413 C C . CYS B 1 348 ? -9.195 5.363 17.484 1 98.25 348 CYS B C 1
ATOM 5415 O O . CYS B 1 348 ? -9.219 6.289 16.672 1 98.25 348 CYS B O 1
ATOM 5417 N N . ALA B 1 349 ? -9.484 5.48 18.734 1 97.38 349 ALA B N 1
ATOM 5418 C CA . ALA B 1 349 ? -9.867 6.781 19.281 1 97.38 349 ALA B CA 1
ATOM 5419 C C . ALA B 1 349 ? -8.633 7.656 19.516 1 97.38 349 ALA B C 1
ATOM 5421 O O . ALA B 1 349 ? -7.73 7.285 20.266 1 97.38 349 ALA B O 1
ATOM 5422 N N . ARG B 1 350 ? -8.633 8.789 18.812 1 98.25 350 ARG B N 1
ATOM 5423 C CA . ARG B 1 350 ? -7.523 9.727 18.953 1 98.25 350 ARG B CA 1
ATOM 5424 C C . ARG B 1 350 ? -8.023 11.141 19.219 1 98.25 350 ARG B C 1
ATOM 5426 O O . ARG B 1 350 ? -9 11.32 19.969 1 98.25 350 ARG B O 1
ATOM 5433 N N . ARG B 1 351 ? -7.414 12.195 18.688 1 98.5 351 ARG B N 1
ATOM 5434 C CA . ARG B 1 351 ? -7.66 13.531 19.219 1 98.5 351 ARG B CA 1
ATOM 5435 C C . ARG B 1 351 ? -8.57 14.328 18.281 1 98.5 351 ARG B C 1
ATOM 5437 O O . ARG B 1 351 ? -8.961 15.453 18.594 1 98.5 351 ARG B O 1
ATOM 5444 N N . SER B 1 352 ? -9 13.742 17.141 1 98.88 352 SER B N 1
ATOM 5445 C CA . SER B 1 352 ? -9.836 14.477 16.203 1 98.88 352 SER B CA 1
ATOM 5446 C C . SER B 1 352 ? -11.312 14.344 16.547 1 98.88 352 SER B C 1
ATOM 5448 O O . SER B 1 352 ? -12.172 14.953 15.891 1 98.88 352 SER B O 1
ATOM 5450 N N . LEU B 1 353 ? -11.664 13.516 17.516 1 98.75 353 LEU B N 1
ATOM 5451 C CA . LEU B 1 353 ? -13.031 13.336 18 1 98.75 353 LEU B CA 1
ATOM 5452 C C . LEU B 1 353 ? -13.148 13.773 19.453 1 98.75 353 LEU B C 1
ATOM 5454 O O . LEU B 1 353 ? -12.352 13.367 20.297 1 98.75 353 LEU B O 1
ATOM 5458 N N . GLY B 1 354 ? -14.055 14.656 19.734 1 98.31 354 GLY B N 1
ATOM 5459 C CA . GLY B 1 354 ? -14.328 15.141 21.078 1 98.31 354 GLY B CA 1
ATOM 5460 C C . GLY B 1 354 ? -15.805 15.406 21.328 1 98.31 354 GLY B C 1
ATOM 5461 O O . GLY B 1 354 ? -16.641 15.117 20.469 1 98.31 354 GLY B O 1
ATOM 5462 N N . PRO B 1 355 ? -16.141 15.859 22.516 1 98 355 PRO B N 1
ATOM 5463 C CA . PRO B 1 355 ? -17.547 16.172 22.828 1 98 355 PRO B CA 1
ATOM 5464 C C . PRO B 1 355 ? -18.156 17.188 21.859 1 98 355 PRO B C 1
ATOM 5466 O O . PRO B 1 355 ? -17.469 18.125 21.422 1 98 355 PRO B O 1
ATOM 5469 N N . ALA B 1 356 ? -19.406 16.984 21.531 1 97.62 356 ALA B N 1
ATOM 5470 C CA . ALA B 1 356 ? -20.109 17.938 20.672 1 97.62 356 ALA B CA 1
ATOM 5471 C C . ALA B 1 356 ? -20.125 19.328 21.281 1 97.62 356 ALA B C 1
ATOM 5473 O O . ALA B 1 356 ? -20.406 19.5 22.469 1 97.62 356 ALA B O 1
ATOM 5474 N N . PRO B 1 357 ? -19.75 20.266 20.453 1 94.75 357 PRO B N 1
ATOM 5475 C CA . PRO B 1 357 ? -19.875 21.641 20.984 1 94.75 357 PRO B CA 1
ATOM 5476 C C . PRO B 1 357 ? -21.328 22.047 21.219 1 94.75 357 PRO B C 1
ATOM 5478 O O . PRO B 1 357 ? -22.234 21.531 20.562 1 94.75 357 PRO B O 1
ATOM 5481 N N . ARG B 1 358 ? -21.609 22.859 22.266 1 83.69 358 ARG B N 1
ATOM 5482 C CA . ARG B 1 358 ? -22.938 23.375 22.578 1 83.69 358 ARG B CA 1
ATOM 5483 C C . ARG B 1 358 ? -23.359 24.453 21.578 1 83.69 358 ARG B C 1
ATOM 5485 O O . ARG B 1 358 ? -22.641 25.438 21.391 1 83.69 358 ARG B O 1
ATOM 5492 N N . ARG B 1 359 ? -24.172 24.109 20.578 1 70.75 359 ARG B N 1
ATOM 5493 C CA . ARG B 1 359 ? -24.672 25.141 19.688 1 70.75 359 ARG B CA 1
ATOM 5494 C C . ARG B 1 359 ? -26.156 25.422 19.938 1 70.75 359 ARG B C 1
ATOM 5496 O O . ARG B 1 359 ? -26.891 24.562 20.406 1 70.75 359 ARG B O 1
#

Sequence (718 aa):
MFEVAKLAGVSHQTVSRVINDSPDVSDATRARVQAAIDELGYRPSNSARALASRRSRTIGLIAGGLKFFGLISAITSIESIAREHGLFMSVMMVHEALCTQSDFDNLCDTFNEQNVDAFIFLTPTDVMFAAACRARVNQPRVIVTSTHGQMTVREGMSLISTANKRRTAMVGIDQWGAMAKVVSLLGEYGHKSALYFAGPNEWRDAHTRLDAWRKLAAARSIDSQIVRCHTWDADEAYAHMNHLLDEYGRTGVPLPTAVVAANDNQAVGVVRSLHEHSLRIPQDISVVGFDDMAGMDNLYPPLTTVHPDFEGLGVAAMRETLRLLGEGTEPTFLSQQHGVGLIPAEMCARRSLGPAPRRMFEVAKLAGVSHQTVSRVINDSPDVSDATRARVQAAIDELGYRPSNSARALASRRSRTIGLIAGGLKFFGLISAITSIESIAREHGLFMSVMMVHEALCTQSDFDNLCDTFNEQNVDAFIFLTPTDVMFAAACRARVNQPRVIVTSTHGQMTVREGMSLISTANKRRTAMVGIDQWGAMAKVVSLLGEYGHKSALYFAGPNEWRDAHTRLDAWRKLAAARSIDSQIVRCHTWDADEAYAHMNHLLDEYGRTGVPLPTAVVAANDNQAVGVVRSLHEHSLRIPQDISVVGFDDMAGMDNLYPPLTTVHPDFEGLGVAAMRETLRLLGEGTEPTFLSQQHGVGLIPAEMCARRSLGPAPRR